Protein AF-A0AAX4PCF3-F1 (afdb_monomer_lite)

pLDDT: mean 78.24, std 16.58, range [29.69, 94.81]

Sequence (569 aa):
MEGGVQFSLASPGLGILASPEVISLRSSMNDKDIELLDLRRQLKKALKEVGTLKGEIERQDGEKADAKRRHGQSVLKLEKEILSKNEQIRSLGKDLRKSNEECSGHQNRVKEVSREKNQRIELLKEEFKVQLEAAKRHQREKEGVEERCLRLKRDLSLVRHEKKLAEDLSANEQERLRRRLKEVGEQLEQANKECARLRGKDAHKDGEVKRLRREVEEKDERIRELTKGLASGPRAQTEASVPSGLDPHSKLGFELYEREQRRKHDAMQQSLYRLQEKLDARVATSRKYKEAGRALQRKVAAMEAELRQRQEAADGLERRINALDGEVEVTCTRLGEAKAEAERARRELEAETAAREEASREASAAIAAANTFQAKVSELLAREGELESRAAETELSCRARLEEAAAMESKATALSRRLASADEHIEKMAGLLRERDLDAERGRSRFQEQQAMIERQEHELNGMRLQYEGQMKRMQQQRQELDRLKGSRPFGSRRPSLVSDHGMESEPARDTAHRHDDQVAFLRAELSRSMQREKSLILNIQDRDQKIESAERYLGNMESVVKKLSKYT

Radius of gyration: 112.86 Å; chains: 1; bounding box: 218×65×334 Å

Secondary structure (DSSP, 8-state):
--------PPP-----PPPGGGGTTTTSS-HHHHHHHHHHHHHHHHHHHHHHHHHHHHHHHHHHHHHHHHHHHHHHHHHHHHHHHHHHHHHHHHHHHHHHHHHHHHHHHHHHHHHHHHHHHHHHHHHHHHHHHHHHHHHHHHHHHHHHHHHHHHHHHHHHHHHHHHHHHHHHHHHHHHHHHHHHHHHHHHHHHHHHHHHHHHHHHHHHHHHHHHHHHHHHHHHHHS-S-------------------TT-HHHHHHHHHHHHHHHHHHHHHHHHHHHHHHHHHHHHHHHHHHHHHHHHHHHHHHHHHHHHHHHHHHHHHHHHHHHHHHHHHHHHHHHHHHHHHHHHHHHHHHHHHHHHHHHHHHHHHHHHHHHHHHHHHHHHHHHHHHHHHHHHHHHHHHHHHHHHHHHHHHHHHHHHHHHHHHHHHHHHHHHHHHHHHHHHHHHHHHHHHHHHHHHHHHHHHHHHHHHHHHHHHHHHHHHHHHHTT----------------------S-HHHHHHHHHHHHHHHHHHHHHHHHHHHHHHHHHHHHHHHHHHHHHHHHHHHHHHTT--

Organism: NCBI:txid1461544

Structure (mmCIF, N/CA/C/O backbone):
data_AF-A0AAX4PCF3-F1
#
_entry.id   AF-A0AAX4PCF3-F1
#
loop_
_atom_site.group_PDB
_atom_site.id
_atom_site.type_symbol
_atom_site.label_atom_id
_atom_site.label_alt_id
_atom_site.label_comp_id
_atom_site.label_asym_id
_atom_site.label_entity_id
_atom_site.label_seq_id
_atom_site.pdbx_PDB_ins_code
_atom_site.Cartn_x
_atom_site.Cartn_y
_atom_site.Cartn_z
_atom_site.occupancy
_atom_site.B_iso_or_equiv
_atom_site.auth_seq_id
_atom_site.auth_comp_id
_atom_site.auth_asym_id
_atom_site.auth_atom_id
_atom_site.pdbx_PDB_model_num
ATOM 1 N N . MET A 1 1 ? -56.846 -8.213 17.036 1.00 36.16 1 MET A N 1
ATOM 2 C CA . MET A 1 1 ? -58.187 -8.332 16.431 1.00 36.16 1 MET A CA 1
ATOM 3 C C . MET A 1 1 ? -58.973 -9.335 17.251 1.00 36.16 1 MET A C 1
ATOM 5 O O . MET A 1 1 ? -58.387 -10.351 17.590 1.00 36.16 1 MET A O 1
ATOM 9 N N . GLU A 1 2 ? -60.238 -9.007 17.525 1.00 39.69 2 GLU A N 1
ATOM 10 C CA . GLU A 1 2 ? -61.345 -9.900 17.930 1.00 39.69 2 GLU A CA 1
ATOM 11 C C . GLU A 1 2 ? -61.276 -10.673 19.267 1.00 39.69 2 GLU A C 1
ATOM 13 O O . GLU A 1 2 ? -60.239 -11.168 19.692 1.00 39.69 2 GLU A O 1
ATOM 18 N N . GLY A 1 3 ? -62.449 -10.777 19.914 1.00 34.59 3 GLY A N 1
ATOM 19 C CA . GLY A 1 3 ? -62.685 -11.469 21.190 1.00 34.59 3 GLY A CA 1
ATOM 20 C C . GLY A 1 3 ? -62.452 -10.588 22.432 1.00 34.59 3 GLY A C 1
ATOM 21 O O . GLY A 1 3 ? -61.317 -10.309 22.787 1.00 34.59 3 GLY A O 1
ATOM 22 N N . GLY A 1 4 ? -63.456 -10.122 23.179 1.00 33.44 4 GLY A N 1
ATOM 23 C CA . GLY A 1 4 ? -64.898 -10.382 23.098 1.00 33.44 4 GLY A CA 1
ATOM 24 C C . GLY A 1 4 ? -65.523 -10.353 24.496 1.00 33.44 4 GLY A C 1
ATOM 25 O O . GLY A 1 4 ? -65.861 -11.398 25.041 1.00 33.44 4 GLY A O 1
ATOM 26 N N . VAL A 1 5 ? -65.628 -9.169 25.109 1.00 41.22 5 VAL A N 1
ATOM 27 C CA . VAL A 1 5 ? -66.136 -9.018 26.484 1.00 41.22 5 VAL A CA 1
ATOM 28 C C . VAL A 1 5 ? -67.656 -9.213 26.517 1.00 41.22 5 VAL A C 1
ATOM 30 O O . VAL A 1 5 ? -68.399 -8.363 26.033 1.00 41.22 5 VAL A O 1
ATOM 33 N N . GLN A 1 6 ? -68.132 -10.299 27.133 1.00 36.34 6 GLN A N 1
ATOM 34 C CA . GLN A 1 6 ? -69.555 -10.500 27.433 1.00 36.34 6 GLN A CA 1
ATOM 35 C C . GLN A 1 6 ? -69.873 -10.115 28.885 1.00 36.34 6 GLN A C 1
ATOM 37 O O . GLN A 1 6 ? -69.847 -10.951 29.787 1.00 36.34 6 GLN A O 1
ATOM 42 N N . PHE A 1 7 ? -70.239 -8.850 29.106 1.00 33.94 7 PHE A N 1
ATOM 43 C CA . PHE A 1 7 ? -70.984 -8.464 30.307 1.00 33.94 7 PHE A CA 1
ATOM 44 C C . PHE A 1 7 ? -72.448 -8.890 30.150 1.00 33.94 7 PHE A C 1
ATOM 46 O O . PHE A 1 7 ? -73.163 -8.368 29.295 1.00 33.94 7 PHE A O 1
ATOM 53 N N . SER A 1 8 ? -72.913 -9.813 30.993 1.00 34.19 8 SER A N 1
ATOM 54 C CA . SER A 1 8 ? -74.349 -10.088 31.118 1.00 34.19 8 SER A CA 1
ATOM 55 C C . SER A 1 8 ? -75.001 -9.008 31.978 1.00 34.19 8 SER A C 1
ATOM 57 O O . SER A 1 8 ? -74.768 -8.941 33.184 1.00 34.19 8 SER A O 1
ATOM 59 N N . LEU A 1 9 ? -75.817 -8.160 31.349 1.00 34.84 9 LEU A N 1
ATOM 60 C CA . LEU A 1 9 ? -76.645 -7.165 32.030 1.00 34.84 9 LEU A CA 1
ATOM 61 C C . LEU A 1 9 ? -77.607 -7.842 33.015 1.00 34.84 9 LEU A C 1
ATOM 63 O O . LEU A 1 9 ? -78.439 -8.663 32.629 1.00 34.84 9 LEU A O 1
ATOM 67 N N . ALA A 1 10 ? -77.527 -7.453 34.287 1.00 36.50 10 ALA A N 1
ATOM 68 C CA . ALA A 1 10 ? -78.554 -7.777 35.265 1.00 36.50 10 ALA A CA 1
ATOM 69 C C . ALA A 1 10 ? -79.824 -6.964 34.969 1.00 36.50 10 ALA A C 1
ATOM 71 O O . ALA A 1 10 ? -79.759 -5.746 34.810 1.00 36.50 10 ALA A O 1
ATOM 72 N N . SER A 1 11 ? -80.980 -7.628 34.930 1.00 34.12 11 SER A N 1
ATOM 73 C CA . SER A 1 11 ? -82.285 -6.969 34.824 1.00 34.12 11 SER A CA 1
ATOM 74 C C . SER A 1 11 ? -82.826 -6.647 36.228 1.00 34.12 11 SER A C 1
ATOM 76 O O . SER A 1 11 ? -83.051 -7.578 37.009 1.00 34.12 11 SER A O 1
ATOM 78 N N . PRO A 1 12 ? -83.034 -5.368 36.597 1.00 46.47 12 PRO A N 1
ATOM 79 C CA . PRO A 1 12 ? -83.628 -4.996 37.875 1.00 46.47 12 PRO A CA 1
ATOM 80 C C . PRO A 1 12 ? -85.155 -4.940 37.732 1.00 46.47 12 PRO A C 1
ATOM 82 O O . PRO A 1 12 ? -85.724 -3.895 37.429 1.00 46.47 12 PRO A O 1
ATOM 85 N N . GLY A 1 13 ? -85.833 -6.072 37.930 1.00 44.22 13 GLY A N 1
ATOM 86 C CA . GLY A 1 13 ? -87.272 -6.138 37.672 1.00 44.22 13 GLY A CA 1
ATOM 87 C C . GLY A 1 13 ? -87.978 -7.360 38.241 1.00 44.22 13 GLY A C 1
ATOM 88 O O . GLY A 1 13 ? -88.422 -8.213 37.482 1.00 44.22 13 GLY A O 1
ATOM 89 N N . LEU A 1 14 ? -88.147 -7.419 39.565 1.00 39.62 14 LEU A N 1
ATOM 90 C CA . LEU A 1 14 ? -89.263 -8.161 40.158 1.00 39.62 14 LEU A CA 1
ATOM 91 C C . LEU A 1 14 ? -89.686 -7.523 41.489 1.00 39.62 14 LEU A C 1
ATOM 93 O O . LEU A 1 14 ? -89.153 -7.831 42.555 1.00 39.62 14 LEU A O 1
ATOM 97 N N . GLY A 1 15 ? -90.649 -6.604 41.416 1.00 46.38 15 GLY A N 1
ATOM 98 C CA . GLY A 1 15 ? -91.355 -6.132 42.601 1.00 46.38 15 GLY A CA 1
ATOM 99 C C . GLY A 1 15 ? -92.287 -7.229 43.104 1.00 46.38 15 GLY A C 1
ATOM 100 O O . GLY A 1 15 ? -93.200 -7.631 42.389 1.00 46.38 15 GLY A O 1
ATOM 101 N N . ILE A 1 16 ? -92.072 -7.701 44.331 1.00 39.69 16 ILE A N 1
ATOM 102 C CA . ILE A 1 16 ? -93.045 -8.534 45.040 1.00 39.69 16 ILE A CA 1
ATOM 103 C C . ILE A 1 16 ? -93.756 -7.623 46.035 1.00 39.69 16 ILE A C 1
ATOM 105 O O . ILE A 1 16 ? -93.183 -7.219 47.046 1.00 39.69 16 ILE A O 1
ATOM 109 N N . LEU A 1 17 ? -95.001 -7.276 45.708 1.00 40.62 17 LEU A N 1
ATOM 110 C CA . LEU A 1 17 ? -95.913 -6.595 46.619 1.00 40.62 17 LEU A CA 1
ATOM 111 C C . LEU A 1 17 ? -96.115 -7.479 47.855 1.00 40.62 17 LEU A C 1
ATOM 113 O O . LEU A 1 17 ? -96.473 -8.652 47.736 1.00 40.62 17 LEU A O 1
ATOM 117 N N . ALA A 1 18 ? -95.867 -6.926 49.041 1.00 40.31 18 ALA A N 1
ATOM 118 C CA . ALA A 1 18 ? -96.103 -7.639 50.287 1.00 40.31 18 ALA A CA 1
ATOM 119 C C . ALA A 1 18 ? -97.612 -7.856 50.488 1.00 40.31 18 ALA A C 1
ATOM 121 O O . ALA A 1 18 ? -98.382 -6.896 50.489 1.00 40.31 18 ALA A O 1
ATOM 122 N N . SER A 1 19 ? -98.028 -9.112 50.689 1.00 41.16 19 SER A N 1
ATOM 123 C CA . SER A 1 19 ? -99.381 -9.417 51.169 1.00 41.16 19 SER A CA 1
ATOM 124 C C . SER A 1 19 ? -99.575 -8.825 52.577 1.00 41.16 19 SER A C 1
ATOM 126 O O . SER A 1 19 ? -98.662 -8.963 53.403 1.00 41.16 19 SER A O 1
ATOM 128 N N . PRO A 1 20 ? -100.741 -8.224 52.897 1.00 48.97 20 PRO A N 1
ATOM 129 C CA . PRO A 1 20 ? -101.032 -7.690 54.233 1.00 48.97 20 PRO A CA 1
ATOM 130 C C . PRO A 1 20 ? -100.878 -8.715 55.370 1.00 48.97 20 PRO A C 1
ATOM 132 O O . PRO A 1 20 ? -100.598 -8.344 56.508 1.00 48.97 20 PRO A O 1
ATOM 135 N N . GLU A 1 21 ? -101.004 -10.009 55.069 1.00 42.41 21 GLU A N 1
ATOM 136 C CA . GLU A 1 21 ? -100.935 -11.095 56.056 1.00 42.41 21 GLU A CA 1
ATOM 137 C C . GLU A 1 21 ? -99.526 -11.294 56.647 1.00 42.41 21 GLU A C 1
ATOM 139 O O . GLU A 1 21 ? -99.392 -11.747 57.786 1.00 42.41 21 GLU A O 1
AT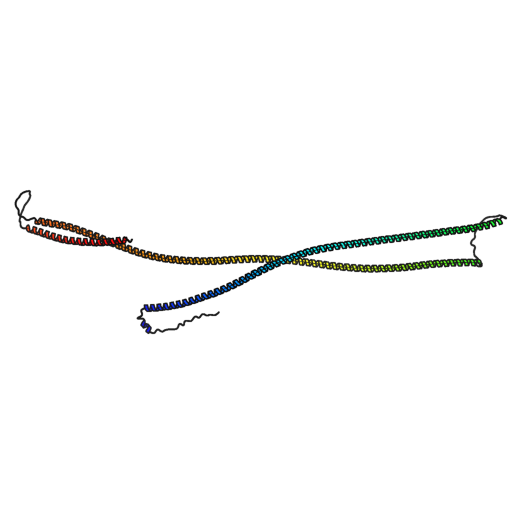OM 144 N N . VAL A 1 22 ? -98.468 -10.873 55.936 1.00 49.00 22 VAL A N 1
ATOM 145 C CA . VAL A 1 22 ? -97.063 -11.021 56.379 1.00 49.00 22 VAL A CA 1
ATOM 146 C C . VAL A 1 22 ? -96.720 -10.095 57.559 1.00 49.00 22 VAL A C 1
ATOM 148 O O . VAL A 1 22 ? -95.746 -10.331 58.273 1.00 49.00 22 VAL A O 1
ATOM 151 N N . ILE A 1 23 ? -97.536 -9.070 57.826 1.00 44.31 23 ILE A N 1
ATOM 152 C CA . ILE A 1 23 ? -97.354 -8.182 58.986 1.00 44.31 23 ILE A CA 1
ATOM 153 C C . ILE A 1 23 ? -97.811 -8.867 60.292 1.00 44.31 23 ILE A C 1
ATOM 155 O O . ILE A 1 23 ? -97.247 -8.589 61.350 1.00 44.31 23 ILE A O 1
ATOM 159 N N . SER A 1 24 ? -98.754 -9.819 60.237 1.00 43.34 24 SER A N 1
ATOM 160 C CA . SER A 1 24 ? -99.343 -10.444 61.440 1.00 43.34 24 SER A CA 1
ATOM 161 C C . SER A 1 24 ? -98.522 -11.583 62.069 1.00 43.34 24 SER A C 1
ATOM 163 O O . SER A 1 24 ? -98.854 -12.038 63.158 1.00 43.34 24 SER A O 1
ATOM 165 N N . LEU A 1 25 ? -97.418 -12.011 61.441 1.00 43.44 25 LEU A N 1
ATOM 166 C CA . LEU A 1 25 ? -96.500 -13.027 61.989 1.00 43.44 25 LEU A CA 1
ATOM 167 C C . LEU A 1 25 ? -95.236 -12.440 62.646 1.00 43.44 25 LEU A C 1
ATOM 169 O O . LEU A 1 25 ? -94.370 -13.185 63.100 1.00 43.44 25 LEU A O 1
ATOM 173 N N . ARG A 1 26 ? -95.127 -11.108 62.757 1.00 47.44 26 ARG A N 1
ATOM 174 C CA . ARG A 1 26 ? -94.024 -10.448 63.483 1.00 47.44 26 ARG A CA 1
ATOM 175 C C . ARG A 1 26 ? -94.185 -10.421 65.007 1.00 47.44 26 ARG A C 1
ATOM 177 O O . ARG A 1 26 ? -93.250 -10.027 65.687 1.00 47.44 26 ARG A O 1
ATOM 184 N N . SER A 1 27 ? -95.324 -10.846 65.555 1.00 44.59 27 SER A N 1
ATOM 185 C CA . SER A 1 27 ? -95.593 -10.807 67.002 1.00 44.59 27 SER A CA 1
ATOM 186 C C . SER A 1 27 ? -95.259 -12.099 67.763 1.00 44.59 27 SER A C 1
ATOM 188 O O . SER A 1 27 ? -95.609 -12.200 68.937 1.00 44.59 27 SER A O 1
ATOM 190 N N . SER A 1 28 ? -94.615 -13.098 67.139 1.00 48.97 28 SER A N 1
ATOM 191 C CA . SER A 1 28 ? -94.177 -14.317 67.851 1.00 48.97 28 SER A CA 1
ATOM 192 C C . SER A 1 28 ? -92.869 -14.961 67.360 1.00 48.97 28 SER A C 1
ATOM 194 O O . SER A 1 28 ? -92.598 -16.105 67.725 1.00 48.97 28 SER A O 1
ATOM 196 N N . MET A 1 29 ? -92.056 -14.275 66.548 1.00 50.31 29 MET A N 1
ATOM 197 C CA . MET A 1 29 ? -90.660 -14.680 66.318 1.00 50.31 29 MET A CA 1
ATOM 198 C C . MET A 1 29 ? -89.743 -13.832 67.194 1.00 50.31 29 MET A C 1
ATOM 200 O O . MET A 1 29 ? -89.944 -12.627 67.317 1.00 50.31 29 MET A O 1
ATOM 204 N N . ASN A 1 30 ? -88.759 -14.473 67.819 1.00 64.88 30 ASN A N 1
ATOM 205 C CA . ASN A 1 30 ? -87.794 -13.818 68.692 1.00 64.88 30 ASN A CA 1
ATOM 206 C C . ASN A 1 30 ? -86.821 -13.001 67.823 1.00 64.88 30 ASN A C 1
ATOM 208 O O . ASN A 1 30 ? -86.414 -13.489 66.768 1.00 64.88 30 ASN A O 1
ATOM 212 N N . ASP A 1 31 ? -86.391 -11.806 68.242 1.00 62.28 31 ASP A N 1
ATOM 213 C CA . ASP A 1 31 ? -85.498 -10.962 67.416 1.00 62.28 31 ASP A CA 1
ATOM 214 C C . ASP A 1 31 ? -84.197 -11.697 67.023 1.00 62.28 31 ASP A C 1
ATOM 216 O O . ASP A 1 31 ? -83.676 -11.541 65.918 1.00 62.28 31 ASP A O 1
ATOM 220 N N . LYS A 1 32 ? -83.743 -12.613 67.888 1.00 69.62 32 LYS A N 1
ATOM 221 C CA . LYS A 1 32 ? -82.602 -13.514 67.655 1.00 69.62 32 LYS A CA 1
ATOM 222 C C . LYS A 1 32 ? -82.781 -14.451 66.455 1.00 69.62 32 LYS A C 1
ATOM 224 O O . LYS A 1 32 ? -81.799 -14.797 65.801 1.00 69.62 32 LYS A O 1
ATOM 229 N N . ASP A 1 33 ? -84.010 -14.864 66.147 1.00 68.81 33 ASP A N 1
ATOM 230 C CA . ASP A 1 33 ? -84.302 -15.724 64.993 1.00 68.81 33 ASP A CA 1
ATOM 231 C C . ASP A 1 33 ? -84.209 -14.933 63.677 1.00 68.81 33 ASP A C 1
ATOM 233 O O . ASP A 1 33 ? -83.827 -15.482 62.638 1.00 68.81 33 ASP A O 1
ATOM 237 N N . ILE A 1 34 ? -84.499 -13.627 63.727 1.00 69.12 34 ILE A N 1
ATOM 238 C CA . ILE A 1 34 ? -84.334 -12.697 62.604 1.00 69.12 34 ILE A CA 1
ATOM 239 C C . ILE A 1 34 ? -82.841 -12.429 62.367 1.00 69.12 34 ILE A C 1
ATOM 241 O O . ILE A 1 34 ? -82.378 -12.567 61.232 1.00 69.12 34 ILE A O 1
ATOM 245 N N . GLU A 1 35 ? -82.063 -12.157 63.422 1.00 72.62 35 GLU A N 1
ATOM 246 C CA . GLU A 1 35 ? -80.598 -12.035 63.330 1.00 72.62 35 GLU A CA 1
ATOM 247 C C . GLU A 1 35 ? -79.947 -13.313 62.776 1.00 72.62 35 GLU A C 1
ATOM 249 O O . GLU A 1 35 ? -79.099 -13.241 61.886 1.00 72.62 35 GLU A O 1
ATOM 254 N N . LEU A 1 36 ? -80.375 -14.498 63.228 1.00 75.44 36 LEU A N 1
ATOM 255 C CA . LEU A 1 36 ? -79.889 -15.781 62.705 1.00 75.44 36 LEU A CA 1
ATOM 256 C C . LEU A 1 36 ? -80.225 -15.984 61.221 1.00 75.44 36 LEU A C 1
ATOM 258 O O . LEU A 1 36 ? -79.402 -16.525 60.474 1.00 75.44 36 LEU A O 1
ATOM 262 N N . LEU A 1 37 ? -81.405 -15.552 60.768 1.00 74.19 37 LEU A N 1
ATOM 263 C CA . LEU A 1 37 ? -81.781 -15.607 59.355 1.00 74.19 37 LEU A CA 1
ATOM 264 C C . LEU A 1 37 ? -80.933 -14.663 58.497 1.00 74.19 37 LEU A C 1
ATOM 266 O O . LEU A 1 37 ? -80.470 -15.088 57.433 1.00 74.19 37 LEU A O 1
ATOM 270 N N . ASP A 1 38 ? -80.671 -13.438 58.954 1.00 79.12 38 ASP A N 1
ATOM 271 C CA . ASP A 1 38 ? -79.836 -12.483 58.220 1.00 79.12 38 ASP A CA 1
ATOM 272 C C . ASP A 1 38 ? -78.349 -12.862 58.243 1.00 79.12 38 ASP A C 1
ATOM 274 O O . ASP A 1 38 ? -77.716 -12.839 57.186 1.00 79.12 38 ASP A O 1
ATOM 278 N N . LEU A 1 39 ? -77.805 -13.349 59.364 1.00 77.94 39 LEU A N 1
ATOM 279 C CA . LEU A 1 39 ? -76.458 -13.935 59.424 1.00 77.94 39 LEU A CA 1
ATOM 280 C C . LEU A 1 39 ? -76.320 -15.118 58.456 1.00 77.94 39 LEU A C 1
ATOM 282 O O . LEU A 1 39 ? -75.346 -15.208 57.706 1.00 77.94 39 LEU A O 1
ATOM 286 N N . ARG A 1 40 ? -77.326 -16.000 58.383 1.00 78.19 40 ARG A N 1
ATOM 287 C CA . ARG A 1 40 ? -77.352 -17.112 57.417 1.00 78.19 40 ARG A CA 1
ATOM 288 C C . ARG A 1 40 ? -77.440 -16.619 55.968 1.00 78.19 40 ARG A C 1
ATOM 290 O O . ARG A 1 40 ? -76.903 -17.271 55.069 1.00 78.19 40 ARG A O 1
ATOM 297 N N . ARG A 1 41 ? -78.079 -15.471 55.721 1.00 80.19 41 ARG A N 1
ATOM 298 C CA . ARG A 1 41 ? -78.164 -14.818 54.402 1.00 80.19 41 ARG A CA 1
ATOM 299 C C . ARG A 1 41 ? -76.836 -14.177 53.998 1.00 80.19 41 ARG A C 1
ATOM 301 O O . ARG A 1 41 ? -76.403 -14.370 52.862 1.00 80.19 41 ARG A O 1
ATOM 308 N N . GLN A 1 42 ? -76.173 -13.488 54.927 1.00 79.44 42 GLN A N 1
ATOM 309 C CA . GLN A 1 42 ? -74.840 -12.906 54.759 1.00 79.44 42 GLN A CA 1
ATOM 310 C C . GLN A 1 42 ? -73.793 -13.998 54.507 1.00 79.44 42 GLN A C 1
ATOM 312 O O . GLN A 1 42 ? -73.075 -13.927 53.512 1.00 79.44 42 GLN A O 1
ATOM 317 N N . LEU A 1 43 ? -73.795 -15.077 55.300 1.00 78.44 43 LEU A N 1
ATOM 318 C CA . LEU A 1 43 ? -72.931 -16.244 55.090 1.00 78.44 43 LEU A CA 1
ATOM 319 C C . LEU A 1 43 ? -73.136 -16.859 53.693 1.00 78.44 43 LEU A C 1
ATOM 321 O O . LEU A 1 43 ? -72.173 -17.191 53.007 1.00 78.44 43 LEU A O 1
ATOM 325 N N . LYS A 1 44 ? -74.388 -16.970 53.227 1.00 78.56 44 LYS A N 1
ATOM 326 C CA . LYS A 1 44 ? -74.711 -17.514 51.895 1.00 78.56 44 LYS A CA 1
ATOM 327 C C . LYS A 1 44 ? -74.318 -16.576 50.741 1.00 78.56 44 LYS A C 1
ATOM 329 O O . LYS A 1 44 ? -74.111 -17.063 49.629 1.00 78.56 44 LYS A O 1
ATOM 334 N N . LYS A 1 45 ? -74.200 -15.265 50.989 1.00 85.12 45 LYS A N 1
ATOM 335 C CA . LYS A 1 45 ? -73.586 -14.291 50.068 1.00 85.12 45 LYS A CA 1
ATOM 336 C C . LYS A 1 45 ? -72.067 -14.452 50.036 1.00 85.12 45 LYS A C 1
ATOM 338 O O . LYS A 1 45 ? -71.527 -14.747 48.975 1.00 85.12 45 LYS A O 1
ATOM 343 N N . ALA A 1 46 ? -71.416 -14.390 51.197 1.00 75.94 46 ALA A N 1
ATOM 344 C CA . ALA A 1 46 ? -69.967 -14.527 51.326 1.00 75.94 46 ALA A CA 1
ATOM 345 C C . ALA A 1 46 ? -69.454 -15.848 50.722 1.00 75.94 46 ALA A C 1
ATOM 347 O O . ALA A 1 46 ? -68.482 -15.853 49.977 1.00 75.94 46 ALA A O 1
ATOM 348 N N . LEU A 1 47 ? -70.151 -16.970 50.942 1.00 80.19 47 LEU A N 1
ATOM 349 C CA . LEU A 1 47 ? -69.802 -18.261 50.330 1.00 80.19 47 LEU A CA 1
ATOM 350 C C . LEU A 1 47 ? -69.943 -18.274 48.797 1.00 80.19 47 LEU A C 1
ATOM 352 O O . LEU A 1 47 ? -69.198 -18.991 48.130 1.00 80.19 47 LEU A O 1
ATOM 356 N N . LYS A 1 48 ? -70.862 -17.488 48.218 1.00 83.62 48 LYS A N 1
ATOM 357 C CA . LYS A 1 48 ? -70.940 -17.308 46.758 1.00 83.62 48 LYS A CA 1
ATOM 358 C C . LYS A 1 48 ? -69.796 -16.445 46.235 1.00 83.62 48 LYS A C 1
ATOM 360 O O . LYS A 1 48 ? -69.202 -16.814 45.231 1.00 83.62 48 LYS A O 1
ATOM 365 N N . GLU A 1 49 ? -69.483 -15.351 46.924 1.00 82.94 49 GLU A N 1
ATOM 366 C CA . GLU A 1 49 ? -68.398 -14.425 46.569 1.00 82.94 49 GLU A CA 1
ATOM 367 C C . GLU A 1 49 ? -67.022 -15.118 46.653 1.00 82.94 49 GLU A C 1
ATOM 369 O O . GLU A 1 49 ? -66.217 -15.018 45.728 1.00 82.94 49 GLU A O 1
ATOM 374 N N . VAL A 1 50 ? -66.792 -15.941 47.683 1.00 82.00 50 VAL A N 1
ATOM 375 C CA . VAL A 1 50 ? -65.623 -16.837 47.788 1.00 82.00 50 VAL A CA 1
ATOM 376 C C . VAL A 1 50 ? -65.608 -17.881 46.664 1.00 82.00 50 VAL A C 1
ATOM 378 O O . VAL A 1 50 ? -64.550 -18.167 46.107 1.00 82.00 50 VAL A O 1
ATOM 381 N N . GLY A 1 51 ? -66.768 -18.428 46.285 1.00 82.25 51 GLY A N 1
ATOM 382 C CA . GLY A 1 51 ? -66.889 -19.351 45.154 1.00 82.25 51 GLY A CA 1
ATOM 383 C C . GLY A 1 51 ? -66.505 -18.720 43.810 1.00 82.25 51 GLY A C 1
ATOM 384 O O . GLY A 1 51 ? -65.798 -19.350 43.024 1.00 82.25 51 GLY A O 1
ATOM 385 N N . THR A 1 52 ? -66.911 -17.471 43.558 1.00 82.62 52 THR A N 1
ATOM 386 C CA . THR A 1 52 ? -66.508 -16.722 42.355 1.00 82.62 52 THR A CA 1
ATOM 387 C C . THR A 1 52 ? -65.029 -16.351 42.378 1.00 82.62 52 THR A C 1
ATOM 389 O O . THR A 1 52 ? -64.344 -16.601 41.389 1.00 82.62 52 THR A O 1
ATOM 392 N N . LEU A 1 53 ? -64.504 -15.872 43.513 1.00 79.38 53 LEU A N 1
ATOM 393 C CA . LEU A 1 53 ? -63.080 -15.552 43.666 1.00 79.38 53 LEU A CA 1
ATOM 394 C C . LEU A 1 53 ? -62.190 -16.784 43.446 1.00 79.38 53 LEU A C 1
ATOM 396 O O . LEU A 1 53 ? -61.157 -16.683 42.790 1.00 79.38 53 LEU A O 1
ATOM 400 N N . LYS A 1 54 ? -62.605 -17.971 43.914 1.00 83.38 54 LYS A N 1
ATOM 401 C CA . LYS A 1 54 ? -61.884 -19.223 43.633 1.00 83.38 54 LYS A CA 1
ATOM 402 C C . LYS A 1 54 ? -61.819 -19.518 42.130 1.00 83.38 54 LYS A C 1
ATOM 404 O O . LYS A 1 54 ? -60.752 -19.861 41.632 1.00 83.38 54 LYS A O 1
ATOM 409 N N . GLY A 1 55 ? -62.928 -19.342 41.407 1.00 84.56 55 GLY A N 1
ATOM 410 C CA . GLY A 1 55 ? -62.974 -19.529 39.952 1.00 84.56 55 GLY A CA 1
ATOM 411 C C . GLY A 1 55 ? -62.153 -18.496 39.167 1.00 84.56 55 GLY A C 1
ATOM 412 O O . GLY A 1 55 ? -61.586 -18.823 38.124 1.00 84.56 55 GLY A O 1
ATOM 413 N N . GLU A 1 56 ? -62.046 -17.262 39.666 1.00 81.31 56 GLU A N 1
ATOM 414 C CA . GLU A 1 56 ? -61.176 -16.228 39.088 1.00 81.31 56 GLU A CA 1
ATOM 415 C C . GLU A 1 56 ? -59.690 -16.517 39.334 1.00 81.31 56 GLU A C 1
ATOM 417 O O . GLU A 1 56 ? -58.889 -16.376 38.411 1.00 81.31 56 GLU A O 1
ATOM 422 N N . ILE A 1 57 ? -59.322 -16.999 40.527 1.00 78.12 57 ILE A N 1
ATOM 423 C CA . ILE A 1 57 ? -57.952 -17.437 40.841 1.00 78.12 57 ILE A CA 1
ATOM 424 C C . ILE A 1 57 ? -57.557 -18.634 39.962 1.00 78.12 57 ILE A C 1
ATOM 426 O O . ILE A 1 57 ? -56.510 -18.594 39.319 1.00 78.12 57 ILE A O 1
ATOM 430 N N . GLU A 1 58 ? -58.415 -19.654 39.849 1.00 82.75 58 GLU A N 1
ATOM 431 C CA . GLU A 1 58 ? -58.177 -20.824 38.985 1.00 82.75 58 GLU A CA 1
ATOM 432 C C . GLU A 1 58 ? -58.005 -20.428 37.503 1.00 82.75 58 GLU A C 1
ATOM 434 O O . GLU A 1 58 ? -57.143 -20.980 36.813 1.00 82.75 58 GLU A O 1
ATOM 439 N N . ARG A 1 59 ? -58.751 -19.423 37.015 1.00 81.69 59 ARG A N 1
ATOM 440 C CA . ARG A 1 59 ? -58.543 -18.844 35.675 1.00 81.69 59 ARG A CA 1
ATOM 441 C C . ARG A 1 59 ? -57.213 -18.107 35.550 1.00 81.69 59 ARG A C 1
ATOM 443 O O . ARG A 1 59 ? -56.469 -18.389 34.614 1.00 81.69 59 ARG A O 1
ATOM 450 N N . GLN A 1 60 ? -56.893 -17.204 36.478 1.00 78.81 60 GLN A N 1
ATOM 451 C CA . GLN A 1 60 ? -55.639 -16.447 36.432 1.00 78.81 60 GLN A CA 1
ATOM 452 C C . GLN A 1 60 ? -54.409 -17.354 36.512 1.00 78.81 60 GLN A C 1
ATOM 454 O O . GLN A 1 60 ? -53.407 -17.088 35.852 1.00 78.81 60 GLN A O 1
ATOM 459 N N . ASP A 1 61 ? -54.457 -18.428 37.297 1.00 81.75 61 ASP A N 1
ATOM 460 C CA . ASP A 1 61 ? -53.342 -19.368 37.397 1.00 81.75 61 ASP A CA 1
ATOM 461 C C . ASP A 1 61 ? -53.218 -20.247 36.142 1.00 81.75 61 ASP A C 1
ATOM 463 O O . ASP A 1 61 ? -52.097 -20.517 35.698 1.00 81.75 61 ASP A O 1
ATOM 467 N N . GLY A 1 62 ? -54.337 -20.583 35.488 1.00 84.56 62 GLY A N 1
ATOM 468 C CA . GLY A 1 62 ? -54.345 -21.161 34.141 1.00 84.56 62 GLY A CA 1
ATOM 469 C C . GLY A 1 62 ? -53.706 -20.237 33.095 1.00 84.56 62 GLY A C 1
ATOM 470 O O . GLY A 1 62 ? -52.802 -20.654 32.370 1.00 84.56 62 GLY A O 1
ATOM 471 N N . GLU A 1 63 ? -54.100 -18.962 33.061 1.00 81.50 63 GLU A N 1
ATOM 472 C CA . GLU A 1 63 ? -53.542 -17.952 32.149 1.00 81.50 63 GLU A CA 1
ATOM 473 C C . GLU A 1 63 ? -52.043 -17.710 32.393 1.00 81.50 63 GLU A C 1
ATOM 475 O O . GLU A 1 63 ? -51.263 -17.654 31.439 1.00 81.50 63 GLU A O 1
ATOM 480 N N . LYS A 1 64 ? -51.598 -17.653 33.657 1.00 81.25 64 LYS A N 1
ATOM 481 C CA . LYS A 1 64 ? -50.169 -17.565 34.018 1.00 81.25 64 LYS A CA 1
ATOM 482 C C . LYS A 1 64 ? -49.387 -18.806 33.580 1.00 81.25 64 LYS A C 1
ATOM 484 O O . LYS A 1 64 ? -48.248 -18.671 33.125 1.00 81.25 64 LYS A O 1
ATOM 489 N N . ALA A 1 65 ? -49.954 -20.007 33.716 1.00 79.12 65 ALA A N 1
ATOM 490 C CA . ALA A 1 65 ? -49.309 -21.247 33.283 1.00 79.12 65 ALA A CA 1
ATOM 491 C C . ALA A 1 65 ? -49.143 -21.297 31.753 1.00 79.12 65 ALA A C 1
ATOM 493 O O . ALA A 1 65 ? -48.067 -21.644 31.254 1.00 79.12 65 ALA A O 1
ATOM 494 N N . ASP A 1 66 ? -50.167 -20.877 31.009 1.00 81.38 66 ASP A N 1
ATOM 495 C CA . ASP A 1 66 ? -50.129 -20.809 29.548 1.00 81.38 66 ASP A CA 1
ATOM 496 C C . ASP A 1 66 ? -49.197 -19.697 29.038 1.00 81.38 66 ASP A C 1
ATOM 498 O O . ASP A 1 66 ? -48.430 -19.917 28.096 1.00 81.38 66 ASP A O 1
ATOM 502 N N . ALA A 1 67 ? -49.166 -18.536 29.701 1.00 77.88 67 ALA A N 1
ATOM 503 C CA . ALA A 1 67 ? -48.201 -17.474 29.419 1.00 77.88 67 ALA A CA 1
ATOM 504 C C . ALA A 1 67 ? -46.754 -17.955 29.629 1.00 77.88 67 ALA A C 1
ATOM 506 O O . ALA A 1 67 ? -45.912 -17.770 28.747 1.00 77.88 67 ALA A O 1
ATOM 507 N N . LYS A 1 68 ?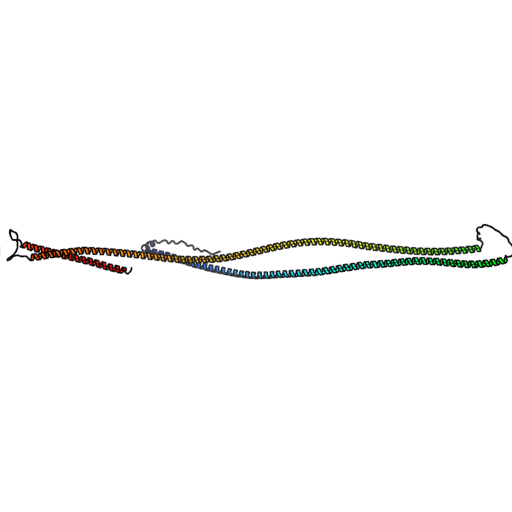 -46.470 -18.658 30.738 1.00 80.00 68 LYS A N 1
ATOM 508 C CA . LYS A 1 68 ? -45.158 -19.283 30.989 1.00 80.00 68 LYS A CA 1
ATOM 509 C C . LYS A 1 68 ? -44.792 -20.316 29.917 1.00 80.00 68 LYS A C 1
ATOM 511 O O . LYS A 1 68 ? -43.655 -20.310 29.448 1.00 80.00 68 LYS A O 1
ATOM 516 N N . ARG A 1 69 ? -45.736 -21.157 29.469 1.00 83.38 69 ARG A N 1
ATOM 517 C CA . ARG A 1 69 ? -45.508 -22.106 28.357 1.00 83.38 69 ARG A CA 1
ATOM 518 C C . ARG A 1 69 ? -45.171 -21.402 27.045 1.00 83.38 69 ARG A C 1
ATOM 520 O O . ARG A 1 69 ? -44.200 -21.783 26.394 1.00 83.38 69 ARG A O 1
ATOM 527 N N . ARG A 1 70 ? -45.941 -20.379 26.655 1.00 85.12 70 ARG A N 1
ATOM 528 C CA . ARG A 1 70 ? -45.695 -19.608 25.421 1.00 85.12 70 ARG A CA 1
ATOM 529 C C . ARG A 1 70 ? -44.352 -18.886 25.476 1.00 85.12 70 ARG A C 1
ATOM 531 O O . ARG A 1 70 ? -43.610 -18.920 24.497 1.00 85.12 70 ARG A O 1
ATOM 538 N N . HIS A 1 71 ? -44.009 -18.299 26.622 1.00 84.75 71 HIS A N 1
ATOM 539 C CA . HIS A 1 71 ? -42.721 -17.641 26.811 1.00 84.75 71 HIS A CA 1
ATOM 540 C C . HIS A 1 71 ? -41.561 -18.644 26.720 1.00 84.75 71 HIS A C 1
ATOM 542 O O . HIS A 1 71 ? -40.656 -18.431 25.920 1.00 84.75 71 HIS A O 1
ATOM 548 N N . GLY A 1 72 ? -41.642 -19.794 27.402 1.00 87.69 72 GLY A N 1
ATOM 549 C CA . GLY A 1 72 ? -40.641 -20.864 27.293 1.00 87.69 72 GLY A CA 1
ATOM 550 C C . GLY A 1 72 ? -40.469 -21.400 25.864 1.00 87.69 72 GLY A C 1
ATOM 551 O O . GLY A 1 72 ? -39.345 -21.589 25.407 1.00 87.69 72 GLY A O 1
ATOM 552 N N . GLN A 1 73 ? -41.558 -21.570 25.104 1.00 83.69 73 GLN A N 1
ATOM 553 C CA . GLN A 1 73 ? -41.475 -21.932 23.681 1.00 83.69 73 GLN A CA 1
ATOM 554 C C . GLN A 1 73 ? -40.849 -20.830 22.811 1.00 83.69 73 GLN A C 1
ATOM 556 O O . GLN A 1 73 ? -40.178 -21.144 21.828 1.00 83.69 73 GLN A O 1
ATOM 561 N N . SER A 1 74 ? -41.060 -19.554 23.143 1.00 87.06 74 SER A N 1
ATOM 562 C CA . SER A 1 74 ? -40.428 -18.426 22.448 1.00 87.06 74 SER A CA 1
ATOM 563 C C . SER A 1 74 ? -38.927 -18.355 22.737 1.00 87.06 74 SER A C 1
ATOM 565 O O . SER A 1 74 ? -38.142 -18.177 21.809 1.00 87.06 74 SER A O 1
ATOM 567 N N . VAL A 1 75 ? -38.525 -18.553 23.997 1.00 88.19 75 VAL A N 1
ATOM 568 C CA . VAL A 1 75 ? -37.116 -18.608 24.421 1.00 88.19 75 VAL A CA 1
ATOM 569 C C . VAL A 1 75 ? -36.396 -19.761 23.715 1.00 88.19 75 VAL A C 1
ATOM 571 O O . VAL A 1 75 ? -35.412 -19.520 23.027 1.00 88.19 75 VAL A O 1
ATOM 574 N N . LEU A 1 76 ? -36.958 -20.976 23.729 1.00 88.38 76 LEU A N 1
ATOM 575 C CA . LEU A 1 76 ? -36.392 -22.142 23.028 1.00 88.38 76 LEU A CA 1
ATOM 576 C C . LEU A 1 76 ? -36.261 -21.956 21.502 1.00 88.38 76 LEU A C 1
ATOM 578 O O . LEU A 1 76 ? -35.415 -22.592 20.870 1.00 88.38 76 LEU A O 1
ATOM 582 N N . LYS A 1 77 ? -37.103 -21.120 20.876 1.00 91.31 77 LYS A N 1
ATOM 583 C CA . LYS A 1 77 ? -36.956 -20.755 19.455 1.00 91.31 77 LYS A CA 1
ATOM 584 C C . LYS A 1 77 ? -35.795 -19.783 19.247 1.00 91.31 77 LYS A C 1
ATOM 586 O O . LYS A 1 77 ? -34.991 -20.011 18.346 1.00 91.31 77 LYS A O 1
ATOM 591 N N . LEU A 1 78 ? -35.687 -18.754 20.089 1.00 88.19 78 LEU A N 1
ATOM 592 C CA . LEU A 1 78 ? -34.591 -17.783 20.049 1.00 88.19 78 LEU A CA 1
ATOM 593 C C . LEU A 1 78 ? -33.237 -18.450 20.321 1.00 88.19 78 LEU A C 1
ATOM 595 O O . LEU A 1 78 ? -32.295 -18.221 19.572 1.00 88.19 78 LEU A O 1
ATOM 599 N N . GLU A 1 79 ? -33.146 -19.345 21.306 1.00 88.06 79 GLU A N 1
ATOM 600 C CA . GLU A 1 79 ? -31.933 -20.127 21.591 1.00 88.06 79 GLU A CA 1
ATOM 601 C C . GLU A 1 79 ? -31.482 -20.955 20.379 1.00 88.06 79 GLU A C 1
ATOM 603 O O . GLU A 1 79 ? -30.302 -20.952 20.029 1.00 88.06 79 GLU A O 1
ATOM 608 N N . LYS A 1 80 ? -32.416 -21.615 19.677 1.00 93.12 80 LYS A N 1
ATOM 609 C CA . LYS A 1 80 ? -32.106 -22.353 18.441 1.00 93.12 80 LYS A CA 1
ATOM 610 C C . LYS A 1 80 ? -31.638 -21.440 17.307 1.00 93.12 80 LYS A C 1
ATOM 612 O O . LYS A 1 80 ? -30.720 -21.814 16.579 1.00 93.12 80 LYS A O 1
ATOM 617 N N . GLU A 1 81 ? -32.229 -20.256 17.157 1.00 91.94 81 GLU A N 1
ATOM 618 C CA . GLU A 1 81 ? -31.788 -19.280 16.155 1.00 91.94 81 GLU A CA 1
ATOM 619 C C . GLU A 1 81 ? -30.392 -18.724 16.484 1.00 91.94 81 GLU A C 1
ATOM 621 O O . GLU A 1 81 ? -29.538 -18.652 15.600 1.00 91.94 81 GLU A O 1
ATOM 626 N N . ILE A 1 82 ? -30.123 -18.412 17.756 1.00 91.38 82 ILE A N 1
ATOM 627 C CA . ILE A 1 82 ? -28.810 -17.972 18.251 1.00 91.38 82 ILE A CA 1
ATOM 628 C C . ILE A 1 82 ? -27.755 -19.056 18.005 1.00 91.38 82 ILE A C 1
ATOM 630 O O . ILE A 1 82 ? -26.693 -18.757 17.460 1.00 91.38 82 ILE A O 1
ATOM 634 N N . LEU A 1 83 ? -28.044 -20.321 18.330 1.00 90.81 83 LEU A N 1
ATOM 635 C CA . LEU A 1 83 ? -27.143 -21.444 18.047 1.00 90.81 83 LEU A CA 1
ATOM 636 C C . LEU A 1 83 ? -26.854 -21.573 16.544 1.00 90.81 83 LEU A C 1
ATOM 638 O O . LEU A 1 83 ? -25.687 -21.667 16.160 1.00 90.81 83 LEU A O 1
ATOM 642 N N . SER A 1 84 ? -27.883 -21.484 15.695 1.00 91.94 84 SER A N 1
ATOM 643 C CA . SER A 1 84 ? -27.734 -21.531 14.234 1.00 91.94 84 SER A CA 1
ATOM 644 C C . SER A 1 84 ? -26.890 -20.372 13.690 1.00 91.94 84 SER A C 1
ATOM 646 O O . SER A 1 84 ? -26.026 -20.591 12.840 1.00 91.94 84 SER A O 1
ATOM 648 N N . LYS A 1 85 ? -27.092 -19.139 14.174 1.00 89.75 85 LYS A N 1
ATOM 649 C CA . LYS A 1 85 ? -26.283 -17.979 13.760 1.00 89.75 85 LYS A CA 1
ATOM 650 C C . LYS A 1 85 ? -24.850 -18.069 14.286 1.00 89.75 85 LYS A C 1
ATOM 652 O O . LYS A 1 85 ? -23.920 -17.757 13.551 1.00 89.75 85 LYS A O 1
ATOM 657 N N . ASN A 1 86 ? -24.641 -18.595 15.491 1.00 89.00 86 ASN A N 1
ATOM 658 C CA . ASN A 1 86 ? -23.305 -18.882 16.020 1.00 89.00 86 ASN A CA 1
ATOM 659 C C . ASN A 1 86 ? -22.583 -19.992 15.233 1.00 89.00 86 ASN A C 1
ATOM 661 O O . ASN A 1 86 ? -21.354 -19.993 15.165 1.00 89.00 86 ASN A O 1
ATOM 665 N N . GLU A 1 87 ? -23.312 -20.935 14.629 1.00 91.31 87 GLU A N 1
ATOM 666 C CA . GLU A 1 87 ? -22.767 -21.916 13.678 1.00 91.31 87 GLU A CA 1
ATOM 667 C C . GLU A 1 87 ? -22.308 -21.235 12.376 1.00 91.31 87 GLU A C 1
ATOM 669 O O . GLU A 1 87 ? -21.182 -21.458 11.933 1.00 91.31 87 GLU A O 1
ATOM 674 N N . GLN A 1 88 ? -23.132 -20.339 11.816 1.00 91.19 88 GLN A N 1
ATOM 675 C CA . GLN A 1 88 ? -22.807 -19.549 10.618 1.00 91.19 88 GLN A CA 1
ATOM 676 C C . GLN A 1 88 ? -21.621 -18.598 10.844 1.00 91.19 88 GLN A C 1
ATOM 678 O O . GLN A 1 88 ? -20.728 -18.508 10.006 1.00 91.19 88 GLN A O 1
ATOM 683 N N . ILE A 1 89 ? -21.546 -17.930 11.999 1.00 90.31 89 ILE A N 1
ATOM 684 C CA . ILE A 1 89 ? -20.387 -17.105 12.377 1.00 90.31 89 ILE A CA 1
ATOM 685 C C . ILE A 1 89 ? -19.125 -17.977 12.473 1.00 90.31 89 ILE A C 1
ATOM 687 O O . ILE A 1 89 ? -18.058 -17.579 12.002 1.00 90.31 89 ILE A O 1
ATOM 691 N N . ARG A 1 90 ? -19.232 -19.201 13.013 1.00 90.81 90 ARG A N 1
ATOM 692 C CA . ARG A 1 90 ? -18.113 -20.158 13.053 1.00 90.81 90 ARG A CA 1
ATOM 693 C C . ARG A 1 90 ? -17.703 -20.669 11.668 1.00 90.81 90 ARG A C 1
ATOM 695 O O . ARG A 1 90 ? -16.509 -20.911 11.490 1.00 90.81 90 ARG A O 1
ATOM 702 N N . SER A 1 91 ? -18.616 -20.828 10.704 1.00 91.69 91 SER A N 1
ATOM 703 C CA . SER A 1 91 ? -18.252 -21.197 9.324 1.00 91.69 91 SER A CA 1
ATOM 704 C C . SER A 1 91 ? -17.606 -20.026 8.584 1.00 91.69 91 SER A C 1
ATOM 706 O O . SER A 1 91 ? -16.477 -20.165 8.124 1.00 91.69 91 SER A O 1
ATOM 708 N N . LEU A 1 92 ? -18.222 -18.838 8.605 1.00 89.44 92 LEU A N 1
ATOM 709 C CA . LEU A 1 92 ? -17.659 -17.617 8.013 1.00 89.44 92 LEU A CA 1
ATOM 710 C C . LEU A 1 92 ? -16.277 -17.287 8.597 1.00 89.44 92 LEU A C 1
ATOM 712 O O . LEU A 1 92 ? -15.356 -16.928 7.869 1.00 89.44 92 LEU A O 1
ATOM 716 N N . GLY A 1 93 ? -16.083 -17.489 9.903 1.00 91.38 93 GLY A N 1
ATOM 717 C CA . GLY A 1 93 ? -14.784 -17.341 10.561 1.00 91.38 93 GLY A CA 1
ATOM 718 C C . GLY A 1 93 ? -13.746 -18.412 10.193 1.00 91.38 93 GLY A C 1
ATOM 719 O O . GLY A 1 93 ? -12.567 -18.232 10.499 1.00 91.38 93 GLY A O 1
ATOM 720 N N . LYS A 1 94 ? -14.126 -19.536 9.572 1.00 93.12 94 LYS A N 1
ATOM 721 C CA . LYS A 1 94 ? -13.188 -20.479 8.930 1.00 93.12 94 LYS A CA 1
ATOM 722 C C . LYS A 1 94 ? -12.897 -20.046 7.495 1.00 93.12 94 LYS A C 1
ATOM 724 O O . LYS A 1 94 ? -11.728 -19.984 7.123 1.00 93.12 94 LYS A O 1
ATOM 729 N N . ASP A 1 95 ? -13.929 -19.675 6.744 1.00 91.38 95 ASP A N 1
ATOM 730 C CA . ASP A 1 95 ? -13.814 -19.262 5.342 1.00 91.38 95 ASP A CA 1
ATOM 731 C C . ASP A 1 95 ? -12.959 -17.993 5.191 1.00 91.38 95 ASP A C 1
ATOM 733 O O . ASP A 1 95 ? -12.076 -17.944 4.339 1.00 91.38 95 ASP A O 1
ATOM 737 N N . LEU A 1 96 ? -13.120 -17.009 6.086 1.00 88.25 96 LEU A N 1
ATOM 738 C CA . LEU A 1 96 ? -12.275 -15.809 6.145 1.00 88.25 96 LEU A CA 1
ATOM 739 C C . LEU A 1 96 ? -10.809 -16.126 6.467 1.00 88.25 96 LEU A C 1
ATOM 741 O O . LEU A 1 96 ? -9.915 -15.524 5.875 1.00 88.25 96 LEU A O 1
ATOM 745 N N . ARG A 1 97 ? -10.536 -17.078 7.372 1.00 90.88 97 ARG A N 1
ATOM 746 C CA . ARG A 1 97 ? -9.157 -17.508 7.671 1.00 90.88 97 ARG A CA 1
ATOM 747 C C . ARG A 1 97 ? -8.520 -18.175 6.459 1.00 90.88 97 ARG A C 1
ATOM 749 O O . ARG A 1 97 ? -7.438 -17.764 6.055 1.00 90.88 97 ARG A O 1
ATOM 756 N N . LYS A 1 98 ? -9.237 -19.106 5.826 1.00 90.56 98 LYS A N 1
ATOM 757 C CA . LYS A 1 98 ? -8.791 -19.778 4.603 1.00 90.56 98 LYS A CA 1
ATOM 758 C C . LYS A 1 98 ? -8.554 -18.785 3.459 1.00 90.56 98 LYS A C 1
ATOM 760 O O . LYS A 1 98 ? -7.516 -18.837 2.813 1.00 90.56 98 LYS A O 1
ATOM 765 N N . SER A 1 99 ? -9.468 -17.838 3.249 1.00 87.94 99 SER A N 1
ATOM 766 C CA . SER A 1 99 ? -9.324 -16.786 2.235 1.00 87.94 99 SER A CA 1
ATOM 767 C C . SER A 1 99 ? -8.120 -15.875 2.512 1.00 87.94 99 SER A C 1
ATOM 769 O O . SER A 1 99 ? -7.398 -15.514 1.585 1.00 87.94 99 SER A O 1
ATOM 771 N N . ASN A 1 100 ? -7.840 -15.553 3.779 1.00 88.56 100 ASN A N 1
ATOM 772 C CA . ASN A 1 100 ? -6.663 -14.769 4.158 1.00 88.56 100 ASN A CA 1
ATOM 773 C C . ASN A 1 100 ? -5.347 -15.554 3.969 1.00 88.56 100 ASN A C 1
ATOM 775 O O . ASN A 1 100 ? -4.360 -14.996 3.493 1.00 88.56 100 ASN A O 1
ATOM 779 N N . GLU A 1 101 ? -5.334 -16.855 4.276 1.00 89.69 101 GLU A N 1
ATOM 780 C CA . GLU A 1 101 ? -4.211 -17.763 3.992 1.00 89.69 101 GLU A CA 1
ATOM 781 C C . GLU A 1 101 ? -3.953 -17.889 2.480 1.00 89.69 101 GLU A C 1
ATOM 783 O O . GLU A 1 101 ? -2.814 -17.748 2.031 1.00 89.69 101 GLU A O 1
ATOM 788 N N . GLU A 1 102 ? -5.006 -18.067 1.676 1.00 90.12 102 GLU A N 1
ATOM 789 C CA . GLU A 1 102 ? -4.938 -18.097 0.208 1.00 90.12 102 GLU A CA 1
ATOM 790 C C . GLU A 1 102 ? -4.445 -16.753 -0.366 1.00 90.12 102 GLU A C 1
ATOM 792 O O . GLU A 1 102 ? -3.584 -16.738 -1.250 1.00 90.12 102 GLU A O 1
ATOM 797 N N . CYS A 1 103 ? -4.911 -15.621 0.174 1.00 86.50 103 CYS A N 1
ATOM 798 C CA . CYS A 1 103 ? -4.481 -14.276 -0.222 1.00 86.50 103 CYS A CA 1
ATOM 799 C C . CYS A 1 103 ? -3.005 -14.014 0.136 1.00 86.50 103 CYS A C 1
ATOM 801 O O . CYS A 1 103 ? -2.235 -13.538 -0.701 1.00 86.50 103 CYS A O 1
ATOM 803 N N . SER A 1 104 ? -2.570 -14.403 1.339 1.00 87.88 104 SER A N 1
ATOM 804 C CA . SER A 1 104 ? -1.165 -14.346 1.767 1.00 87.88 104 SER A CA 1
ATOM 805 C C . SER A 1 104 ? -0.268 -15.222 0.881 1.00 87.88 104 SER A C 1
ATOM 807 O O . SER A 1 104 ? 0.770 -14.769 0.389 1.00 87.88 104 SER A O 1
ATOM 809 N N . GLY A 1 105 ? -0.709 -16.449 0.584 1.00 90.62 105 GLY A N 1
ATOM 810 C CA . GLY A 1 105 ? -0.037 -17.354 -0.347 1.00 90.62 105 GLY A CA 1
ATOM 811 C C . GLY A 1 105 ? 0.074 -16.773 -1.759 1.00 90.62 105 GLY A C 1
ATOM 812 O O . GLY A 1 105 ? 1.136 -16.855 -2.378 1.00 90.62 105 GLY A O 1
ATOM 813 N N . HIS A 1 106 ? -0.981 -16.122 -2.257 1.00 88.75 106 HIS A N 1
ATOM 814 C CA . HIS A 1 106 ? -0.955 -15.432 -3.546 1.00 88.75 106 HIS A CA 1
ATOM 815 C C . HIS A 1 106 ? 0.007 -14.234 -3.534 1.00 88.75 106 HIS A C 1
ATOM 817 O O . HIS A 1 106 ? 0.818 -14.096 -4.450 1.00 88.75 106 HIS A O 1
ATOM 823 N N . GLN A 1 107 ? 0.002 -13.418 -2.475 1.00 85.94 107 GLN A N 1
ATOM 824 C CA . GLN A 1 107 ? 0.923 -12.287 -2.327 1.00 85.94 107 GLN A CA 1
ATOM 825 C C . GLN A 1 107 ? 2.392 -12.742 -2.332 1.00 85.94 107 GLN A C 1
ATOM 827 O O . GLN A 1 107 ? 3.244 -12.074 -2.920 1.00 85.94 107 GLN A O 1
ATOM 832 N N . ASN A 1 108 ? 2.699 -13.883 -1.711 1.00 88.56 108 ASN A N 1
ATOM 833 C CA . ASN A 1 108 ? 4.047 -14.450 -1.713 1.00 88.56 108 ASN A CA 1
ATOM 834 C C . ASN A 1 108 ? 4.450 -14.966 -3.104 1.00 88.56 108 ASN A C 1
ATOM 836 O O . ASN A 1 108 ? 5.515 -14.583 -3.585 1.00 88.56 108 ASN A O 1
ATOM 840 N N . ARG A 1 109 ? 3.567 -15.684 -3.813 1.00 89.56 109 ARG A N 1
ATOM 841 C CA . ARG A 1 109 ? 3.805 -16.092 -5.214 1.00 89.56 109 ARG A CA 1
ATOM 842 C C . ARG A 1 109 ? 4.023 -14.898 -6.148 1.00 89.56 109 ARG A C 1
ATOM 844 O O . ARG A 1 109 ? 4.900 -14.939 -7.004 1.00 89.56 109 ARG A O 1
ATOM 851 N N . VAL A 1 110 ? 3.275 -13.805 -5.979 1.00 88.88 110 VAL A N 1
ATOM 852 C CA . VAL A 1 110 ? 3.470 -12.572 -6.767 1.00 88.88 110 VAL A CA 1
ATOM 853 C C . VAL A 1 110 ? 4.839 -11.937 -6.482 1.00 88.88 110 VAL A C 1
ATOM 855 O O . VAL A 1 110 ? 5.506 -11.482 -7.413 1.00 88.88 110 VAL A O 1
ATOM 858 N N . LYS A 1 111 ? 5.307 -11.947 -5.224 1.00 90.56 111 LYS A N 1
ATOM 859 C CA . LYS A 1 111 ? 6.665 -11.495 -4.863 1.00 90.56 111 LYS A CA 1
ATOM 860 C C . LYS A 1 111 ? 7.750 -12.395 -5.468 1.00 90.56 111 LYS A C 1
ATOM 862 O O . LYS A 1 111 ? 8.764 -11.873 -5.923 1.00 90.56 111 LYS A O 1
ATOM 867 N N . GLU A 1 112 ? 7.548 -13.711 -5.500 1.00 90.44 112 GLU A N 1
ATOM 868 C CA . GLU A 1 112 ? 8.462 -14.675 -6.133 1.00 90.44 112 GLU A CA 1
ATOM 869 C C . GLU A 1 112 ? 8.552 -14.451 -7.647 1.00 90.44 112 GLU A C 1
ATOM 871 O O . GLU A 1 112 ? 9.637 -14.169 -8.149 1.00 90.44 112 GLU A O 1
ATOM 876 N N . VAL A 1 113 ? 7.418 -14.410 -8.354 1.00 91.06 113 VAL A N 1
ATOM 877 C CA . VAL A 1 113 ? 7.365 -14.124 -9.802 1.00 91.06 113 VAL A CA 1
ATOM 878 C C . VAL A 1 113 ? 7.973 -12.754 -10.138 1.00 91.06 113 VAL A C 1
ATOM 880 O O . VAL A 1 113 ? 8.610 -12.592 -11.178 1.00 91.06 113 VAL A O 1
ATOM 883 N N . SER A 1 114 ? 7.814 -11.753 -9.266 1.00 88.62 114 SER A N 1
ATOM 884 C CA . SER A 1 114 ? 8.472 -10.447 -9.421 1.00 88.62 114 SER A CA 1
ATOM 885 C C . SER A 1 114 ? 10.000 -10.555 -9.296 1.00 88.62 114 SER A C 1
ATOM 887 O O . SER A 1 114 ? 10.729 -10.012 -10.129 1.00 88.62 114 SER A O 1
ATOM 889 N N . ARG A 1 115 ? 10.508 -11.319 -8.317 1.00 92.62 115 ARG A N 1
ATOM 890 C CA . ARG A 1 115 ? 11.949 -11.592 -8.160 1.00 92.62 115 ARG A CA 1
ATOM 891 C C . ARG A 1 115 ? 12.522 -12.342 -9.362 1.00 92.62 115 ARG A C 1
ATOM 893 O O . ARG A 1 115 ? 13.553 -11.918 -9.874 1.00 92.62 115 ARG A O 1
ATOM 900 N N . GLU A 1 116 ? 11.848 -13.383 -9.847 1.00 92.31 116 GLU A N 1
ATOM 901 C CA . GLU A 1 116 ? 12.259 -14.146 -11.036 1.00 92.31 116 GLU A CA 1
ATOM 902 C C . GLU A 1 116 ? 12.312 -13.266 -12.293 1.00 92.31 116 GLU A C 1
ATOM 904 O O . GLU A 1 116 ? 13.298 -13.285 -13.031 1.00 92.31 116 GLU A O 1
ATOM 909 N N . LYS A 1 117 ? 11.285 -12.434 -12.521 1.00 91.25 117 LYS A N 1
ATOM 910 C CA . LYS A 1 117 ? 11.267 -11.484 -13.645 1.00 91.25 117 LYS A CA 1
ATOM 911 C C . LYS A 1 117 ? 12.402 -10.468 -13.550 1.00 91.25 117 LYS A C 1
ATOM 913 O O . LYS A 1 117 ? 13.063 -10.221 -14.555 1.00 91.25 117 LYS A O 1
ATOM 918 N N . ASN A 1 118 ? 12.671 -9.927 -12.363 1.00 89.62 118 ASN A N 1
ATOM 919 C CA . ASN A 1 118 ? 13.773 -8.987 -12.157 1.00 89.62 118 ASN A CA 1
ATOM 920 C C . ASN A 1 118 ? 15.141 -9.657 -12.367 1.00 89.62 118 ASN A C 1
ATOM 922 O O . ASN A 1 118 ? 15.990 -9.093 -13.052 1.00 89.62 118 ASN A O 1
ATOM 926 N N . GLN A 1 119 ? 15.335 -10.889 -11.885 1.00 91.75 119 GLN A N 1
ATOM 927 C CA . GLN A 1 119 ? 16.536 -11.681 -12.178 1.00 91.75 119 GLN A CA 1
ATOM 928 C C . GLN A 1 119 ? 16.698 -11.933 -13.684 1.00 91.75 119 GLN A C 1
ATOM 930 O O . GLN A 1 119 ? 17.795 -11.767 -14.216 1.00 91.75 119 GLN A O 1
ATOM 935 N N . ARG A 1 120 ? 15.616 -12.263 -14.406 1.00 92.12 120 ARG A N 1
ATOM 936 C CA . ARG A 1 120 ? 15.677 -12.433 -15.866 1.00 92.12 120 ARG A CA 1
ATOM 937 C C . ARG A 1 120 ? 15.981 -11.122 -16.594 1.00 92.12 120 ARG A C 1
ATOM 939 O O . ARG A 1 120 ? 16.696 -11.161 -17.589 1.00 92.12 120 ARG A O 1
ATOM 946 N N . ILE A 1 121 ? 15.490 -9.981 -16.104 1.00 90.81 121 ILE A N 1
ATOM 947 C CA . ILE A 1 121 ? 15.826 -8.651 -16.637 1.00 90.81 121 ILE A CA 1
ATOM 948 C C . ILE A 1 121 ? 17.318 -8.345 -16.454 1.00 90.81 121 ILE A C 1
ATOM 950 O O . ILE A 1 121 ? 17.937 -7.870 -17.403 1.00 90.81 121 ILE A O 1
ATOM 954 N N . GLU A 1 122 ? 17.917 -8.638 -15.295 1.00 91.69 122 GLU A N 1
ATOM 955 C CA . GLU A 1 122 ? 19.365 -8.448 -15.103 1.00 91.69 122 GLU A CA 1
ATOM 956 C C . GLU A 1 122 ? 20.193 -9.364 -16.014 1.00 91.69 122 GLU A C 1
ATOM 958 O O . GLU A 1 122 ? 21.079 -8.875 -16.711 1.00 91.69 122 GLU A O 1
ATOM 963 N N . LEU A 1 123 ? 19.841 -10.651 -16.129 1.00 92.38 123 LEU A N 1
ATOM 964 C CA . LEU A 1 123 ? 20.493 -11.560 -17.084 1.00 92.38 123 LEU A CA 1
ATOM 965 C C . LEU A 1 123 ? 20.386 -11.047 -18.530 1.00 92.38 123 LEU A C 1
ATOM 967 O O . LEU A 1 123 ? 21.371 -11.052 -19.261 1.00 92.38 123 LEU A O 1
ATOM 971 N N . LEU A 1 124 ? 19.218 -10.538 -18.938 1.00 90.19 124 LEU A N 1
ATOM 972 C CA . LEU A 1 124 ? 19.038 -9.936 -20.263 1.00 90.19 124 LEU A CA 1
ATOM 973 C C . LEU A 1 124 ? 19.879 -8.662 -20.447 1.00 90.19 124 LEU A C 1
ATOM 975 O O . LEU A 1 124 ? 20.409 -8.451 -21.535 1.00 90.19 124 LEU A O 1
ATOM 979 N N . LYS A 1 125 ? 20.050 -7.822 -19.417 1.00 92.38 125 LYS A N 1
ATOM 980 C CA . LYS A 1 125 ? 20.954 -6.656 -19.477 1.00 92.38 125 LYS A CA 1
ATOM 981 C C . LYS A 1 125 ? 22.411 -7.083 -19.658 1.00 92.38 125 LYS A C 1
ATOM 983 O O . LYS A 1 125 ? 23.127 -6.446 -20.431 1.00 92.38 125 LYS A O 1
ATOM 988 N N . GLU A 1 126 ? 22.850 -8.144 -18.983 1.00 92.44 126 GLU A N 1
ATOM 989 C CA . GLU A 1 126 ? 24.194 -8.705 -19.157 1.00 92.44 126 GLU A CA 1
ATOM 990 C C . GLU A 1 126 ? 24.379 -9.312 -20.557 1.00 92.44 126 GLU A C 1
ATOM 992 O O . GLU A 1 126 ? 25.348 -8.971 -21.240 1.00 92.44 126 GLU A O 1
ATOM 997 N N . GLU A 1 127 ? 23.416 -10.108 -21.039 1.00 91.06 127 GLU A N 1
ATOM 998 C CA . GLU A 1 127 ? 23.376 -10.632 -22.415 1.00 91.06 127 GLU A CA 1
ATOM 999 C C . GLU A 1 127 ? 23.474 -9.487 -23.448 1.00 91.06 127 GLU A C 1
ATOM 1001 O O . GLU A 1 127 ? 24.336 -9.517 -24.333 1.00 91.06 127 GLU A O 1
ATOM 1006 N N . PHE A 1 128 ? 22.665 -8.429 -23.304 1.00 92.94 128 PHE A N 1
ATOM 1007 C CA . PHE A 1 128 ? 22.710 -7.245 -24.173 1.00 92.94 128 PHE A CA 1
ATOM 1008 C C . PHE A 1 128 ? 24.040 -6.490 -24.086 1.00 92.94 128 PHE A C 1
ATOM 1010 O O . PHE A 1 128 ? 24.539 -6.018 -25.110 1.00 92.94 128 PHE A O 1
ATOM 1017 N N . LYS A 1 129 ? 24.647 -6.376 -22.899 1.00 94.00 129 LYS A N 1
ATOM 1018 C CA . LYS A 1 129 ? 25.958 -5.734 -22.731 1.00 94.00 129 LYS A CA 1
ATOM 1019 C C . LYS A 1 129 ? 27.049 -6.503 -23.478 1.00 94.00 129 LYS A C 1
ATOM 1021 O O . LYS A 1 129 ? 27.833 -5.886 -24.198 1.00 94.00 129 LYS A O 1
ATOM 1026 N N . VAL A 1 130 ? 27.064 -7.834 -23.372 1.00 92.56 130 VAL A N 1
ATOM 1027 C CA . VAL A 1 130 ? 28.006 -8.696 -24.106 1.00 92.56 130 VAL A CA 1
ATOM 1028 C C . VAL A 1 130 ? 27.801 -8.569 -25.619 1.00 92.56 130 VAL A C 1
ATOM 1030 O O . VAL A 1 130 ? 28.776 -8.403 -26.354 1.00 92.56 130 VAL A O 1
ATOM 1033 N N . GLN A 1 131 ? 26.551 -8.561 -26.097 1.00 87.06 131 GLN A N 1
ATOM 1034 C CA . GLN A 1 131 ? 26.241 -8.342 -27.517 1.00 87.06 131 GLN A CA 1
ATOM 1035 C C . GLN A 1 131 ? 26.691 -6.955 -28.008 1.00 87.06 131 GLN A C 1
ATOM 1037 O O . GLN A 1 131 ? 27.287 -6.847 -29.080 1.00 87.06 131 GLN A O 1
ATOM 1042 N N . LEU A 1 132 ? 26.476 -5.899 -27.216 1.00 90.62 132 LEU A N 1
ATOM 1043 C CA . LEU A 1 132 ? 26.918 -4.537 -27.528 1.00 90.62 132 LEU A CA 1
ATOM 1044 C C . LEU A 1 132 ? 28.452 -4.437 -27.593 1.00 90.62 132 LEU A C 1
ATOM 1046 O O . LEU A 1 132 ? 28.996 -3.770 -28.473 1.00 90.62 132 LEU A O 1
ATOM 1050 N N . GLU A 1 133 ? 29.166 -5.096 -26.678 1.00 92.19 133 GLU A N 1
ATOM 1051 C CA . GLU A 1 133 ? 30.629 -5.159 -26.702 1.00 92.19 133 GLU A CA 1
ATOM 1052 C C . GLU A 1 133 ? 31.151 -5.948 -27.911 1.00 92.19 133 GLU A C 1
ATOM 1054 O O . GLU A 1 133 ? 32.095 -5.495 -28.562 1.00 92.19 133 GLU A O 1
ATOM 1059 N N . ALA A 1 134 ? 30.521 -7.072 -28.266 1.00 89.56 134 ALA A N 1
ATOM 1060 C CA . ALA A 1 134 ? 30.855 -7.838 -29.467 1.00 89.56 134 ALA A CA 1
ATOM 1061 C C . ALA A 1 134 ? 30.621 -7.020 -30.751 1.00 89.56 134 ALA A C 1
ATOM 1063 O O . ALA A 1 134 ? 31.506 -6.948 -31.605 1.00 89.56 134 ALA A O 1
ATOM 1064 N N . ALA A 1 135 ? 29.485 -6.322 -30.853 1.00 86.56 135 ALA A N 1
ATOM 1065 C CA . ALA A 1 135 ? 29.182 -5.426 -31.968 1.00 86.56 135 ALA A CA 1
ATOM 1066 C C . ALA A 1 135 ? 30.210 -4.285 -32.085 1.00 86.56 135 ALA A C 1
ATOM 1068 O O . ALA A 1 135 ? 30.712 -4.022 -33.177 1.00 86.56 135 ALA A O 1
ATOM 1069 N N . LYS A 1 136 ? 30.602 -3.664 -30.962 1.00 91.50 136 LYS A N 1
ATOM 1070 C CA . LYS A 1 136 ? 31.650 -2.626 -30.922 1.00 91.50 136 LYS A CA 1
ATOM 1071 C C . LYS A 1 136 ? 33.033 -3.152 -31.322 1.00 91.50 136 LYS A C 1
ATOM 1073 O O . LYS A 1 136 ? 33.781 -2.426 -31.972 1.00 91.50 136 LYS A O 1
ATOM 1078 N N . ARG A 1 137 ? 33.394 -4.390 -30.957 1.00 88.06 137 ARG A N 1
ATOM 1079 C CA . ARG A 1 137 ? 34.648 -5.028 -31.412 1.00 88.06 137 ARG A CA 1
ATOM 1080 C C . ARG A 1 137 ? 34.625 -5.250 -32.924 1.00 88.06 137 ARG A C 1
ATOM 1082 O O . ARG A 1 137 ? 35.528 -4.785 -33.608 1.00 88.06 137 ARG A O 1
ATOM 1089 N N . HIS A 1 138 ? 33.554 -5.844 -33.443 1.00 88.31 138 HIS A N 1
ATOM 1090 C CA . HIS A 1 138 ? 33.377 -6.085 -34.876 1.00 88.31 138 HIS A CA 1
ATOM 1091 C C . HIS A 1 138 ? 33.325 -4.784 -35.704 1.00 88.31 138 HIS A C 1
ATOM 1093 O O . HIS A 1 138 ? 33.856 -4.737 -36.812 1.00 88.31 138 HIS A O 1
ATOM 1099 N N . GLN A 1 139 ? 32.754 -3.700 -35.165 1.00 86.81 139 GLN A N 1
ATOM 1100 C CA . GLN A 1 139 ? 32.816 -2.376 -35.793 1.00 86.81 139 GLN A CA 1
ATOM 1101 C C . GLN A 1 139 ? 34.265 -1.868 -35.898 1.00 86.81 139 GLN A C 1
ATOM 1103 O O . GLN A 1 139 ? 34.701 -1.518 -36.991 1.00 86.81 139 GLN A O 1
ATOM 1108 N N . ARG A 1 140 ? 35.038 -1.905 -34.804 1.00 88.56 140 ARG A N 1
ATOM 1109 C CA . ARG A 1 140 ? 36.462 -1.509 -34.808 1.00 88.56 140 ARG A CA 1
ATOM 1110 C C . ARG A 1 140 ? 37.311 -2.375 -35.741 1.00 88.56 140 ARG A C 1
ATOM 1112 O O . ARG A 1 140 ? 38.248 -1.886 -36.365 1.00 88.56 140 ARG A O 1
ATOM 1119 N N . GLU A 1 141 ? 36.993 -3.663 -35.853 1.00 86.19 141 GLU A N 1
ATOM 1120 C CA . GLU A 1 141 ? 37.640 -4.566 -36.808 1.00 86.19 141 GLU A CA 1
ATOM 1121 C C . GLU A 1 141 ? 37.328 -4.180 -38.258 1.00 86.19 141 GLU A C 1
ATOM 1123 O O . GLU A 1 141 ? 38.247 -4.163 -39.077 1.00 86.19 141 GLU A O 1
ATOM 1128 N N . LYS A 1 142 ? 36.078 -3.807 -38.572 1.00 89.56 142 LYS A N 1
ATOM 1129 C CA . LYS A 1 142 ? 35.700 -3.274 -39.891 1.00 89.56 142 LYS A CA 1
ATOM 1130 C C . LYS A 1 142 ? 36.421 -1.970 -40.207 1.00 89.56 142 LYS A C 1
ATOM 1132 O O . LYS A 1 142 ? 37.076 -1.902 -41.241 1.00 89.56 142 LYS A O 1
ATOM 1137 N N . GLU A 1 143 ? 36.393 -0.998 -39.298 1.00 85.12 143 GLU A N 1
ATOM 1138 C CA . GLU A 1 143 ? 37.128 0.271 -39.419 1.00 85.12 143 GLU A CA 1
ATOM 1139 C C . GLU A 1 143 ? 38.630 0.008 -39.671 1.00 85.12 143 GLU A C 1
ATOM 1141 O O . GLU A 1 143 ? 39.218 0.538 -40.614 1.00 85.12 143 GLU A O 1
ATOM 1146 N N . GLY A 1 144 ? 39.240 -0.926 -38.930 1.00 85.81 144 GLY A N 1
ATOM 1147 C CA . GLY A 1 144 ? 40.630 -1.348 -39.131 1.00 85.81 144 GLY A CA 1
ATOM 1148 C C . GLY A 1 144 ? 40.900 -2.147 -40.420 1.00 85.81 144 GLY A C 1
ATOM 1149 O O . GLY A 1 144 ? 42.034 -2.178 -40.906 1.00 85.81 144 GLY A O 1
ATOM 1150 N N . VAL A 1 145 ? 39.907 -2.825 -41.003 1.00 86.19 145 VAL A N 1
ATOM 1151 C CA . VAL A 1 145 ? 40.002 -3.459 -42.335 1.00 86.19 145 VAL A CA 1
ATOM 1152 C C . VAL A 1 145 ? 39.870 -2.410 -43.439 1.00 86.19 145 VAL A C 1
ATOM 1154 O O . VAL A 1 145 ? 40.648 -2.439 -44.394 1.00 86.19 145 VAL A O 1
ATOM 1157 N N . GLU A 1 146 ? 38.952 -1.457 -43.298 1.00 85.19 146 GLU A N 1
ATOM 1158 C CA . GLU A 1 146 ? 38.752 -0.351 -44.235 1.00 85.19 146 GLU A CA 1
ATOM 1159 C C . GLU A 1 146 ? 39.975 0.569 -44.278 1.00 85.19 146 GLU A C 1
ATOM 1161 O O . GLU A 1 146 ? 40.477 0.854 -45.365 1.00 85.19 146 GLU A O 1
ATOM 1166 N N . GLU A 1 147 ? 40.555 0.920 -43.127 1.00 86.00 147 GLU A N 1
ATOM 1167 C CA . GLU A 1 147 ? 41.836 1.628 -43.061 1.00 86.00 147 GLU A CA 1
ATOM 1168 C C . GLU A 1 147 ? 42.958 0.875 -43.785 1.00 86.00 147 GLU A C 1
ATOM 1170 O O . GLU A 1 147 ? 43.688 1.472 -44.579 1.00 86.00 147 GLU A O 1
ATOM 1175 N N . ARG A 1 148 ? 43.103 -0.438 -43.553 1.00 82.19 148 ARG A N 1
ATOM 1176 C CA . ARG A 1 148 ? 44.108 -1.261 -44.252 1.00 82.19 148 ARG A CA 1
ATOM 1177 C C . ARG A 1 148 ? 43.852 -1.304 -45.759 1.00 82.19 148 ARG A C 1
ATOM 1179 O O . ARG A 1 148 ? 44.801 -1.207 -46.532 1.00 82.19 148 ARG A O 1
ATOM 1186 N N . CYS A 1 149 ? 42.593 -1.378 -46.189 1.00 86.94 149 CYS A N 1
ATOM 1187 C CA . CYS A 1 149 ? 42.217 -1.321 -47.601 1.00 86.94 149 CYS A CA 1
ATOM 1188 C C . CYS A 1 149 ? 42.536 0.049 -48.226 1.00 86.94 149 CYS A C 1
ATOM 1190 O O . CYS A 1 149 ? 43.053 0.111 -49.340 1.00 86.94 149 CYS A O 1
ATOM 1192 N N . LEU A 1 150 ? 42.281 1.152 -47.514 1.00 85.81 150 LEU A N 1
ATOM 1193 C CA . LEU A 1 150 ? 42.610 2.508 -47.960 1.00 85.81 150 LEU A CA 1
ATOM 1194 C C . LEU A 1 150 ? 44.124 2.739 -48.038 1.00 85.81 150 LEU A C 1
ATOM 1196 O O . LEU A 1 150 ? 44.581 3.342 -49.008 1.00 85.81 150 LEU A O 1
ATOM 1200 N N . ARG A 1 151 ? 44.904 2.225 -47.076 1.00 89.88 151 ARG A N 1
ATOM 1201 C CA . ARG A 1 151 ? 46.377 2.225 -47.132 1.00 89.88 151 ARG A CA 1
ATOM 1202 C C . ARG A 1 151 ? 46.866 1.444 -48.356 1.00 89.88 151 ARG A C 1
ATOM 1204 O O . ARG A 1 151 ? 47.467 2.048 -49.234 1.00 89.88 151 ARG A O 1
ATOM 1211 N N . LEU A 1 152 ? 46.446 0.187 -48.526 1.00 89.88 152 LEU A N 1
ATOM 1212 C CA . LEU A 1 152 ? 46.798 -0.627 -49.700 1.00 89.88 152 LEU A CA 1
ATOM 1213 C C . LEU A 1 152 ? 46.388 0.012 -51.039 1.00 89.88 152 LEU A C 1
ATOM 1215 O O . LEU A 1 152 ? 47.118 -0.108 -52.019 1.00 89.88 152 LEU A O 1
ATOM 1219 N N . LYS A 1 153 ? 45.247 0.714 -51.109 1.00 89.44 153 LYS A N 1
ATOM 1220 C CA . LYS A 1 153 ? 44.842 1.481 -52.303 1.00 89.44 153 LYS A CA 1
ATOM 1221 C C . LYS A 1 153 ? 45.781 2.660 -52.581 1.00 89.44 153 LYS A C 1
ATOM 1223 O O . LYS A 1 153 ? 46.096 2.897 -53.746 1.00 89.44 153 LYS A O 1
ATOM 1228 N N . ARG A 1 154 ? 46.232 3.382 -51.547 1.00 89.44 154 ARG A N 1
ATOM 1229 C CA . ARG A 1 154 ? 47.238 4.454 -51.673 1.00 89.44 154 ARG A CA 1
ATOM 1230 C C . ARG A 1 154 ? 48.581 3.879 -52.119 1.00 89.44 154 ARG A C 1
ATOM 1232 O O . ARG A 1 154 ? 49.125 4.366 -53.103 1.00 89.44 154 ARG A O 1
ATOM 1239 N N . ASP A 1 155 ? 49.041 2.801 -51.493 1.00 89.62 155 ASP A N 1
ATOM 1240 C CA . ASP A 1 155 ? 50.314 2.142 -51.807 1.00 89.62 155 ASP A CA 1
ATOM 1241 C C . ASP A 1 155 ? 50.318 1.592 -53.246 1.00 89.62 155 ASP A C 1
ATOM 1243 O O . ASP A 1 155 ? 51.239 1.855 -54.015 1.00 89.62 155 ASP A O 1
ATOM 1247 N N . LEU A 1 156 ? 49.237 0.929 -53.677 1.00 89.25 156 LEU A N 1
ATOM 1248 C CA . LEU A 1 156 ? 49.051 0.504 -55.073 1.00 89.25 156 LEU A CA 1
ATOM 1249 C C . LEU A 1 156 ? 49.010 1.682 -56.053 1.00 89.25 156 LEU A C 1
ATOM 1251 O O . LEU A 1 156 ? 49.450 1.539 -57.195 1.00 89.25 156 LEU A O 1
ATOM 1255 N N . SER A 1 157 ? 48.471 2.832 -55.643 1.00 88.38 157 SER A N 1
ATOM 1256 C CA . SER A 1 157 ? 48.492 4.048 -56.457 1.00 88.38 157 SER A CA 1
ATOM 1257 C C . 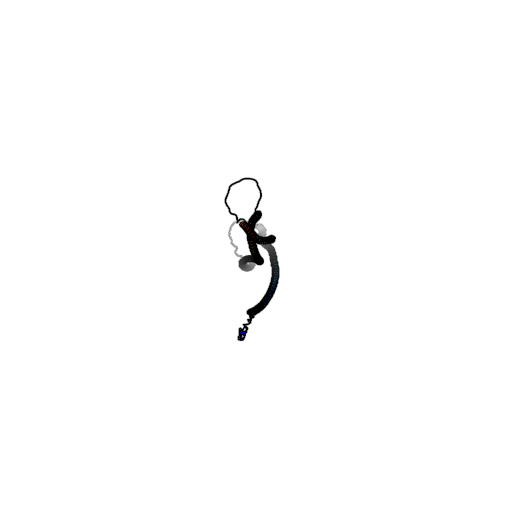SER A 1 157 ? 49.916 4.588 -56.588 1.00 88.38 157 SER A C 1
ATOM 1259 O O . SER A 1 157 ? 50.345 4.872 -57.704 1.00 88.38 157 SER A O 1
ATOM 1261 N N . LEU A 1 158 ? 50.671 4.663 -55.486 1.00 89.94 158 LEU A N 1
ATOM 1262 C CA . LEU A 1 158 ? 52.077 5.074 -55.478 1.00 89.94 158 LEU A CA 1
ATOM 1263 C C . LEU A 1 158 ? 52.923 4.160 -56.371 1.00 89.94 158 LEU A C 1
ATOM 1265 O O . LEU A 1 158 ? 53.528 4.654 -57.314 1.00 89.94 158 LEU A O 1
ATOM 1269 N N . VAL A 1 159 ? 52.845 2.837 -56.199 1.00 90.06 159 VAL A N 1
ATOM 1270 C CA . VAL A 1 159 ? 53.568 1.859 -57.038 1.00 90.06 159 VAL A CA 1
ATOM 1271 C C . VAL A 1 159 ? 53.198 1.986 -58.524 1.00 90.06 159 VAL A C 1
ATOM 1273 O O . VAL A 1 159 ? 54.058 1.860 -59.395 1.00 90.06 159 VAL A O 1
ATOM 1276 N N . ARG A 1 160 ? 51.931 2.274 -58.859 1.00 89.69 160 ARG A N 1
ATOM 1277 C CA . ARG A 1 160 ? 51.519 2.546 -60.252 1.00 89.69 160 ARG A CA 1
ATOM 1278 C C . ARG A 1 160 ? 52.108 3.851 -60.788 1.00 89.69 160 ARG A C 1
ATOM 1280 O O . ARG A 1 160 ? 52.510 3.886 -61.949 1.00 89.69 160 ARG A O 1
ATOM 1287 N N . HIS A 1 161 ? 52.166 4.901 -59.971 1.00 85.88 161 HIS A N 1
ATOM 1288 C CA . HIS A 1 161 ? 52.794 6.171 -60.337 1.00 85.88 161 HIS A CA 1
ATOM 1289 C C . HIS A 1 161 ? 54.314 6.038 -60.489 1.00 85.88 161 HIS A C 1
ATOM 1291 O O . HIS A 1 161 ? 54.851 6.536 -61.472 1.00 85.88 161 HIS A O 1
ATOM 1297 N N . GLU A 1 162 ? 54.994 5.321 -59.595 1.00 86.31 162 GLU A N 1
ATOM 1298 C CA . GLU A 1 162 ? 56.428 5.015 -59.673 1.00 86.31 162 GLU A CA 1
ATOM 1299 C C . GLU A 1 162 ? 56.760 4.170 -60.906 1.00 86.31 162 GLU A C 1
ATOM 1301 O O . GLU A 1 162 ? 57.684 4.500 -61.647 1.00 86.31 162 GLU A O 1
ATOM 1306 N N . LYS A 1 163 ? 55.962 3.131 -61.196 1.00 90.31 163 LYS A N 1
ATOM 1307 C CA . LYS A 1 163 ? 56.108 2.338 -62.425 1.00 90.31 163 LYS A CA 1
ATOM 1308 C C . LYS A 1 163 ? 55.936 3.204 -63.670 1.00 90.31 163 LYS A C 1
ATOM 1310 O O . LYS A 1 163 ? 56.743 3.099 -64.588 1.00 90.31 163 LYS A O 1
ATOM 1315 N N . LYS A 1 164 ? 54.927 4.081 -63.691 1.00 90.25 164 LYS A N 1
ATOM 1316 C CA . LYS A 1 164 ? 54.721 5.014 -64.803 1.00 90.25 164 LYS A CA 1
ATOM 1317 C C . LYS A 1 164 ? 55.881 6.008 -64.931 1.00 90.25 164 LYS A C 1
ATOM 1319 O O . LYS A 1 164 ? 56.345 6.232 -66.038 1.00 90.25 164 LYS A O 1
ATOM 1324 N N . LEU A 1 165 ? 56.393 6.549 -63.825 1.00 87.88 165 LEU A N 1
ATOM 1325 C CA . LEU A 1 165 ? 57.583 7.406 -63.813 1.00 87.88 165 LEU A CA 1
ATOM 1326 C C . LEU A 1 165 ? 58.807 6.676 -64.384 1.00 87.88 165 LEU A C 1
ATOM 1328 O O . LEU A 1 165 ? 59.534 7.256 -65.183 1.00 87.88 165 LEU A O 1
ATOM 1332 N N . ALA A 1 166 ? 59.013 5.403 -64.038 1.00 87.19 166 ALA A N 1
ATOM 1333 C CA . ALA A 1 166 ? 60.084 4.584 -64.604 1.00 87.19 166 ALA A CA 1
ATOM 1334 C C . ALA A 1 166 ? 59.886 4.300 -66.108 1.00 87.19 166 ALA A C 1
ATOM 1336 O O . ALA A 1 166 ? 60.848 4.359 -66.875 1.00 87.19 166 ALA A O 1
ATOM 1337 N N . GLU A 1 167 ? 58.652 4.038 -66.550 1.00 87.56 167 GLU A N 1
ATOM 1338 C CA . GLU A 1 167 ? 58.301 3.871 -67.968 1.00 87.56 167 GLU A CA 1
ATOM 1339 C C . GLU A 1 167 ? 58.509 5.175 -68.765 1.00 87.56 167 GLU A C 1
ATOM 1341 O O . GLU A 1 167 ? 59.144 5.146 -69.820 1.00 87.56 167 GLU A O 1
ATOM 1346 N N . ASP A 1 168 ? 58.065 6.321 -68.237 1.00 88.06 168 ASP A N 1
ATOM 1347 C CA . ASP A 1 168 ? 58.226 7.652 -68.839 1.00 88.06 168 ASP A CA 1
ATOM 1348 C C . ASP A 1 168 ? 59.715 8.070 -68.894 1.00 88.06 168 ASP A C 1
ATOM 1350 O O . ASP A 1 168 ? 60.182 8.588 -69.913 1.00 88.06 168 ASP A O 1
ATOM 1354 N N . LEU A 1 169 ? 60.501 7.790 -67.842 1.00 85.75 169 LEU A N 1
ATOM 1355 C CA . LEU A 1 169 ? 61.958 8.000 -67.827 1.00 85.75 169 LEU A CA 1
ATOM 1356 C C . LEU A 1 169 ? 62.673 7.104 -68.848 1.00 85.75 169 LEU A C 1
ATOM 1358 O O . LEU A 1 169 ? 63.520 7.595 -69.595 1.00 85.75 169 LEU A O 1
ATOM 1362 N N . SER A 1 170 ? 62.306 5.821 -68.932 1.00 87.25 170 SER A N 1
ATOM 1363 C CA . SER A 1 170 ? 62.873 4.889 -69.915 1.00 87.25 170 SER A CA 1
ATOM 1364 C C . SER A 1 170 ? 62.535 5.303 -71.349 1.00 87.25 170 SER A C 1
ATOM 1366 O O . SER A 1 170 ? 63.404 5.274 -72.220 1.00 87.25 170 SER A O 1
ATOM 1368 N N . ALA A 1 171 ? 61.305 5.758 -71.606 1.00 86.06 171 ALA A N 1
ATOM 1369 C CA . ALA A 1 171 ? 60.900 6.276 -72.910 1.00 86.06 171 ALA A CA 1
ATOM 1370 C C . ALA A 1 171 ? 61.696 7.534 -73.301 1.00 86.06 171 ALA A C 1
ATOM 1372 O O . ALA A 1 171 ? 62.170 7.633 -74.434 1.00 86.06 171 ALA A O 1
ATOM 1373 N N . ASN A 1 172 ? 61.904 8.460 -72.360 1.00 88.50 172 ASN A N 1
ATOM 1374 C CA . ASN A 1 172 ? 62.700 9.671 -72.568 1.00 88.50 172 ASN A CA 1
ATOM 1375 C C . ASN A 1 172 ? 64.187 9.343 -72.818 1.00 88.50 172 ASN A C 1
ATOM 1377 O O . ASN A 1 172 ? 64.808 9.900 -73.725 1.00 88.50 172 ASN A O 1
ATOM 1381 N N . GLU A 1 173 ? 64.759 8.377 -72.093 1.00 84.88 173 GLU A N 1
ATOM 1382 C CA . GLU A 1 173 ? 66.124 7.903 -72.344 1.00 84.88 173 GLU A CA 1
ATOM 1383 C C . GLU A 1 173 ? 66.253 7.193 -73.701 1.00 84.88 173 GLU A C 1
ATOM 1385 O O . GLU A 1 173 ? 67.181 7.487 -74.456 1.00 84.88 173 GLU A O 1
ATOM 1390 N N . GLN A 1 174 ? 65.294 6.344 -74.082 1.00 85.62 174 GLN A N 1
ATOM 1391 C CA . GLN A 1 174 ? 65.246 5.752 -75.423 1.00 85.62 174 GLN A CA 1
ATOM 1392 C C . GLN A 1 174 ? 65.120 6.816 -76.521 1.00 85.62 174 GLN A C 1
ATOM 1394 O O . GLN A 1 174 ? 65.749 6.686 -77.573 1.00 85.62 174 GLN A O 1
ATOM 1399 N N . GLU A 1 175 ? 64.343 7.880 -76.308 1.00 84.75 175 GLU A N 1
ATOM 1400 C CA . GLU A 1 175 ? 64.238 8.973 -77.275 1.00 84.75 175 GLU A CA 1
ATOM 1401 C C . GLU A 1 175 ? 65.542 9.779 -77.363 1.00 84.75 175 GLU A C 1
ATOM 1403 O O . GLU A 1 175 ? 66.022 10.052 -78.466 1.00 84.75 175 GLU A O 1
ATOM 1408 N N . ARG A 1 176 ? 66.182 10.078 -76.226 1.00 91.25 176 ARG A N 1
ATOM 1409 C CA . ARG A 1 176 ? 67.514 10.700 -76.164 1.00 91.25 176 ARG A CA 1
ATOM 1410 C C . ARG A 1 176 ? 68.562 9.859 -76.897 1.00 91.25 176 ARG A C 1
ATOM 1412 O O . ARG A 1 176 ? 69.338 10.405 -77.681 1.00 91.25 176 ARG A O 1
ATOM 1419 N N . LEU A 1 177 ? 68.561 8.540 -76.695 1.00 85.38 177 LEU A N 1
ATOM 1420 C CA . LEU A 1 177 ? 69.441 7.601 -77.395 1.00 85.38 177 LEU A CA 1
ATOM 1421 C C . LEU A 1 177 ? 69.142 7.551 -78.898 1.00 85.38 177 LEU A C 1
ATOM 1423 O O . LEU A 1 177 ? 70.079 7.564 -79.690 1.00 85.38 177 LEU A O 1
ATOM 1427 N N . ARG A 1 178 ? 67.870 7.573 -79.320 1.00 87.19 178 ARG A N 1
ATOM 1428 C CA . ARG A 1 178 ? 67.488 7.653 -80.745 1.00 87.19 178 ARG A CA 1
ATOM 1429 C C . ARG A 1 178 ? 67.946 8.952 -81.404 1.00 87.19 178 ARG A C 1
ATOM 1431 O O . ARG A 1 178 ? 68.463 8.897 -82.517 1.00 87.19 178 ARG A O 1
ATOM 1438 N N . ARG A 1 179 ? 67.789 10.102 -80.737 1.00 86.94 179 ARG A N 1
ATOM 1439 C CA . ARG A 1 179 ? 68.291 11.400 -81.230 1.00 86.94 179 ARG A CA 1
ATOM 1440 C C . ARG A 1 179 ? 69.812 11.355 -81.392 1.00 86.94 179 ARG A C 1
ATOM 1442 O O . ARG A 1 179 ? 70.304 11.615 -82.483 1.00 86.94 179 ARG A O 1
ATOM 1449 N N . ARG A 1 180 ? 70.532 10.870 -80.375 1.00 87.00 180 ARG A N 1
ATOM 1450 C CA . ARG A 1 180 ? 71.997 10.727 -80.409 1.00 87.00 180 ARG A CA 1
ATOM 1451 C C . ARG A 1 180 ? 72.488 9.726 -81.462 1.00 87.00 180 ARG A C 1
ATOM 1453 O O . ARG A 1 180 ? 73.482 9.986 -82.126 1.00 87.00 180 ARG A O 1
ATOM 1460 N N . LEU A 1 181 ? 71.792 8.604 -81.665 1.00 85.94 181 LEU A N 1
ATOM 1461 C CA . LEU A 1 181 ? 72.087 7.652 -82.746 1.00 85.94 181 LEU A CA 1
ATOM 1462 C C . LEU A 1 181 ? 71.845 8.260 -84.131 1.00 85.94 181 LEU A C 1
ATOM 1464 O O . LEU A 1 181 ? 72.605 7.981 -85.053 1.00 85.94 181 LEU A O 1
ATOM 1468 N N . LYS A 1 182 ? 70.818 9.104 -84.280 1.00 87.81 182 LYS A N 1
ATOM 1469 C CA . LYS A 1 182 ? 70.554 9.838 -85.522 1.00 87.81 182 LYS A CA 1
ATOM 1470 C C . LYS A 1 182 ? 71.632 10.891 -85.788 1.00 87.81 182 LYS A C 1
ATOM 1472 O O . LYS A 1 182 ? 72.138 10.937 -86.899 1.00 87.81 182 LYS A O 1
ATOM 1477 N N . GLU A 1 183 ? 72.041 11.652 -84.775 1.00 86.50 183 GLU A N 1
ATOM 1478 C CA . GLU A 1 183 ? 73.160 12.606 -84.851 1.00 86.50 183 GLU A CA 1
ATOM 1479 C C . GLU A 1 183 ? 74.480 11.908 -85.224 1.00 86.50 183 GLU A C 1
ATOM 1481 O O . GLU A 1 183 ? 75.164 12.340 -86.148 1.00 86.50 183 GLU A O 1
ATOM 1486 N N . VAL A 1 184 ? 74.816 10.787 -84.573 1.00 87.88 184 VAL A N 1
ATOM 1487 C CA . VAL A 1 184 ? 76.006 9.975 -84.901 1.00 87.88 184 VAL A CA 1
ATOM 1488 C C . VAL A 1 184 ? 75.898 9.354 -86.299 1.00 87.88 184 VAL A C 1
ATOM 1490 O O . VAL A 1 184 ? 76.892 9.286 -87.017 1.00 87.88 184 VAL A O 1
ATOM 1493 N N . GLY A 1 185 ? 74.702 8.935 -86.721 1.00 87.31 185 GLY A N 1
ATOM 1494 C CA . GLY A 1 185 ? 74.444 8.448 -88.077 1.00 87.31 185 GLY 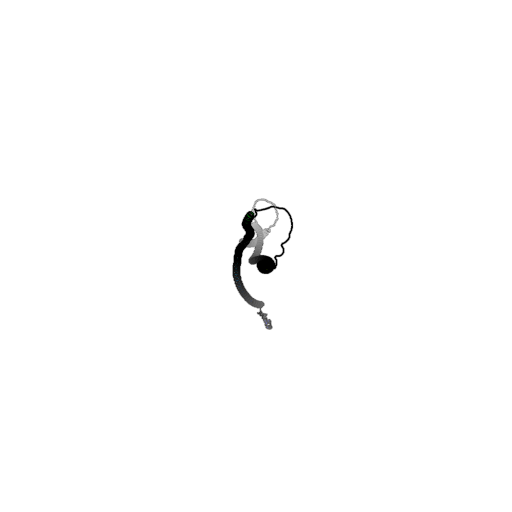A CA 1
ATOM 1495 C C . GLY A 1 185 ? 74.629 9.534 -89.140 1.00 87.31 185 GLY A C 1
ATOM 1496 O O . GLY A 1 185 ? 75.278 9.289 -90.152 1.00 87.31 185 GLY A O 1
ATOM 1497 N N . GLU A 1 186 ? 74.134 10.746 -88.890 1.00 87.50 186 GLU A N 1
ATOM 1498 C CA . GLU A 1 186 ? 74.316 11.919 -89.755 1.00 87.50 186 GLU A CA 1
ATOM 1499 C C . GLU A 1 186 ? 75.792 12.353 -89.815 1.00 87.50 186 GLU A C 1
ATOM 1501 O O . GLU A 1 186 ? 76.296 12.646 -90.900 1.00 87.50 186 GLU A O 1
ATOM 1506 N N . GLN A 1 187 ? 76.516 12.300 -88.690 1.00 83.19 187 GLN A N 1
ATOM 1507 C CA . GLN A 1 187 ? 77.969 12.511 -88.634 1.00 83.19 187 GLN A CA 1
ATOM 1508 C C . GLN A 1 187 ? 78.738 11.440 -89.422 1.00 83.19 187 GLN A C 1
ATOM 1510 O O . GLN A 1 187 ? 79.634 11.780 -90.191 1.00 83.19 187 GLN A O 1
ATOM 1515 N N . LEU A 1 188 ? 78.375 10.158 -89.296 1.00 85.00 188 LEU A N 1
ATOM 1516 C CA . LEU A 1 188 ? 78.960 9.068 -90.087 1.00 85.00 188 LEU A CA 1
ATOM 1517 C C . LEU A 1 188 ? 78.639 9.201 -91.579 1.00 85.00 188 LEU A C 1
ATOM 1519 O O . LEU A 1 188 ? 79.483 8.890 -92.416 1.00 85.00 188 LEU A O 1
ATOM 1523 N N . GLU A 1 189 ? 77.447 9.674 -91.945 1.00 84.69 189 GLU A N 1
ATOM 1524 C CA . GLU A 1 189 ? 77.085 9.919 -93.341 1.00 84.69 189 GLU A CA 1
ATOM 1525 C C . GLU A 1 189 ? 77.842 11.129 -93.915 1.00 84.69 189 GLU A C 1
ATOM 1527 O O . GLU A 1 189 ? 78.291 11.082 -95.061 1.00 84.69 189 GLU A O 1
ATOM 1532 N N . GLN A 1 190 ? 78.047 12.192 -93.127 1.00 84.38 190 GLN A N 1
ATOM 1533 C CA . GLN A 1 190 ? 78.914 13.318 -93.491 1.00 84.38 190 GLN A CA 1
ATOM 1534 C C . GLN A 1 190 ? 80.374 12.880 -93.643 1.00 84.38 190 GLN A C 1
ATOM 1536 O O . GLN A 1 190 ? 80.965 13.143 -94.689 1.00 84.38 190 GLN A O 1
ATOM 1541 N N . ALA A 1 191 ? 80.924 12.141 -92.676 1.00 81.12 191 ALA A N 1
ATOM 1542 C CA . ALA A 1 191 ? 82.277 11.596 -92.742 1.00 81.12 191 ALA A CA 1
ATOM 1543 C C . ALA A 1 191 ? 82.453 10.650 -93.942 1.00 81.12 191 ALA A C 1
ATOM 1545 O O . ALA A 1 191 ? 83.443 10.745 -94.658 1.00 81.12 191 ALA A O 1
ATOM 1546 N N . ASN A 1 192 ? 81.467 9.800 -94.251 1.00 81.56 192 ASN A N 1
ATOM 1547 C CA . ASN A 1 192 ? 81.499 8.953 -95.447 1.00 81.56 192 ASN A CA 1
ATOM 1548 C C . ASN A 1 192 ? 81.405 9.760 -96.751 1.00 81.56 192 ASN A C 1
ATOM 1550 O O . ASN A 1 192 ? 82.113 9.442 -97.707 1.00 81.56 192 ASN A O 1
ATOM 1554 N N . LYS A 1 193 ? 80.586 10.819 -96.809 1.00 84.56 193 LYS A N 1
ATOM 1555 C CA . LYS A 1 193 ? 80.549 11.750 -97.954 1.00 84.56 193 LYS A CA 1
ATOM 1556 C C . LYS A 1 193 ? 81.879 12.480 -98.120 1.00 84.56 193 LYS A C 1
ATOM 1558 O O . LYS A 1 193 ? 82.320 12.678 -99.249 1.00 84.56 193 LYS A O 1
ATOM 1563 N N . GLU A 1 194 ? 82.541 12.840 -97.026 1.00 80.75 194 GLU A N 1
ATOM 1564 C CA . GLU A 1 194 ? 83.858 13.470 -97.038 1.00 80.75 194 GLU A CA 1
ATOM 1565 C C . GLU A 1 194 ? 84.958 12.486 -97.460 1.00 80.75 194 GLU A C 1
ATOM 1567 O O . GLU A 1 194 ? 85.705 12.785 -98.389 1.00 80.75 194 GLU A O 1
ATOM 1572 N N . CYS A 1 195 ? 84.987 11.264 -96.921 1.00 78.56 195 CYS A N 1
ATOM 1573 C CA . CYS A 1 195 ? 85.866 10.186 -97.382 1.00 78.56 195 CYS A CA 1
ATOM 1574 C C . CYS A 1 195 ? 85.645 9.839 -98.864 1.00 78.56 195 CYS A C 1
ATOM 1576 O O . CYS A 1 195 ? 86.614 9.644 -99.597 1.00 78.56 195 CYS A O 1
ATOM 1578 N N . ALA A 1 196 ? 84.398 9.796 -99.342 1.00 76.50 196 ALA A N 1
ATOM 1579 C CA . ALA A 1 196 ? 84.088 9.587 -100.757 1.00 76.50 196 ALA A CA 1
ATOM 1580 C C . ALA A 1 196 ? 84.540 10.776 -101.624 1.00 76.50 196 ALA A C 1
ATOM 1582 O O . ALA A 1 196 ? 85.079 10.575 -102.711 1.00 76.50 196 ALA A O 1
ATOM 1583 N N . ARG A 1 197 ? 84.394 12.013 -101.132 1.00 75.69 197 ARG A N 1
ATOM 1584 C CA . ARG A 1 197 ? 84.897 13.231 -101.787 1.00 75.69 197 ARG A CA 1
ATOM 1585 C C . ARG A 1 197 ? 86.426 13.273 -101.830 1.00 75.69 197 ARG A C 1
ATOM 1587 O O . ARG A 1 197 ? 86.975 13.762 -102.813 1.00 75.69 197 ARG A O 1
ATOM 1594 N N . LEU A 1 198 ? 87.107 12.758 -100.807 1.00 72.62 198 LEU A N 1
ATOM 1595 C CA . LEU A 1 198 ? 88.563 12.610 -100.778 1.00 72.62 198 LEU A CA 1
ATOM 1596 C C . LEU A 1 198 ? 89.020 11.532 -101.771 1.00 72.62 198 LEU A C 1
ATOM 1598 O O . LEU A 1 198 ? 89.781 11.862 -102.673 1.00 72.62 198 LEU A O 1
ATOM 1602 N N . ARG A 1 199 ? 88.434 10.323 -101.755 1.00 70.25 199 ARG A N 1
ATOM 1603 C CA . ARG A 1 199 ? 88.704 9.293 -102.785 1.00 70.25 199 ARG A CA 1
ATOM 1604 C C . ARG A 1 199 ? 88.428 9.789 -104.210 1.00 70.25 199 ARG A C 1
ATOM 1606 O O . ARG A 1 199 ? 89.181 9.475 -105.124 1.00 70.25 199 ARG A O 1
ATOM 1613 N N . GLY A 1 200 ? 87.372 10.581 -104.408 1.00 64.38 200 GLY A N 1
ATOM 1614 C CA . GLY A 1 200 ? 87.060 11.207 -105.697 1.00 64.38 200 GLY A CA 1
ATOM 1615 C C . GLY A 1 200 ? 88.094 12.253 -106.132 1.00 64.38 200 GLY A C 1
ATOM 1616 O O . GLY A 1 200 ? 88.404 12.346 -107.317 1.00 64.38 200 GLY A O 1
ATOM 1617 N N . LYS A 1 201 ? 88.675 13.004 -105.186 1.00 62.53 201 LYS A N 1
ATOM 1618 C CA . LYS A 1 201 ? 89.809 13.908 -105.446 1.00 62.53 201 LYS A CA 1
ATOM 1619 C C . LYS A 1 201 ? 91.097 13.141 -105.746 1.00 62.53 201 LYS A C 1
ATOM 1621 O O . LYS A 1 201 ? 91.833 13.561 -106.632 1.00 62.53 201 LYS A O 1
ATOM 1626 N N . ASP A 1 202 ? 91.353 12.030 -105.066 1.00 59.62 202 ASP A N 1
ATOM 1627 C CA . ASP A 1 202 ? 92.541 11.207 -105.315 1.00 59.62 202 ASP A CA 1
ATOM 1628 C C . ASP A 1 202 ? 92.456 10.520 -106.687 1.00 59.62 202 ASP A C 1
ATOM 1630 O O . ASP A 1 202 ? 93.414 10.565 -107.454 1.00 59.62 202 ASP A O 1
ATOM 1634 N N . ALA A 1 203 ? 91.277 10.019 -107.075 1.00 61.12 203 ALA A N 1
ATOM 1635 C CA . ALA A 1 203 ? 91.023 9.523 -108.430 1.00 61.12 203 ALA A CA 1
ATOM 1636 C C . ALA A 1 203 ? 91.160 10.617 -109.513 1.00 61.12 203 ALA A C 1
ATOM 1638 O O . ALA A 1 203 ? 91.637 10.333 -110.613 1.00 61.12 203 ALA A O 1
ATOM 1639 N N . HIS A 1 204 ? 90.785 11.869 -109.215 1.00 59.38 204 HIS A N 1
ATOM 1640 C CA . HIS A 1 204 ? 90.993 13.001 -110.128 1.00 59.38 204 HIS A CA 1
ATOM 1641 C C . HIS A 1 204 ? 92.481 13.331 -110.293 1.00 59.38 204 HIS A C 1
ATOM 1643 O O . HIS A 1 204 ? 92.950 13.475 -111.420 1.00 59.38 204 HIS A O 1
ATOM 1649 N N . LYS A 1 205 ? 93.239 13.370 -109.189 1.00 65.56 205 LYS A N 1
ATOM 1650 C CA . LYS A 1 205 ? 94.693 13.587 -109.209 1.00 65.56 205 LYS A CA 1
ATOM 1651 C C . LYS A 1 205 ? 95.429 12.484 -109.961 1.00 65.56 205 LYS A C 1
ATOM 1653 O O . LYS A 1 205 ? 96.334 12.784 -110.728 1.00 65.56 205 LYS A O 1
ATOM 1658 N N . ASP A 1 206 ? 95.025 11.227 -109.803 1.00 64.00 206 ASP A N 1
ATOM 1659 C CA . ASP A 1 206 ? 95.633 10.105 -110.526 1.00 64.00 206 ASP A CA 1
ATOM 1660 C C . ASP A 1 206 ? 95.319 10.158 -112.041 1.00 64.00 206 ASP A C 1
ATOM 1662 O O . ASP A 1 206 ? 96.144 9.786 -112.880 1.00 64.00 206 ASP A O 1
ATOM 1666 N N . GLY A 1 207 ? 94.153 10.707 -112.410 1.00 69.62 207 GLY A N 1
ATOM 1667 C CA . GLY A 1 207 ? 93.797 11.052 -113.791 1.00 69.62 207 GLY A CA 1
ATOM 1668 C C . GLY A 1 207 ? 94.587 12.241 -114.355 1.00 69.62 207 GLY A C 1
ATOM 1669 O O . GLY A 1 207 ? 95.039 12.184 -115.500 1.00 69.62 207 GLY A O 1
ATOM 1670 N N . GLU A 1 208 ? 94.810 13.290 -113.560 1.00 62.66 208 GLU A N 1
ATOM 1671 C CA . GLU A 1 208 ? 95.665 14.431 -113.917 1.00 62.66 208 GLU A CA 1
ATOM 1672 C C . GLU A 1 208 ? 97.128 14.019 -114.070 1.00 62.66 208 GLU A C 1
ATOM 1674 O O . GLU A 1 208 ? 97.739 14.371 -115.070 1.00 62.66 208 GLU A O 1
ATOM 1679 N N . VAL A 1 209 ? 97.679 13.195 -113.174 1.00 67.19 209 VAL A N 1
ATOM 1680 C CA . VAL A 1 209 ? 99.048 12.662 -113.300 1.00 67.19 209 VAL A CA 1
ATOM 1681 C C . VAL A 1 209 ? 99.202 11.826 -114.576 1.00 67.19 209 VAL A C 1
ATOM 1683 O O . VAL A 1 209 ? 100.223 11.930 -115.254 1.00 67.19 209 VAL A O 1
ATOM 1686 N N . LYS A 1 210 ? 98.186 11.042 -114.965 1.00 70.19 210 LYS A N 1
ATOM 1687 C CA . LYS A 1 210 ? 98.193 10.282 -116.231 1.00 70.19 210 LYS A CA 1
ATOM 1688 C C . LYS A 1 210 ? 98.037 11.165 -117.477 1.00 70.19 210 LYS A C 1
ATOM 1690 O O . LYS A 1 210 ? 98.573 10.802 -118.520 1.00 70.19 210 LYS A O 1
ATOM 1695 N N . ARG A 1 211 ? 97.356 12.317 -117.392 1.00 72.38 211 ARG A N 1
ATOM 1696 C CA . ARG A 1 211 ? 97.344 13.328 -118.470 1.00 72.38 211 ARG A CA 1
ATOM 1697 C C . ARG A 1 211 ? 98.666 14.082 -118.560 1.00 72.38 211 ARG A C 1
ATOM 1699 O O . ARG A 1 211 ? 99.224 14.162 -119.643 1.00 72.38 211 ARG A O 1
ATOM 1706 N N . LEU A 1 212 ? 99.188 14.561 -117.434 1.00 71.19 212 LEU A N 1
ATOM 1707 C CA . LEU A 1 212 ? 100.438 15.317 -117.364 1.00 71.19 212 LEU A CA 1
ATOM 1708 C C . LEU A 1 212 ? 101.640 14.486 -117.823 1.00 71.19 212 LEU A C 1
ATOM 1710 O O . LEU A 1 212 ? 102.509 15.027 -118.490 1.00 71.19 212 LEU A O 1
ATOM 1714 N N . ARG A 1 213 ? 101.676 13.171 -117.550 1.00 74.88 213 ARG A N 1
ATOM 1715 C CA . ARG A 1 213 ? 102.709 12.285 -118.121 1.00 74.88 213 ARG A CA 1
ATOM 1716 C C . ARG A 1 213 ? 102.650 12.229 -119.651 1.00 74.88 213 ARG A C 1
ATOM 1718 O O . ARG A 1 213 ? 103.689 12.382 -120.274 1.00 74.88 213 ARG A O 1
ATOM 1725 N N . ARG A 1 214 ? 101.455 12.128 -120.244 1.00 74.75 214 ARG A N 1
ATOM 1726 C CA . ARG A 1 214 ? 101.282 12.164 -121.709 1.00 74.75 214 ARG A CA 1
ATOM 1727 C C . ARG A 1 214 ? 101.600 13.535 -122.305 1.00 74.75 214 ARG A C 1
ATOM 1729 O O . ARG A 1 214 ? 102.245 13.605 -123.336 1.00 74.75 214 ARG A O 1
ATOM 1736 N N . GLU A 1 215 ? 101.214 14.625 -121.641 1.00 74.31 215 GLU A N 1
ATOM 1737 C CA . GLU A 1 215 ? 101.598 15.980 -122.064 1.00 74.31 215 GLU A CA 1
ATOM 1738 C C . GLU A 1 215 ? 103.105 16.243 -121.948 1.00 74.31 215 GLU A C 1
ATOM 1740 O O . GLU A 1 215 ? 103.615 17.086 -122.680 1.00 74.31 215 GLU A O 1
ATOM 1745 N N . VAL A 1 216 ? 103.812 15.581 -121.026 1.00 77.00 216 VAL A N 1
ATOM 1746 C CA . VAL A 1 216 ? 105.280 15.637 -120.940 1.00 77.00 216 VAL A CA 1
ATOM 1747 C C . VAL A 1 216 ? 105.904 14.792 -122.050 1.00 77.00 216 VAL A C 1
ATOM 1749 O O . VAL A 1 216 ? 106.751 15.310 -122.763 1.00 77.00 216 VAL A O 1
ATOM 1752 N N . GLU A 1 217 ? 105.426 13.567 -122.283 1.00 72.88 217 GLU A N 1
ATOM 1753 C CA . GLU A 1 217 ? 105.868 12.710 -123.397 1.00 72.88 217 GLU A CA 1
ATOM 1754 C C . GLU A 1 217 ? 105.685 13.416 -124.765 1.00 72.88 217 GLU A C 1
ATOM 1756 O O . GLU A 1 217 ? 106.643 13.535 -125.529 1.00 72.88 217 GLU A O 1
ATOM 1761 N N . GLU A 1 218 ? 104.515 14.014 -125.029 1.00 72.31 218 GLU A N 1
ATOM 1762 C CA . GLU A 1 218 ? 104.233 14.796 -126.250 1.00 72.31 218 GLU A CA 1
ATOM 1763 C C . GLU A 1 218 ? 105.055 16.101 -126.359 1.00 72.31 218 GLU A C 1
ATOM 1765 O O . GLU A 1 218 ? 105.300 16.598 -127.465 1.00 72.31 218 GLU A O 1
ATOM 1770 N N . LYS A 1 219 ? 105.478 16.699 -125.234 1.00 74.12 219 LYS A N 1
ATOM 1771 C CA . LYS A 1 219 ? 106.331 17.904 -125.233 1.00 74.12 219 LYS A CA 1
ATOM 1772 C C . LYS A 1 219 ? 107.810 17.556 -125.390 1.00 74.12 219 LYS A C 1
ATOM 1774 O O . LYS A 1 219 ? 108.501 18.281 -126.100 1.00 74.12 219 LYS A O 1
ATOM 1779 N N . ASP A 1 220 ? 108.277 16.445 -124.831 1.00 67.81 220 ASP A N 1
ATOM 1780 C CA . ASP A 1 220 ? 109.656 15.970 -124.981 1.00 67.81 220 ASP A CA 1
ATOM 1781 C C . ASP A 1 220 ? 109.937 15.459 -126.408 1.00 67.81 220 ASP A C 1
ATOM 1783 O O . ASP A 1 220 ? 111.034 15.679 -126.934 1.00 67.81 220 ASP A O 1
ATOM 1787 N N . GLU A 1 221 ? 108.945 14.879 -127.098 1.00 69.38 221 GLU A N 1
ATOM 1788 C CA . GLU A 1 221 ? 109.042 14.608 -128.544 1.00 69.38 221 GLU A CA 1
ATOM 1789 C C . GLU A 1 221 ? 109.116 15.905 -129.368 1.00 69.38 221 GLU A C 1
ATOM 1791 O O . GLU A 1 221 ? 110.024 16.057 -130.189 1.00 69.38 221 GLU A O 1
ATOM 1796 N N . ARG A 1 222 ? 108.268 16.906 -129.085 1.00 65.25 222 ARG A N 1
ATOM 1797 C CA . ARG A 1 222 ? 108.339 18.221 -129.760 1.00 65.25 222 ARG A CA 1
ATOM 1798 C C . ARG A 1 222 ? 109.643 18.981 -129.494 1.00 65.25 222 ARG A C 1
ATOM 1800 O O . ARG A 1 222 ? 110.121 19.696 -130.373 1.00 65.25 222 ARG A O 1
ATOM 1807 N N . ILE A 1 223 ? 110.245 18.831 -128.313 1.00 62.88 223 ILE A N 1
ATOM 1808 C CA . ILE A 1 223 ? 111.532 19.460 -127.970 1.00 62.88 223 ILE A CA 1
ATOM 1809 C C . ILE A 1 223 ? 112.696 18.812 -128.744 1.00 62.88 223 ILE A C 1
ATOM 1811 O O . ILE A 1 223 ? 113.629 19.517 -129.142 1.00 62.88 223 ILE A O 1
ATOM 1815 N N . ARG A 1 224 ? 112.630 17.506 -129.052 1.00 58.38 224 ARG A N 1
ATOM 1816 C CA . ARG A 1 224 ? 113.610 16.854 -129.944 1.00 58.38 224 ARG A CA 1
ATOM 1817 C C . ARG A 1 224 ? 113.546 17.366 -131.383 1.00 58.38 224 ARG A C 1
ATOM 1819 O O . ARG A 1 224 ? 114.597 17.503 -132.004 1.00 58.38 224 ARG A O 1
ATOM 1826 N N . GLU A 1 225 ? 112.363 17.684 -131.903 1.00 58.84 225 GLU A N 1
ATOM 1827 C CA . GLU A 1 225 ? 112.212 18.172 -133.284 1.00 58.84 225 GLU A CA 1
ATOM 1828 C C . GLU A 1 225 ? 112.530 19.669 -133.448 1.00 58.84 225 GLU A C 1
ATOM 1830 O O . GLU A 1 225 ? 113.040 20.080 -134.490 1.00 58.84 225 GLU A O 1
ATOM 1835 N N . LEU A 1 226 ? 112.302 20.491 -132.417 1.00 52.09 226 LEU A N 1
ATOM 1836 C CA . LEU A 1 226 ? 112.466 21.951 -132.492 1.00 52.09 226 LEU A CA 1
ATOM 1837 C C . LEU A 1 226 ? 113.864 22.473 -132.109 1.00 52.09 226 LEU A C 1
ATOM 1839 O O . LEU A 1 226 ? 114.094 23.683 -132.108 1.00 52.09 226 LEU A O 1
ATOM 1843 N N . THR A 1 227 ? 114.847 21.597 -131.875 1.00 47.91 227 THR A N 1
ATOM 1844 C CA . THR A 1 227 ? 116.247 22.003 -131.617 1.00 47.91 227 THR A CA 1
ATOM 1845 C C . THR A 1 227 ? 117.024 22.279 -132.924 1.00 47.91 227 THR A C 1
ATOM 1847 O O . THR A 1 227 ? 118.133 21.791 -133.141 1.00 47.91 227 THR A O 1
ATOM 1850 N N . LYS A 1 228 ? 116.441 23.096 -133.818 1.00 47.81 228 LYS A N 1
ATOM 1851 C CA . LYS A 1 228 ? 117.099 23.706 -134.993 1.00 47.81 228 LYS A CA 1
ATOM 1852 C C . LYS A 1 228 ? 116.557 25.119 -135.282 1.00 47.81 228 LYS A C 1
ATOM 1854 O O . LYS A 1 228 ? 115.744 25.306 -136.178 1.00 47.81 228 LYS A O 1
ATOM 1859 N N . GLY A 1 229 ? 117.121 26.118 -134.597 1.00 40.44 229 GLY A N 1
ATOM 1860 C CA . GLY A 1 229 ? 117.237 27.486 -135.128 1.00 40.44 229 GLY A CA 1
ATOM 1861 C C . GLY A 1 229 ? 116.355 28.584 -134.511 1.00 40.44 229 GLY A C 1
ATOM 1862 O O . GLY A 1 229 ? 115.177 28.670 -134.814 1.00 40.44 229 GLY A O 1
ATOM 1863 N N . LEU A 1 230 ? 117.029 29.497 -133.793 1.00 38.41 230 LEU A N 1
ATOM 1864 C CA . LEU A 1 230 ? 116.753 30.944 -133.636 1.00 38.41 230 LEU A CA 1
ATOM 1865 C C . LEU A 1 230 ? 115.399 31.356 -132.994 1.00 38.41 230 LEU A C 1
ATOM 1867 O O . LEU A 1 230 ? 114.336 31.147 -133.553 1.00 38.41 230 LEU A O 1
ATOM 1871 N N . ALA A 1 231 ? 115.338 31.903 -131.773 1.00 34.94 231 ALA A N 1
ATOM 1872 C CA . ALA A 1 231 ? 115.932 33.145 -131.232 1.00 34.94 231 ALA A CA 1
ATOM 1873 C C . ALA A 1 231 ? 115.170 34.451 -131.572 1.00 34.94 231 ALA A C 1
ATOM 1875 O O . ALA A 1 231 ? 115.464 35.106 -132.567 1.00 34.94 231 ALA A O 1
ATOM 1876 N N . SER A 1 232 ? 114.252 34.871 -130.687 1.00 36.34 232 SER A N 1
ATOM 1877 C CA . SER A 1 232 ? 114.014 36.269 -130.237 1.00 36.34 232 SER A CA 1
ATOM 1878 C C . SER A 1 232 ? 112.780 36.357 -129.309 1.00 36.34 232 SER A C 1
ATOM 1880 O O . SER A 1 232 ? 111.843 35.578 -129.444 1.00 36.34 232 SER A O 1
ATOM 1882 N N . GLY A 1 233 ? 112.790 37.280 -128.336 1.00 35.88 233 GLY A N 1
ATOM 1883 C CA . GLY A 1 233 ? 111.593 37.735 -127.587 1.00 35.88 233 GLY A CA 1
ATOM 1884 C C . GLY A 1 233 ? 111.269 39.201 -127.942 1.00 35.88 233 GLY A C 1
ATOM 1885 O O . GLY A 1 233 ? 111.784 39.646 -128.968 1.00 35.88 233 GLY A O 1
ATOM 1886 N N . PRO A 1 234 ? 110.555 40.008 -127.114 1.00 46.09 234 PRO A N 1
ATOM 1887 C CA . PRO A 1 234 ? 109.916 39.732 -125.811 1.00 46.09 234 PRO A CA 1
ATOM 1888 C C . PRO A 1 234 ? 108.448 40.276 -125.674 1.00 46.09 234 PRO A C 1
ATOM 1890 O O . PRO A 1 234 ? 107.859 40.712 -126.650 1.00 46.09 234 PRO A O 1
ATOM 1893 N N . ARG A 1 235 ? 107.884 40.229 -124.441 1.00 37.44 235 ARG A N 1
ATOM 1894 C CA . ARG A 1 235 ? 106.804 41.055 -123.786 1.00 37.44 235 ARG A CA 1
ATOM 1895 C C . ARG A 1 235 ? 106.028 42.117 -124.625 1.00 37.44 235 ARG A C 1
ATOM 1897 O O . ARG A 1 235 ? 106.660 42.862 -125.355 1.00 37.44 235 ARG A O 1
ATOM 1904 N N . ALA A 1 236 ? 104.724 42.403 -124.435 1.00 35.38 236 ALA A N 1
ATOM 1905 C CA . ALA A 1 236 ? 103.767 42.219 -123.311 1.00 35.38 236 ALA A CA 1
ATOM 1906 C C . ALA A 1 236 ? 102.279 42.375 -123.771 1.00 35.38 236 ALA A C 1
ATOM 1908 O O . ALA A 1 236 ? 102.097 42.735 -124.921 1.00 35.38 236 ALA A O 1
ATOM 1909 N N . GLN A 1 237 ? 101.295 42.156 -122.858 1.00 35.00 237 GLN A N 1
ATOM 1910 C CA . GLN A 1 237 ? 99.911 42.739 -122.720 1.00 35.00 237 GLN A CA 1
ATOM 1911 C C . GLN A 1 237 ? 99.053 43.009 -124.006 1.00 35.00 237 GLN A C 1
ATOM 1913 O O . GLN A 1 237 ? 99.563 43.491 -125.000 1.00 35.00 237 GLN A O 1
ATOM 1918 N N . THR A 1 238 ? 97.728 42.793 -124.108 1.00 33.03 238 THR A N 1
ATOM 1919 C CA . THR A 1 238 ? 96.600 42.755 -123.143 1.00 33.03 238 THR A CA 1
ATOM 1920 C C . THR A 1 238 ? 95.335 42.149 -123.819 1.00 33.03 238 THR A C 1
ATOM 1922 O O . THR A 1 238 ? 95.304 42.028 -125.037 1.00 33.03 238 THR A O 1
ATOM 1925 N N . GLU A 1 239 ? 94.261 41.917 -123.043 1.00 32.12 239 GLU A N 1
ATOM 1926 C CA . GLU A 1 239 ? 92.833 41.914 -123.476 1.00 32.12 239 GLU A CA 1
ATOM 1927 C C . GLU A 1 239 ? 92.246 40.781 -124.367 1.00 32.12 239 GLU A C 1
ATOM 1929 O O . GLU A 1 239 ? 92.946 39.936 -124.910 1.00 32.12 239 GLU A O 1
ATOM 1934 N N . ALA A 1 240 ? 90.901 40.815 -124.465 1.00 29.69 240 ALA A N 1
ATOM 1935 C CA . ALA A 1 240 ? 89.909 39.902 -125.070 1.00 29.69 240 ALA A CA 1
ATOM 1936 C C . ALA A 1 240 ? 89.374 38.788 -124.133 1.00 29.69 240 ALA A C 1
ATOM 1938 O O . ALA A 1 240 ? 90.103 37.894 -123.722 1.00 29.69 240 ALA A O 1
ATOM 1939 N N . SER A 1 241 ? 88.125 38.806 -123.646 1.00 30.67 241 SER A N 1
ATOM 1940 C CA . SER A 1 241 ? 86.813 39.017 -124.303 1.00 30.67 241 SER A CA 1
ATOM 1941 C C . SER A 1 241 ? 86.393 37.859 -125.217 1.00 30.67 241 SER A C 1
ATOM 1943 O O . SER A 1 241 ? 86.749 37.822 -126.384 1.00 30.67 241 SER A O 1
ATOM 1945 N N . VAL A 1 242 ? 85.595 36.950 -124.638 1.00 47.34 242 VAL A N 1
ATOM 1946 C CA . VAL A 1 242 ? 84.556 36.086 -125.246 1.00 47.34 242 VAL A CA 1
ATOM 1947 C C . VAL A 1 242 ? 84.786 35.571 -126.684 1.00 47.34 242 VAL A C 1
ATOM 1949 O O . VAL A 1 242 ? 84.556 36.309 -127.641 1.00 47.34 242 VAL A O 1
ATOM 1952 N N . PRO A 1 243 ? 85.012 34.254 -126.873 1.00 43.00 243 PRO A N 1
ATOM 1953 C CA . PRO A 1 243 ? 84.679 33.577 -128.121 1.00 43.00 243 PRO A CA 1
ATOM 1954 C C . PRO A 1 243 ? 83.156 33.445 -128.233 1.00 43.00 243 PRO A C 1
ATOM 1956 O O . PRO A 1 243 ? 82.501 32.702 -127.498 1.00 43.00 243 PRO A O 1
ATOM 1959 N N . SER A 1 244 ? 82.605 34.224 -129.148 1.00 36.00 244 SER A N 1
ATOM 1960 C CA . SER A 1 244 ? 81.228 34.175 -129.615 1.00 36.00 244 SER A CA 1
ATOM 1961 C C . SER A 1 244 ? 80.877 32.843 -130.292 1.00 36.00 244 SER A C 1
ATOM 1963 O O . SER A 1 244 ? 81.734 32.146 -130.821 1.00 36.00 244 SER A O 1
ATOM 1965 N N . GLY A 1 245 ? 79.574 32.545 -130.318 1.00 40.44 245 GLY A N 1
ATOM 1966 C CA . GLY A 1 245 ? 78.909 31.839 -131.418 1.00 40.44 245 GLY A CA 1
ATOM 1967 C C . GLY A 1 245 ? 79.534 30.533 -131.915 1.00 40.44 245 GLY A C 1
ATOM 1968 O O . GLY A 1 245 ? 80.230 30.520 -132.926 1.00 40.44 245 GLY A O 1
ATOM 1969 N N . LEU A 1 246 ? 79.121 29.409 -131.320 1.00 48.47 246 LEU A N 1
ATOM 1970 C CA . LEU A 1 246 ? 79.009 28.174 -132.099 1.00 48.47 246 LEU A CA 1
ATOM 1971 C C . LEU A 1 246 ? 77.993 28.416 -133.224 1.00 48.47 246 LEU A C 1
ATOM 1973 O O . LEU A 1 246 ? 76.812 28.635 -132.957 1.00 48.47 246 LEU A O 1
ATOM 1977 N N . ASP A 1 247 ? 78.481 28.408 -134.461 1.00 45.22 247 ASP A N 1
ATOM 1978 C CA . ASP A 1 247 ? 77.696 28.646 -135.671 1.00 45.22 247 ASP A CA 1
ATOM 1979 C C . ASP A 1 247 ? 76.527 27.637 -135.790 1.00 45.22 247 ASP A C 1
ATOM 1981 O O . ASP A 1 247 ? 76.776 26.424 -135.860 1.00 45.22 247 ASP A O 1
ATOM 1985 N N . PRO A 1 248 ? 75.256 28.098 -135.835 1.00 51.47 248 PRO A N 1
ATOM 1986 C CA . PRO A 1 248 ? 74.084 27.233 -135.966 1.00 51.47 248 PRO A CA 1
ATOM 1987 C C . PRO A 1 248 ? 73.971 26.518 -137.327 1.00 51.47 248 PRO A C 1
ATOM 1989 O O . PRO A 1 248 ? 72.993 25.809 -137.553 1.00 51.47 248 PRO A O 1
ATOM 1992 N N . HIS A 1 249 ? 74.948 26.634 -138.230 1.00 47.75 249 HIS A N 1
ATOM 1993 C CA . HIS A 1 249 ? 74.990 25.841 -139.465 1.00 47.75 249 HIS A CA 1
ATOM 1994 C C . HIS A 1 249 ? 76.087 24.760 -139.507 1.00 47.75 249 HIS A C 1
ATOM 1996 O O . HIS A 1 249 ? 76.203 24.025 -140.491 1.00 47.75 249 HIS A O 1
ATOM 2002 N N . SER A 1 250 ? 76.803 24.538 -138.399 1.00 60.88 250 SER A N 1
ATOM 2003 C CA . SER A 1 250 ? 77.643 23.348 -138.209 1.00 60.88 250 SER A CA 1
ATOM 2004 C C . SER A 1 250 ? 76.823 22.144 -137.722 1.00 60.88 250 SER A C 1
ATOM 2006 O O . SER A 1 250 ? 76.276 22.169 -136.618 1.00 60.88 250 SER A O 1
ATOM 2008 N N . LYS A 1 251 ? 76.807 21.037 -138.490 1.00 67.31 251 LYS A N 1
ATOM 2009 C CA . LYS A 1 251 ? 76.162 19.765 -138.078 1.00 67.31 251 LYS A CA 1
ATOM 2010 C C . LYS A 1 251 ? 76.625 19.295 -136.693 1.00 67.31 251 LYS A C 1
ATOM 2012 O O . LYS A 1 251 ? 75.810 18.863 -135.885 1.00 67.31 251 LYS A O 1
ATOM 2017 N N . LEU A 1 252 ? 77.921 19.432 -136.400 1.00 70.69 252 LEU A N 1
ATOM 2018 C CA . LEU A 1 252 ? 78.500 19.032 -135.115 1.00 70.69 252 LEU A CA 1
ATOM 2019 C C . LEU A 1 252 ? 78.059 19.960 -133.968 1.00 70.69 252 LEU A C 1
ATOM 2021 O O . LEU A 1 252 ? 77.829 19.490 -132.856 1.00 70.69 252 LEU A O 1
ATOM 2025 N N . GLY A 1 253 ? 77.897 21.260 -134.240 1.00 70.81 253 GLY A N 1
ATOM 2026 C CA . GLY A 1 253 ? 77.359 22.225 -133.276 1.00 70.81 253 GLY A CA 1
ATOM 2027 C C . GLY A 1 253 ? 75.908 21.915 -132.904 1.00 70.81 253 GLY A C 1
ATOM 2028 O O . GLY A 1 253 ? 75.573 21.872 -131.721 1.00 70.81 253 GLY A O 1
ATOM 2029 N N . PHE A 1 254 ? 75.075 21.604 -133.903 1.00 73.00 254 PHE A N 1
ATOM 2030 C CA . PHE A 1 254 ? 73.684 21.191 -133.695 1.00 73.00 254 PHE A CA 1
ATOM 2031 C C . PHE A 1 254 ? 73.569 19.870 -132.919 1.00 73.00 254 PHE A C 1
ATOM 2033 O O . PHE A 1 254 ? 72.807 19.796 -131.957 1.00 73.00 254 PHE A O 1
ATOM 2040 N N . GLU A 1 255 ? 74.364 18.847 -133.254 1.00 77.75 255 GLU A N 1
ATOM 2041 C CA . GLU A 1 255 ? 74.361 17.570 -132.520 1.00 77.75 255 GLU A CA 1
ATOM 2042 C C . GLU A 1 255 ? 74.802 17.712 -131.055 1.00 77.75 255 GLU A C 1
ATOM 2044 O O . GLU A 1 255 ? 74.243 17.056 -130.171 1.00 77.75 255 GLU A O 1
ATOM 2049 N N . LEU A 1 256 ? 75.799 18.557 -130.772 1.00 78.88 256 LEU A N 1
ATOM 2050 C CA . LEU A 1 256 ? 76.241 18.820 -129.401 1.00 78.88 256 LEU A CA 1
ATOM 2051 C C . LEU A 1 256 ? 75.188 19.612 -128.616 1.00 78.88 256 LEU A C 1
ATOM 2053 O O . LEU A 1 256 ? 74.873 19.228 -127.488 1.00 78.88 256 LEU A O 1
ATOM 2057 N N . TYR A 1 257 ? 74.588 20.638 -129.228 1.00 81.25 257 TYR A N 1
ATOM 2058 C CA . TYR A 1 257 ? 73.490 21.401 -128.635 1.00 81.25 257 TYR A CA 1
ATOM 2059 C C . TYR A 1 257 ? 72.274 20.512 -128.338 1.00 81.25 257 TYR A C 1
ATOM 2061 O O . TYR A 1 257 ? 71.758 20.538 -127.222 1.00 81.25 257 TYR A O 1
ATOM 2069 N N . GLU A 1 258 ? 71.853 19.655 -129.274 1.00 80.88 258 GLU A N 1
ATOM 2070 C CA . GLU A 1 258 ? 70.764 18.701 -129.044 1.00 80.88 258 GLU A CA 1
ATOM 2071 C C . GLU A 1 258 ? 71.080 17.710 -127.920 1.00 80.88 258 GLU A C 1
ATOM 2073 O O . GLU A 1 258 ? 70.227 17.455 -127.070 1.00 80.88 258 GLU A O 1
ATOM 2078 N N . ARG A 1 259 ? 72.297 17.150 -127.870 1.00 82.44 259 ARG A N 1
ATOM 2079 C CA . ARG A 1 259 ? 72.697 16.239 -126.782 1.00 82.44 259 ARG A CA 1
ATOM 2080 C C . ARG A 1 259 ? 72.718 16.946 -125.430 1.00 82.44 259 ARG A C 1
ATOM 2082 O O . ARG A 1 259 ? 72.341 16.339 -124.426 1.00 82.44 259 ARG A O 1
ATOM 2089 N N . GLU A 1 260 ? 73.136 18.207 -125.382 1.00 84.19 260 GLU A N 1
ATOM 2090 C CA . GLU A 1 260 ? 73.120 18.997 -124.153 1.00 84.19 260 GLU A CA 1
ATOM 2091 C C . GLU A 1 260 ? 71.690 19.364 -123.729 1.00 84.19 260 GLU A C 1
ATOM 2093 O O . GLU A 1 260 ? 71.358 19.232 -122.551 1.00 84.19 260 GLU A O 1
ATOM 2098 N N . GLN A 1 261 ? 70.817 19.732 -124.673 1.00 84.56 261 GLN A N 1
ATOM 2099 C CA . GLN A 1 261 ? 69.404 19.998 -124.401 1.00 84.56 261 GLN A CA 1
ATOM 2100 C C . GLN A 1 261 ? 68.656 18.746 -123.938 1.00 84.56 261 GLN A C 1
ATOM 2102 O O . GLN A 1 261 ? 67.931 18.815 -122.950 1.00 84.56 261 GLN A O 1
ATOM 2107 N N . ARG A 1 262 ? 68.887 17.580 -124.559 1.00 84.88 262 ARG A N 1
ATOM 2108 C CA . ARG A 1 262 ? 68.323 16.299 -124.094 1.00 84.88 262 ARG A CA 1
ATOM 2109 C C . ARG A 1 262 ? 68.806 15.962 -122.679 1.00 84.88 262 ARG A C 1
ATOM 2111 O O . ARG A 1 262 ? 67.988 15.680 -121.816 1.00 84.88 262 ARG A O 1
ATOM 2118 N N . ARG A 1 263 ? 70.102 16.123 -122.373 1.00 86.81 263 ARG A N 1
ATOM 2119 C CA . ARG A 1 263 ? 70.624 15.945 -120.998 1.00 86.81 263 ARG A CA 1
ATOM 2120 C C . ARG A 1 263 ? 70.012 16.920 -119.987 1.00 86.81 263 ARG A C 1
ATOM 2122 O O . ARG A 1 263 ? 69.726 16.517 -118.862 1.00 86.81 263 ARG A O 1
ATOM 2129 N N . LYS A 1 264 ? 69.817 18.189 -120.363 1.00 87.31 264 LYS A N 1
ATOM 2130 C CA . LYS A 1 264 ? 69.145 19.200 -119.527 1.00 87.31 264 LYS A CA 1
ATOM 2131 C C . LYS A 1 264 ? 67.676 18.843 -119.300 1.00 87.31 264 LYS A C 1
ATOM 2133 O O . LYS A 1 264 ? 67.214 18.931 -118.166 1.00 87.31 264 LYS A O 1
ATOM 2138 N N . HIS A 1 265 ? 66.979 18.389 -120.340 1.00 87.62 265 HIS A N 1
ATOM 2139 C CA . HIS A 1 265 ? 65.609 17.892 -120.269 1.00 87.62 265 HIS A CA 1
ATOM 2140 C C . HIS A 1 265 ? 65.501 16.678 -119.337 1.00 87.62 265 HIS A C 1
ATOM 2142 O O . HIS A 1 265 ? 64.734 16.722 -118.382 1.00 87.62 265 HIS A O 1
ATOM 2148 N N . ASP A 1 266 ? 66.327 15.646 -119.523 1.00 89.50 266 ASP A N 1
ATOM 2149 C CA . ASP A 1 266 ? 66.314 14.432 -118.696 1.00 89.50 266 ASP A CA 1
ATOM 2150 C C . ASP A 1 266 ? 66.636 14.740 -117.224 1.00 89.50 266 ASP A C 1
ATOM 2152 O O . ASP A 1 266 ? 65.974 14.236 -116.315 1.00 89.50 266 ASP A O 1
ATOM 2156 N N . ALA A 1 267 ? 67.611 15.618 -116.964 1.00 87.62 267 ALA A N 1
ATOM 2157 C CA . ALA A 1 267 ? 67.935 16.074 -115.612 1.00 87.62 267 ALA A CA 1
ATOM 2158 C C . ALA A 1 267 ? 66.785 16.880 -114.978 1.00 87.62 267 ALA A C 1
ATOM 2160 O O . ALA A 1 267 ? 66.500 16.724 -113.787 1.00 87.62 267 ALA A O 1
ATOM 2161 N N . MET A 1 268 ? 66.096 17.714 -115.763 1.00 89.06 268 MET A N 1
ATOM 2162 C CA . MET A 1 268 ? 64.917 18.459 -115.322 1.00 89.06 268 MET A CA 1
ATOM 2163 C C . MET A 1 268 ? 63.739 17.519 -115.045 1.00 89.06 268 MET A C 1
ATOM 2165 O O . MET A 1 268 ? 63.099 17.650 -114.006 1.00 89.06 268 MET A O 1
ATOM 2169 N N . GLN A 1 269 ? 63.506 16.522 -115.897 1.00 91.06 269 GLN A N 1
ATOM 2170 C CA . GLN A 1 269 ? 62.451 15.526 -115.736 1.00 91.06 269 GLN A CA 1
ATOM 2171 C C . GLN A 1 269 ? 62.704 14.636 -114.506 1.00 91.06 269 GLN A C 1
ATOM 2173 O O . GLN A 1 269 ? 61.801 14.435 -113.698 1.00 91.06 269 GLN A O 1
ATOM 2178 N N . GLN A 1 270 ? 63.947 14.195 -114.271 1.00 89.88 270 GLN A N 1
ATOM 2179 C CA . GLN A 1 270 ? 64.336 13.514 -113.027 1.00 89.88 270 GLN A CA 1
ATOM 2180 C C . GLN A 1 270 ? 64.182 14.410 -111.787 1.00 89.88 270 GLN A C 1
ATOM 2182 O O . GLN A 1 270 ? 63.785 13.931 -110.724 1.00 89.88 270 GLN A O 1
ATOM 2187 N N . SER A 1 271 ? 64.482 15.708 -111.899 1.00 90.25 271 SER A N 1
ATOM 2188 C CA . SER A 1 271 ? 64.261 16.675 -110.816 1.00 90.25 271 SER A CA 1
ATOM 2189 C C . SER A 1 271 ? 62.769 16.840 -110.509 1.00 90.25 271 SER A C 1
ATOM 2191 O O . SER A 1 271 ? 62.376 16.783 -109.344 1.00 90.25 271 SER A O 1
ATOM 2193 N N . LEU A 1 272 ? 61.929 16.949 -111.543 1.00 90.94 272 LEU A N 1
ATOM 2194 C CA . LEU A 1 272 ? 60.473 17.008 -111.425 1.00 90.94 272 LEU A CA 1
ATOM 2195 C C . LEU A 1 272 ? 59.908 15.736 -110.785 1.00 90.94 272 LEU A C 1
ATOM 2197 O O . LEU A 1 272 ? 59.147 15.859 -109.832 1.00 90.94 272 LEU A O 1
ATOM 2201 N N . TYR A 1 273 ? 60.337 14.535 -111.194 1.00 93.25 273 TYR A N 1
ATOM 2202 C CA . TYR A 1 273 ? 59.925 13.291 -110.528 1.00 93.25 273 TYR A CA 1
ATOM 2203 C C . TYR A 1 273 ? 60.334 13.259 -109.046 1.00 93.25 273 TYR A C 1
ATOM 2205 O O . TYR A 1 273 ? 59.504 12.967 -108.191 1.00 93.25 273 TYR A O 1
ATOM 2213 N N . ARG A 1 274 ? 61.563 13.661 -108.695 1.00 92.19 274 ARG A N 1
ATOM 2214 C CA . ARG A 1 274 ? 61.998 13.745 -107.284 1.00 92.19 274 ARG A CA 1
ATOM 2215 C C . ARG A 1 274 ? 61.240 14.803 -106.475 1.00 92.19 274 ARG A C 1
ATOM 2217 O O . ARG A 1 274 ? 61.129 14.681 -105.255 1.00 92.19 274 ARG A O 1
ATOM 2224 N N . LEU A 1 275 ? 60.766 15.874 -107.113 1.00 90.19 275 LEU A N 1
ATOM 2225 C CA . LEU A 1 275 ? 59.915 16.885 -106.479 1.00 90.19 275 LEU A CA 1
ATOM 2226 C C . LEU A 1 275 ? 58.475 16.379 -106.318 1.00 90.19 275 LEU A C 1
ATOM 2228 O O . LEU A 1 275 ? 57.894 16.597 -105.256 1.00 90.19 275 LEU A O 1
ATOM 2232 N N . GLN A 1 276 ? 57.952 15.648 -107.305 1.00 92.12 276 GLN A N 1
ATOM 2233 C CA . GLN A 1 276 ? 56.667 14.947 -107.264 1.00 92.12 276 GLN A CA 1
ATOM 2234 C C . GLN A 1 276 ? 56.641 13.937 -106.104 1.00 92.12 276 GLN A C 1
ATOM 2236 O O . GLN A 1 276 ? 55.805 14.058 -105.217 1.00 92.12 276 GLN A O 1
ATOM 2241 N N . GLU A 1 277 ? 57.630 13.041 -106.013 1.00 92.50 277 GLU A N 1
ATOM 2242 C CA . GLU A 1 277 ? 57.776 12.074 -104.911 1.00 92.50 277 GLU A CA 1
ATOM 2243 C C . GLU A 1 277 ? 57.822 12.756 -103.532 1.00 92.50 277 GLU A C 1
ATOM 2245 O O . GLU A 1 277 ? 57.179 12.311 -102.578 1.00 92.50 277 GLU A O 1
ATOM 2250 N N . LYS A 1 278 ? 58.556 13.872 -103.408 1.00 93.31 278 LYS A N 1
ATOM 2251 C CA . LYS A 1 278 ? 58.615 14.663 -102.166 1.00 93.31 278 LYS A CA 1
ATOM 2252 C C . LYS A 1 278 ? 57.287 15.345 -101.840 1.00 93.31 278 LYS A C 1
ATOM 2254 O O . LYS A 1 278 ? 56.957 15.475 -100.658 1.00 93.31 278 LYS A O 1
ATOM 2259 N N . LEU A 1 279 ? 56.546 15.802 -102.849 1.00 91.38 279 LEU A N 1
ATOM 2260 C CA . LEU A 1 279 ? 55.220 16.386 -102.681 1.00 91.38 279 LEU A CA 1
ATOM 2261 C C . LEU A 1 279 ? 54.223 15.314 -102.234 1.00 91.38 279 LEU A C 1
ATOM 2263 O O . LEU A 1 279 ? 53.562 15.506 -101.217 1.00 91.38 279 LEU A O 1
ATOM 2267 N N . ASP A 1 280 ? 54.188 14.165 -102.904 1.00 92.69 280 ASP A N 1
ATOM 2268 C CA . ASP A 1 280 ? 53.311 13.041 -102.571 1.00 92.69 280 ASP A CA 1
ATOM 2269 C C . ASP A 1 280 ? 53.612 12.486 -101.171 1.00 92.69 280 ASP A C 1
ATOM 2271 O O . ASP A 1 280 ? 52.692 12.266 -100.380 1.00 92.69 280 ASP A O 1
ATOM 2275 N N . ALA A 1 281 ? 54.890 12.385 -100.785 1.00 91.88 281 ALA A N 1
ATOM 2276 C CA . ALA A 1 281 ? 55.286 12.043 -99.419 1.00 91.88 281 ALA A CA 1
ATOM 2277 C C . ALA A 1 281 ? 54.783 13.069 -98.381 1.00 91.88 281 ALA A C 1
ATOM 2279 O O . ALA A 1 281 ? 54.299 12.682 -97.314 1.00 91.88 281 ALA A O 1
ATOM 2280 N N . ARG A 1 282 ? 54.841 14.377 -98.684 1.00 92.06 282 ARG A N 1
ATOM 2281 C CA . ARG A 1 282 ? 54.292 15.444 -97.819 1.00 92.06 282 ARG A CA 1
ATOM 2282 C C . ARG A 1 282 ? 52.762 15.448 -97.774 1.00 92.06 282 ARG A C 1
ATOM 2284 O O . ARG A 1 282 ? 52.184 15.718 -96.722 1.00 92.06 282 ARG A O 1
ATOM 2291 N N . VAL A 1 283 ? 52.087 15.118 -98.873 1.00 91.75 283 VAL A N 1
ATOM 2292 C CA . VAL A 1 283 ? 50.626 14.960 -98.914 1.00 91.75 283 VAL A CA 1
ATOM 2293 C C . VAL A 1 283 ? 50.207 13.735 -98.097 1.00 91.75 283 VAL A C 1
ATOM 2295 O O . VAL A 1 283 ? 49.265 13.825 -97.308 1.00 91.75 283 VAL A O 1
ATOM 2298 N N . ALA A 1 284 ? 50.933 12.620 -98.202 1.00 90.44 284 ALA A N 1
ATOM 2299 C CA . ALA A 1 284 ? 50.688 11.412 -97.420 1.00 90.44 284 ALA A CA 1
ATOM 2300 C C . ALA A 1 284 ? 50.896 11.636 -95.911 1.00 90.44 284 ALA A C 1
ATOM 2302 O O . ALA A 1 284 ? 50.053 11.215 -95.115 1.00 90.44 284 ALA A O 1
ATOM 2303 N N . THR A 1 285 ? 51.956 12.339 -95.490 1.00 90.50 285 THR A N 1
ATOM 2304 C CA . THR A 1 285 ? 52.125 12.703 -94.071 1.00 90.50 285 THR A CA 1
ATOM 2305 C C . THR A 1 285 ? 51.059 13.696 -93.611 1.00 90.50 285 THR A C 1
ATOM 2307 O O . THR A 1 285 ? 50.488 13.502 -92.541 1.00 90.50 285 THR A O 1
ATOM 2310 N N . SER A 1 286 ? 50.694 14.695 -94.424 1.00 89.25 286 SER A N 1
ATOM 2311 C CA . SER A 1 286 ? 49.597 15.626 -94.112 1.00 89.25 286 SER A CA 1
ATOM 2312 C C . SER A 1 286 ? 48.252 14.911 -93.915 1.00 89.25 286 SER A C 1
ATOM 2314 O O . SER A 1 286 ? 47.530 15.219 -92.965 1.00 89.25 286 SER A O 1
ATOM 2316 N N . ARG A 1 287 ? 47.927 13.911 -94.751 1.00 92.56 287 ARG A N 1
ATOM 2317 C CA . ARG A 1 287 ? 46.736 13.056 -94.576 1.00 92.56 287 ARG A CA 1
ATOM 2318 C C . ARG A 1 287 ? 46.790 12.293 -93.248 1.00 92.56 287 ARG A C 1
ATOM 2320 O O . ARG A 1 287 ? 45.859 12.425 -92.458 1.00 92.56 287 ARG A O 1
ATOM 2327 N N . LYS A 1 288 ? 47.912 11.627 -92.940 1.00 92.75 288 LYS A N 1
ATOM 2328 C CA . LYS A 1 288 ? 48.118 10.924 -91.657 1.00 92.75 288 LYS A CA 1
ATOM 2329 C C . LYS A 1 288 ? 47.976 11.849 -90.440 1.00 92.75 288 LYS A C 1
ATOM 2331 O O . LYS A 1 288 ? 47.329 11.473 -89.467 1.00 92.75 288 LYS A O 1
ATOM 2336 N N . TYR A 1 289 ? 48.507 13.074 -90.489 1.00 92.88 289 TYR A N 1
ATOM 2337 C CA . TYR A 1 289 ? 48.329 14.051 -89.406 1.00 92.88 289 TYR A CA 1
ATOM 2338 C C . TYR A 1 289 ? 46.876 14.532 -89.270 1.00 92.88 289 TYR A C 1
ATOM 2340 O O . TYR A 1 289 ? 46.392 14.677 -88.150 1.00 92.88 289 TYR A O 1
ATOM 2348 N N . LYS A 1 290 ? 46.143 14.725 -90.376 1.00 92.12 290 LYS A N 1
ATOM 2349 C CA . LYS A 1 290 ? 44.704 15.051 -90.336 1.00 92.12 290 LYS A CA 1
ATOM 2350 C C . LYS A 1 290 ? 43.868 13.899 -89.768 1.00 92.12 290 LYS A C 1
ATOM 2352 O O . LYS A 1 290 ? 42.937 14.143 -89.003 1.00 92.12 290 LYS A O 1
ATOM 2357 N N . GLU A 1 291 ? 44.204 12.655 -90.095 1.00 92.50 291 GLU A N 1
ATOM 2358 C CA . GLU A 1 291 ? 43.573 11.456 -89.529 1.00 92.50 291 GLU A CA 1
ATOM 2359 C C . GLU A 1 291 ? 43.865 11.313 -88.030 1.00 92.50 291 GLU A C 1
ATOM 2361 O O . GLU A 1 291 ? 42.934 11.114 -87.248 1.00 92.50 291 GLU A O 1
ATOM 2366 N N . ALA A 1 292 ? 45.119 11.513 -87.610 1.00 89.38 292 ALA A N 1
ATOM 2367 C CA . ALA A 1 292 ? 45.509 11.544 -86.201 1.00 89.38 292 ALA A CA 1
ATOM 2368 C C . ALA A 1 292 ? 44.796 12.671 -85.430 1.00 89.38 292 ALA A C 1
ATOM 2370 O O . ALA A 1 292 ? 44.283 12.432 -84.339 1.00 89.38 292 ALA A O 1
ATOM 2371 N N . GLY A 1 293 ? 44.669 13.865 -86.020 1.00 92.00 293 GLY A N 1
ATOM 2372 C CA . GLY A 1 293 ? 43.896 14.976 -85.457 1.00 92.00 293 GLY A CA 1
ATOM 2373 C C . GLY A 1 293 ? 42.414 14.631 -85.272 1.00 92.00 293 GLY A C 1
ATOM 2374 O O . GLY A 1 293 ? 41.870 14.824 -84.189 1.00 92.00 293 GLY A O 1
ATOM 2375 N N . ARG A 1 294 ? 41.774 14.019 -86.279 1.00 92.81 294 ARG A N 1
ATOM 2376 C CA . ARG A 1 294 ? 40.385 13.517 -86.185 1.00 92.81 294 ARG A CA 1
ATOM 2377 C C . ARG A 1 294 ? 40.220 12.368 -85.184 1.00 92.81 294 ARG A C 1
ATOM 2379 O O . ARG A 1 294 ? 39.130 12.169 -84.649 1.00 92.81 294 ARG A O 1
ATOM 2386 N N . ALA A 1 295 ? 41.257 11.564 -84.957 1.00 91.31 295 ALA A N 1
ATOM 2387 C CA . ALA A 1 295 ? 41.256 10.528 -83.926 1.00 91.31 295 ALA A CA 1
ATOM 2388 C C . ALA A 1 295 ? 41.391 11.142 -82.522 1.00 91.31 295 ALA A C 1
ATOM 2390 O O . ALA A 1 295 ? 40.675 10.731 -81.611 1.00 91.31 295 ALA A O 1
ATOM 2391 N N . LEU A 1 296 ? 42.238 12.164 -82.361 1.00 91.44 296 LEU A N 1
ATOM 2392 C CA . LEU A 1 296 ? 42.376 12.917 -81.115 1.00 91.44 296 LEU A CA 1
ATOM 2393 C C . LEU A 1 296 ? 41.078 13.659 -80.766 1.00 91.44 296 LEU A C 1
ATOM 2395 O O . LEU A 1 296 ? 40.593 13.511 -79.653 1.00 91.44 296 LEU A O 1
ATOM 2399 N N . GLN A 1 297 ? 40.461 14.357 -81.726 1.00 92.94 297 GLN A N 1
ATOM 2400 C CA . GLN A 1 297 ? 39.162 15.023 -81.547 1.00 92.94 297 GLN A CA 1
ATOM 2401 C C . GLN A 1 297 ? 38.071 14.052 -81.072 1.00 92.94 297 GLN A C 1
ATOM 2403 O O . GLN A 1 297 ? 37.333 14.367 -80.145 1.00 92.94 297 GLN A O 1
ATOM 2408 N N . ARG A 1 298 ? 38.007 12.840 -81.645 1.00 93.62 298 ARG A N 1
ATOM 2409 C CA . ARG A 1 298 ? 37.069 11.798 -81.192 1.00 93.62 298 ARG A CA 1
ATOM 2410 C C . ARG A 1 298 ? 37.369 11.297 -79.776 1.00 93.62 298 ARG A C 1
ATOM 2412 O O . ARG A 1 298 ? 36.431 11.053 -79.028 1.00 93.62 298 ARG A O 1
ATOM 2419 N N . LYS A 1 299 ? 38.644 11.179 -79.386 1.00 93.94 299 LYS A N 1
ATOM 2420 C CA . LYS A 1 299 ? 39.028 10.842 -78.002 1.00 93.94 299 LYS A CA 1
ATOM 2421 C C . LYS A 1 299 ? 38.675 11.954 -77.012 1.00 93.94 299 LYS A C 1
ATOM 2423 O O . LYS A 1 299 ? 38.173 11.647 -75.940 1.00 93.94 299 LYS A O 1
ATOM 2428 N N . VAL A 1 300 ? 38.897 13.219 -77.373 1.00 93.50 300 VAL A N 1
ATOM 2429 C CA . VAL A 1 300 ? 38.523 14.378 -76.545 1.00 93.50 300 VAL A CA 1
ATOM 2430 C C . VAL A 1 300 ? 37.008 14.415 -76.344 1.00 93.50 300 VAL A C 1
ATOM 2432 O O . VAL A 1 300 ? 36.566 14.396 -75.204 1.00 93.50 300 VAL A O 1
ATOM 2435 N N . ALA A 1 301 ? 36.217 14.323 -77.418 1.00 91.38 301 ALA A N 1
ATOM 2436 C CA . ALA A 1 301 ? 34.755 14.280 -77.327 1.00 91.38 301 ALA A CA 1
ATOM 2437 C C . ALA A 1 301 ? 34.237 13.095 -76.482 1.00 91.38 301 ALA A C 1
ATOM 2439 O O . ALA A 1 301 ? 33.265 13.242 -75.744 1.00 91.38 301 ALA A O 1
ATOM 2440 N N . ALA A 1 302 ? 34.896 11.931 -76.546 1.00 92.56 302 ALA A N 1
ATOM 2441 C CA . ALA A 1 302 ? 34.565 10.789 -75.694 1.00 92.56 302 ALA A CA 1
ATOM 2442 C C . ALA A 1 302 ? 34.870 11.055 -74.207 1.00 92.56 302 ALA A C 1
ATOM 2444 O O . ALA A 1 302 ? 34.036 10.744 -73.360 1.00 92.56 302 ALA A O 1
ATOM 2445 N N . MET A 1 303 ? 36.014 11.670 -73.878 1.00 91.25 303 MET A N 1
ATOM 2446 C CA . MET A 1 303 ? 36.331 12.034 -72.489 1.00 91.25 303 MET A CA 1
ATOM 2447 C C . MET A 1 303 ? 35.454 13.178 -71.961 1.00 91.25 303 MET A C 1
ATOM 2449 O O . MET A 1 303 ? 35.106 13.172 -70.787 1.00 91.25 303 MET A O 1
ATOM 2453 N N . GLU A 1 304 ? 35.046 14.131 -72.804 1.00 93.94 304 GLU A N 1
ATOM 2454 C CA . GLU A 1 304 ? 34.069 15.167 -72.438 1.00 93.94 304 GLU A CA 1
ATOM 2455 C C . GLU A 1 304 ? 32.686 14.568 -72.140 1.00 93.94 304 GLU A C 1
ATOM 2457 O O . GLU A 1 304 ? 32.025 14.987 -71.190 1.00 93.94 304 GLU A O 1
ATOM 2462 N N . ALA A 1 305 ? 32.255 13.565 -72.913 1.00 93.31 305 ALA A N 1
ATOM 2463 C CA . ALA A 1 305 ? 31.020 12.832 -72.645 1.00 93.31 305 ALA A CA 1
ATOM 2464 C C . ALA A 1 305 ? 31.107 12.022 -71.338 1.00 93.31 305 ALA A C 1
ATOM 2466 O O . ALA A 1 305 ? 30.184 12.079 -70.528 1.00 93.31 305 ALA A O 1
ATOM 2467 N N . GLU A 1 306 ? 32.224 11.330 -71.091 1.00 91.88 306 GLU A N 1
ATOM 2468 C CA . GLU A 1 306 ? 32.451 10.604 -69.835 1.00 91.88 306 GLU A CA 1
ATOM 2469 C C . GLU A 1 306 ? 32.508 11.554 -68.625 1.00 91.88 306 GLU A C 1
ATOM 2471 O O . GLU A 1 306 ? 31.946 11.254 -67.572 1.00 91.88 306 GLU A O 1
ATOM 2476 N N . LEU A 1 307 ? 33.132 12.729 -68.772 1.00 92.69 307 LEU A N 1
ATOM 2477 C CA . LEU A 1 307 ? 33.174 13.756 -67.730 1.00 92.69 307 LEU A CA 1
ATOM 2478 C C . LEU A 1 307 ? 31.765 14.259 -67.383 1.00 92.69 307 LEU A C 1
ATOM 2480 O O . LEU A 1 307 ? 31.443 14.358 -66.202 1.00 92.69 307 LEU A O 1
ATOM 2484 N N . ARG A 1 308 ? 30.910 14.513 -68.386 1.00 92.25 308 ARG A N 1
ATOM 2485 C CA . ARG A 1 308 ? 29.504 14.899 -68.162 1.00 92.25 308 ARG A CA 1
ATOM 2486 C C . ARG A 1 308 ? 28.715 13.800 -67.456 1.00 92.25 308 ARG A C 1
ATOM 2488 O O . ARG A 1 308 ? 28.081 14.090 -66.453 1.00 92.25 308 ARG A O 1
ATOM 2495 N N . GLN A 1 309 ? 28.833 12.544 -67.891 1.00 92.38 309 GLN A N 1
ATOM 2496 C CA . GLN A 1 309 ? 28.175 11.410 -67.223 1.00 92.38 309 GLN A CA 1
ATOM 2497 C C . GLN A 1 309 ? 28.621 11.249 -65.760 1.00 92.38 309 GLN A C 1
ATOM 2499 O O . GLN A 1 309 ? 27.805 10.969 -64.883 1.00 92.38 309 GLN A O 1
ATOM 2504 N N . ARG A 1 310 ? 29.915 11.448 -65.473 1.00 92.81 310 ARG A N 1
ATOM 2505 C CA . ARG A 1 310 ? 30.441 11.426 -64.099 1.00 92.81 310 ARG A CA 1
ATOM 2506 C C . ARG A 1 310 ? 29.943 12.610 -63.268 1.00 92.81 310 ARG A C 1
ATOM 2508 O O . ARG A 1 310 ? 29.676 12.416 -62.087 1.00 92.81 310 ARG A O 1
ATOM 2515 N N . GLN A 1 311 ? 29.791 13.793 -63.866 1.00 93.50 311 GLN A N 1
ATOM 2516 C CA . GLN A 1 311 ? 29.219 14.960 -63.193 1.00 93.50 311 GLN A CA 1
ATOM 2517 C C . GLN A 1 311 ? 27.730 14.749 -62.885 1.00 93.50 311 GLN A C 1
ATOM 2519 O O . GLN A 1 311 ? 27.328 14.901 -61.742 1.00 93.50 311 GLN A O 1
ATOM 2524 N N . GLU A 1 312 ? 26.933 14.284 -63.850 1.00 93.94 312 GLU A N 1
ATOM 2525 C CA . GLU A 1 312 ? 25.516 13.939 -63.647 1.00 93.94 312 GLU A CA 1
ATOM 2526 C C . GLU A 1 312 ? 25.330 12.890 -62.534 1.00 93.94 312 GLU A C 1
ATOM 2528 O O . GLU A 1 312 ? 24.411 12.991 -61.719 1.00 93.94 312 GLU A O 1
ATOM 2533 N N . ALA A 1 313 ? 26.232 11.904 -62.453 1.00 92.06 313 ALA A N 1
ATOM 2534 C CA . ALA A 1 313 ? 26.250 10.930 -61.364 1.00 92.06 313 ALA A CA 1
ATOM 2535 C C . ALA A 1 313 ? 26.640 11.551 -60.007 1.00 92.06 313 ALA A C 1
ATOM 2537 O O . ALA A 1 313 ? 26.075 11.162 -58.985 1.00 92.06 313 ALA A O 1
ATOM 2538 N N . ALA A 1 314 ? 27.571 12.510 -59.980 1.00 92.31 314 ALA A N 1
ATOM 2539 C CA . ALA A 1 314 ? 27.953 13.237 -58.769 1.00 92.31 314 ALA A CA 1
ATOM 2540 C C . ALA A 1 314 ? 26.805 14.125 -58.259 1.00 92.31 314 ALA A C 1
ATOM 2542 O O . ALA A 1 314 ? 26.411 13.986 -57.104 1.00 92.31 314 ALA A O 1
ATOM 2543 N N . ASP A 1 315 ? 26.195 14.930 -59.133 1.00 93.88 315 ASP A N 1
ATOM 2544 C CA . ASP A 1 315 ? 25.021 15.758 -58.830 1.00 93.88 315 ASP A CA 1
ATOM 2545 C C . ASP A 1 315 ? 23.842 14.894 -58.330 1.00 93.88 315 ASP A C 1
ATOM 2547 O O . ASP A 1 315 ? 23.092 15.276 -57.429 1.00 93.88 315 ASP A O 1
ATOM 2551 N N . GLY A 1 316 ? 23.667 13.696 -58.904 1.00 94.81 316 GLY A N 1
ATOM 2552 C CA . GLY A 1 316 ? 22.666 12.720 -58.468 1.00 94.81 316 GLY A CA 1
ATOM 2553 C C . GLY A 1 316 ? 22.936 12.146 -57.072 1.00 94.81 316 GLY A C 1
ATOM 2554 O O . GLY A 1 316 ? 21.995 11.941 -56.301 1.00 94.81 316 GLY A O 1
ATOM 2555 N N . LEU A 1 317 ? 24.205 11.915 -56.721 1.00 92.00 317 LEU A N 1
ATOM 2556 C CA . LEU A 1 317 ? 24.610 11.505 -55.374 1.00 92.00 317 LEU A CA 1
ATOM 2557 C C . LEU A 1 317 ? 24.460 12.647 -54.362 1.00 92.00 317 LEU A C 1
ATOM 2559 O O . LEU A 1 317 ? 23.956 12.403 -53.271 1.00 92.00 317 LEU A O 1
ATOM 2563 N N . GLU A 1 318 ? 24.812 13.881 -54.725 1.00 94.06 318 GLU A N 1
ATOM 2564 C CA . GLU A 1 318 ? 24.662 15.066 -53.870 1.00 94.06 318 GLU A CA 1
ATOM 2565 C C . GLU A 1 318 ? 23.192 15.318 -53.505 1.00 94.06 318 GLU A C 1
ATOM 2567 O O . GLU A 1 318 ? 22.853 15.438 -52.328 1.00 94.06 318 GLU A O 1
ATOM 2572 N N . ARG A 1 319 ? 22.276 15.270 -54.485 1.00 94.75 319 ARG A N 1
ATOM 2573 C CA . ARG A 1 319 ? 20.825 15.352 -54.219 1.00 94.75 319 ARG A CA 1
ATOM 2574 C C . ARG A 1 319 ? 20.338 14.252 -53.277 1.00 94.75 319 ARG A C 1
ATOM 2576 O O . ARG A 1 319 ? 19.439 14.494 -52.476 1.00 94.75 319 ARG A O 1
ATOM 2583 N N . ARG A 1 320 ? 20.912 13.047 -53.371 1.00 94.62 320 ARG A N 1
ATOM 2584 C CA . ARG A 1 320 ? 20.562 11.921 -52.497 1.00 94.62 320 ARG A CA 1
ATOM 2585 C C . ARG A 1 320 ? 21.117 12.088 -51.082 1.00 94.62 320 ARG A C 1
ATOM 2587 O O . ARG A 1 320 ? 20.425 11.708 -50.146 1.00 94.62 320 ARG A O 1
ATOM 2594 N N . ILE A 1 321 ? 22.314 12.652 -50.926 1.00 92.81 321 ILE A N 1
ATOM 2595 C CA . ILE A 1 321 ? 22.879 13.014 -49.617 1.00 92.81 321 ILE A CA 1
ATOM 2596 C C . ILE A 1 321 ? 21.972 14.052 -48.951 1.00 92.81 321 ILE A C 1
ATOM 2598 O O . ILE A 1 321 ? 21.438 13.774 -47.886 1.00 92.81 321 ILE A O 1
ATOM 2602 N N . ASN A 1 322 ? 21.653 15.149 -49.643 1.00 93.25 322 ASN A N 1
ATOM 2603 C CA . ASN A 1 322 ? 20.778 16.202 -49.114 1.00 93.25 322 ASN A CA 1
ATOM 2604 C C . ASN A 1 322 ? 19.372 15.686 -48.734 1.00 93.25 322 ASN A C 1
ATOM 2606 O O . ASN A 1 322 ? 18.777 16.153 -47.765 1.00 93.25 322 ASN A O 1
ATOM 2610 N N . ALA A 1 323 ? 18.831 14.710 -49.475 1.00 93.12 323 ALA A N 1
ATOM 2611 C CA . ALA A 1 323 ? 17.569 14.056 -49.122 1.00 93.12 323 ALA A CA 1
ATOM 2612 C C . ALA A 1 323 ? 17.686 13.195 -47.849 1.00 93.12 323 ALA A C 1
ATOM 2614 O O . ALA A 1 323 ? 16.813 13.263 -46.986 1.00 93.12 323 ALA A O 1
ATOM 2615 N N . LEU A 1 324 ? 18.770 12.422 -47.713 1.00 91.31 324 LEU A N 1
ATOM 2616 C CA . LEU A 1 324 ? 19.042 11.614 -46.520 1.00 91.31 324 LEU A CA 1
ATOM 2617 C C . LEU A 1 324 ? 19.306 12.485 -45.284 1.00 91.31 324 LEU A C 1
ATOM 2619 O O . LEU A 1 324 ? 18.810 12.157 -44.211 1.00 91.31 324 LEU A O 1
ATOM 2623 N N . ASP A 1 325 ? 20.015 13.604 -45.428 1.00 93.56 325 ASP A N 1
ATOM 2624 C CA . ASP A 1 325 ? 20.238 14.556 -44.335 1.00 93.56 325 ASP A CA 1
ATOM 2625 C C . ASP A 1 325 ? 18.903 15.149 -43.848 1.00 93.56 325 ASP A C 1
ATOM 2627 O O . ASP A 1 325 ? 18.640 15.172 -42.646 1.00 93.56 325 ASP A O 1
ATOM 2631 N N . GLY A 1 326 ? 17.991 15.501 -44.764 1.00 93.38 326 GLY A N 1
ATOM 2632 C CA . GLY A 1 326 ? 16.627 15.916 -44.411 1.00 93.38 326 GLY A CA 1
ATOM 2633 C C . GLY A 1 326 ? 15.809 14.825 -43.698 1.00 93.38 326 GLY A C 1
ATOM 2634 O O . GLY A 1 326 ? 15.089 15.111 -42.739 1.00 93.38 326 GLY A O 1
ATOM 2635 N N . GLU A 1 327 ? 15.936 13.556 -44.103 1.00 92.25 327 GLU A N 1
ATOM 2636 C CA . GLU A 1 327 ? 15.327 12.421 -43.386 1.00 92.25 327 GLU A CA 1
ATOM 2637 C C . GLU A 1 327 ? 15.930 12.232 -41.977 1.00 92.25 327 GLU A C 1
ATOM 2639 O O . GLU A 1 327 ? 15.204 11.918 -41.024 1.00 92.25 327 GLU A O 1
ATOM 2644 N N . VAL A 1 328 ? 17.236 12.467 -41.812 1.00 92.75 328 VAL A N 1
ATOM 2645 C CA . VAL A 1 328 ? 17.934 12.434 -40.515 1.00 92.75 328 VAL A CA 1
ATOM 2646 C C . VAL A 1 328 ? 17.478 13.580 -39.608 1.00 92.75 328 VAL A C 1
ATOM 2648 O O . VAL A 1 328 ? 17.211 13.343 -38.430 1.00 92.75 328 VAL A O 1
ATOM 2651 N N . GLU A 1 329 ? 17.296 14.795 -40.125 1.00 93.81 329 GLU A N 1
ATOM 2652 C CA . GLU A 1 329 ? 16.753 15.919 -39.349 1.00 93.81 329 GLU A CA 1
ATOM 2653 C C . GLU A 1 329 ? 15.311 15.648 -38.882 1.00 93.81 329 GLU A C 1
ATOM 2655 O O . GLU A 1 329 ? 14.991 15.823 -37.702 1.00 93.81 329 GLU A O 1
ATOM 2660 N N . VAL A 1 330 ? 14.445 15.139 -39.768 1.00 94.00 330 VAL A N 1
ATOM 2661 C CA . VAL A 1 330 ? 13.049 14.784 -39.436 1.00 94.00 330 VAL A CA 1
ATOM 2662 C C . VAL A 1 330 ? 12.964 13.620 -38.442 1.00 94.00 330 VAL A C 1
ATOM 2664 O O . VAL A 1 330 ? 12.068 13.585 -37.596 1.00 94.00 330 VAL A O 1
ATOM 2667 N N . THR A 1 331 ? 13.881 12.653 -38.498 1.00 90.19 331 THR A N 1
ATOM 2668 C CA . THR A 1 331 ? 13.918 11.564 -37.507 1.00 90.19 331 THR A CA 1
ATOM 2669 C C . THR A 1 331 ? 14.506 12.019 -36.170 1.00 90.19 331 THR A C 1
ATOM 2671 O O . THR A 1 331 ? 13.991 11.615 -35.126 1.00 90.19 331 THR A O 1
ATOM 2674 N N . CYS A 1 332 ? 15.492 12.922 -36.167 1.00 90.81 332 CYS A N 1
ATOM 2675 C CA . CYS A 1 332 ? 16.014 13.549 -34.950 1.00 90.81 332 CYS A CA 1
ATOM 2676 C C . CYS A 1 332 ? 14.961 14.400 -34.222 1.00 90.81 332 CYS A C 1
ATOM 2678 O O . CYS A 1 332 ? 14.846 14.297 -32.999 1.00 90.81 332 CYS A O 1
ATOM 2680 N N . THR A 1 333 ? 14.165 15.205 -34.938 1.00 91.50 333 THR A N 1
ATOM 2681 C CA . THR A 1 333 ? 13.096 16.013 -34.318 1.00 91.50 333 THR A CA 1
ATOM 2682 C C . THR A 1 333 ? 12.011 15.131 -33.704 1.00 91.50 333 THR A C 1
ATOM 2684 O O . THR A 1 333 ? 11.722 15.279 -32.517 1.00 91.50 333 THR A O 1
ATOM 2687 N N . ARG A 1 334 ? 11.514 14.127 -34.441 1.00 92.44 334 ARG A N 1
ATOM 2688 C CA . ARG A 1 334 ? 10.557 13.128 -33.923 1.00 92.44 334 ARG A CA 1
ATOM 2689 C C . ARG A 1 334 ? 11.080 12.372 -32.700 1.00 92.44 334 ARG A C 1
ATOM 2691 O O . ARG A 1 334 ? 10.324 12.116 -31.766 1.00 92.44 334 ARG A O 1
ATOM 2698 N N . LEU A 1 335 ? 12.369 12.021 -32.674 1.00 91.12 335 LEU A N 1
ATOM 2699 C CA . LEU A 1 335 ? 12.994 11.387 -31.508 1.00 91.12 335 LEU A CA 1
ATOM 2700 C C . LEU A 1 335 ? 13.038 12.338 -30.300 1.00 91.12 335 LEU A C 1
ATOM 2702 O O . LEU A 1 335 ? 12.813 11.905 -29.169 1.00 91.12 335 LEU A O 1
ATOM 2706 N N . GLY A 1 336 ? 13.296 13.629 -30.529 1.00 93.19 336 GLY A N 1
ATOM 2707 C CA . GLY A 1 336 ? 13.235 14.670 -29.502 1.00 93.19 336 GLY A CA 1
ATOM 2708 C C . GLY A 1 336 ? 11.828 14.857 -28.926 1.00 93.19 336 GLY A C 1
ATOM 2709 O O . GLY A 1 336 ? 11.670 14.905 -27.706 1.00 93.19 336 GLY A O 1
ATOM 2710 N N . GLU A 1 337 ? 10.808 14.890 -29.786 1.00 92.06 337 GLU A N 1
ATOM 2711 C CA . GLU A 1 337 ? 9.393 14.962 -29.399 1.00 92.06 337 GLU A CA 1
ATOM 2712 C C . GLU A 1 337 ? 8.971 13.737 -28.577 1.00 92.06 337 GLU A C 1
ATOM 2714 O O . GLU A 1 337 ? 8.482 13.895 -27.458 1.00 92.06 337 GLU A O 1
ATOM 2719 N N . ALA A 1 338 ? 9.256 12.527 -29.069 1.00 89.38 338 ALA A N 1
ATOM 2720 C CA . ALA A 1 338 ? 8.955 11.276 -28.373 1.00 89.38 338 ALA A CA 1
ATOM 2721 C C . ALA A 1 338 ? 9.680 11.169 -27.019 1.00 89.38 338 ALA A C 1
ATOM 2723 O O . ALA A 1 338 ? 9.112 10.681 -26.041 1.00 89.38 338 ALA A O 1
ATOM 2724 N N . LYS A 1 339 ? 10.921 11.669 -26.919 1.00 91.69 339 LYS A N 1
ATOM 2725 C CA . LYS A 1 339 ? 11.637 11.753 -25.638 1.00 91.69 339 LYS A CA 1
ATOM 2726 C C . LYS A 1 339 ? 10.951 12.729 -24.676 1.00 91.69 339 LYS A C 1
ATOM 2728 O O . LYS A 1 339 ? 10.792 12.404 -23.501 1.00 91.69 339 LYS A O 1
ATOM 2733 N N . ALA A 1 340 ? 10.546 13.907 -25.150 1.00 92.69 340 ALA A N 1
ATOM 2734 C CA . ALA A 1 340 ? 9.851 14.892 -24.325 1.00 92.69 340 ALA A CA 1
ATOM 2735 C C . ALA A 1 340 ? 8.486 14.373 -23.841 1.00 92.69 340 ALA A C 1
ATOM 2737 O O . ALA A 1 340 ? 8.114 14.603 -22.692 1.00 92.69 340 ALA A O 1
ATOM 2738 N N . GLU A 1 341 ? 7.759 13.638 -24.684 1.00 92.75 341 GLU A N 1
ATOM 2739 C CA . GLU A 1 341 ? 6.512 12.961 -24.321 1.00 92.75 341 GLU A CA 1
ATOM 2740 C C . GLU A 1 341 ? 6.740 11.854 -23.281 1.00 92.75 341 GLU A C 1
ATOM 2742 O O . GLU A 1 341 ? 6.069 11.843 -22.249 1.00 92.75 341 GLU A O 1
ATOM 2747 N N . ALA A 1 342 ? 7.753 11.002 -23.469 1.00 89.56 342 ALA A N 1
ATOM 2748 C CA . ALA A 1 342 ? 8.132 9.983 -22.489 1.00 89.56 342 ALA A CA 1
ATOM 2749 C C . ALA A 1 342 ? 8.555 10.586 -21.133 1.00 89.56 342 ALA A C 1
ATOM 2751 O O . ALA A 1 342 ? 8.233 10.029 -20.083 1.00 89.56 342 ALA A O 1
ATOM 2752 N N . GLU A 1 343 ? 9.236 11.739 -21.123 1.00 92.00 343 GLU A N 1
ATOM 2753 C CA . GLU A 1 343 ? 9.551 12.461 -19.884 1.00 92.00 343 GLU A CA 1
ATOM 2754 C C . GLU A 1 343 ? 8.305 13.050 -19.198 1.00 92.00 343 GLU A C 1
ATOM 2756 O O . GLU A 1 343 ? 8.261 13.057 -17.966 1.00 92.00 343 GLU A O 1
ATOM 2761 N N . ARG A 1 344 ? 7.283 13.506 -19.943 1.00 92.75 344 ARG A N 1
ATOM 2762 C CA . ARG A 1 344 ? 5.994 13.932 -19.357 1.00 92.75 344 ARG A CA 1
ATOM 2763 C C . ARG A 1 344 ? 5.250 12.747 -18.749 1.00 92.75 344 ARG A C 1
ATOM 2765 O O . ARG A 1 344 ? 4.967 12.779 -17.555 1.00 92.75 344 ARG A O 1
ATOM 2772 N N . ALA A 1 345 ? 5.051 11.678 -19.521 1.00 90.56 345 ALA A N 1
ATOM 2773 C CA . ALA A 1 345 ? 4.373 10.463 -19.066 1.00 90.56 345 ALA A CA 1
ATOM 2774 C C . ALA A 1 345 ? 5.056 9.845 -17.832 1.00 90.56 345 ALA A C 1
ATOM 2776 O O . ALA A 1 345 ? 4.391 9.370 -16.914 1.00 90.56 345 ALA A O 1
ATOM 2777 N N . ARG A 1 346 ? 6.394 9.907 -17.758 1.00 89.94 346 ARG A N 1
ATOM 2778 C CA . ARG A 1 346 ? 7.142 9.498 -16.563 1.00 89.94 346 ARG A CA 1
ATOM 2779 C C . ARG A 1 346 ? 6.818 10.36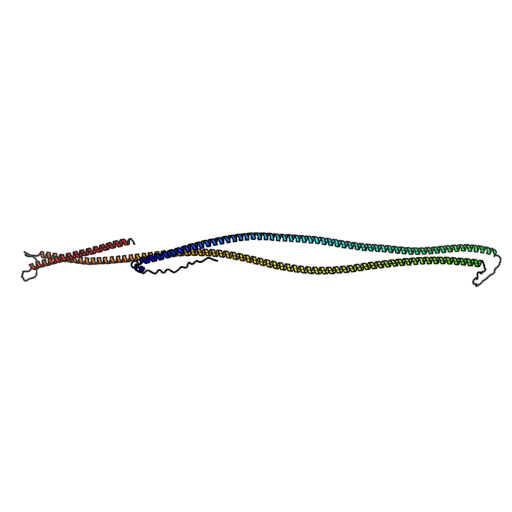7 -15.342 1.00 89.94 346 ARG A C 1
ATOM 2781 O O . ARG A 1 346 ? 6.613 9.811 -14.269 1.00 89.94 346 ARG A O 1
ATOM 2788 N N . ARG A 1 347 ? 6.778 11.698 -15.479 1.00 92.19 347 ARG A N 1
ATOM 2789 C CA . ARG A 1 347 ? 6.448 12.614 -14.365 1.00 92.19 347 ARG A CA 1
ATOM 2790 C C . ARG A 1 347 ? 4.999 12.456 -13.907 1.00 92.19 347 ARG A C 1
ATOM 2792 O O . ARG A 1 347 ? 4.738 12.510 -12.711 1.00 92.19 347 ARG A O 1
ATOM 2799 N N . GLU A 1 348 ? 4.078 12.230 -14.840 1.00 92.88 348 GLU A N 1
ATOM 2800 C CA . GLU A 1 348 ? 2.671 11.930 -14.552 1.00 92.88 348 GLU A CA 1
ATOM 2801 C C . GLU A 1 348 ? 2.533 10.614 -13.774 1.00 92.88 348 GLU A C 1
ATOM 2803 O O . GLU A 1 348 ? 1.856 10.583 -12.749 1.00 92.88 348 GLU A O 1
ATOM 2808 N N . LEU A 1 349 ? 3.248 9.559 -14.183 1.00 90.88 349 LEU A N 1
ATOM 2809 C CA . LEU A 1 349 ? 3.286 8.287 -13.458 1.00 90.88 349 LEU A CA 1
ATOM 2810 C C . LEU A 1 349 ? 3.925 8.429 -12.066 1.00 90.88 349 LEU A C 1
ATOM 2812 O O . LEU A 1 349 ? 3.394 7.899 -11.094 1.00 90.88 349 LEU A O 1
ATOM 2816 N N . GLU A 1 350 ? 5.040 9.155 -11.942 1.00 91.94 350 GLU A N 1
ATOM 2817 C CA . GLU A 1 350 ? 5.675 9.442 -10.647 1.00 91.94 350 GLU A CA 1
ATOM 2818 C C . GLU A 1 350 ? 4.697 10.190 -9.714 1.00 91.94 350 GLU A C 1
ATOM 2820 O O . GLU A 1 350 ? 4.517 9.782 -8.566 1.00 91.94 350 GLU A O 1
ATOM 2825 N N . ALA A 1 351 ? 3.971 11.194 -10.218 1.00 91.31 351 ALA A N 1
ATOM 2826 C CA . ALA A 1 351 ? 2.938 11.902 -9.459 1.00 91.31 351 ALA A CA 1
ATOM 2827 C C . ALA A 1 351 ? 1.745 11.002 -9.075 1.00 91.31 351 ALA A C 1
ATOM 2829 O O . ALA A 1 351 ? 1.289 11.043 -7.932 1.00 91.31 351 ALA A O 1
ATOM 2830 N N . GLU A 1 352 ? 1.261 10.151 -9.987 1.00 88.69 352 GLU A N 1
ATOM 2831 C CA . GLU A 1 352 ? 0.167 9.216 -9.697 1.00 88.69 352 GLU A CA 1
ATOM 2832 C C . GLU A 1 352 ? 0.580 8.169 -8.649 1.00 88.69 352 GLU A C 1
ATOM 2834 O O . GLU A 1 352 ? -0.193 7.860 -7.740 1.00 88.69 352 GLU A O 1
ATOM 2839 N N . THR A 1 353 ? 1.807 7.641 -8.725 1.00 88.12 353 THR A N 1
ATOM 2840 C CA . THR A 1 353 ? 2.315 6.701 -7.711 1.00 88.12 353 THR A CA 1
ATOM 2841 C C . THR A 1 353 ? 2.430 7.354 -6.335 1.00 88.12 353 THR A C 1
ATOM 2843 O O . THR A 1 353 ? 1.998 6.744 -5.359 1.00 88.12 353 THR A O 1
ATOM 2846 N N . ALA A 1 354 ? 2.893 8.606 -6.251 1.00 89.25 354 ALA A N 1
ATOM 2847 C CA . ALA A 1 354 ? 2.929 9.358 -4.998 1.00 89.25 354 ALA A CA 1
ATOM 2848 C C . ALA A 1 354 ? 1.521 9.555 -4.402 1.00 89.25 354 ALA A C 1
ATOM 2850 O O . ALA A 1 354 ? 1.310 9.259 -3.226 1.00 89.25 354 ALA A O 1
ATOM 2851 N N . ALA A 1 355 ? 0.539 9.952 -5.219 1.00 90.38 355 ALA A N 1
ATOM 2852 C CA . ALA A 1 355 ? -0.852 10.112 -4.783 1.00 90.38 355 ALA A CA 1
ATOM 2853 C C . ALA A 1 355 ? -1.491 8.783 -4.327 1.00 90.38 355 ALA A C 1
ATOM 2855 O O . ALA A 1 355 ? -2.213 8.740 -3.330 1.00 90.38 355 ALA A O 1
ATOM 2856 N N . ARG A 1 356 ? -1.199 7.671 -5.018 1.00 86.31 356 ARG A N 1
ATOM 2857 C CA . ARG A 1 356 ? -1.653 6.327 -4.615 1.00 86.31 356 ARG A CA 1
ATOM 2858 C C . ARG A 1 356 ? -0.991 5.853 -3.319 1.00 86.31 356 ARG A C 1
ATOM 2860 O O . ARG A 1 356 ? -1.656 5.210 -2.509 1.00 86.31 356 ARG A O 1
ATOM 2867 N N . GLU A 1 357 ? 0.287 6.161 -3.097 1.00 89.31 357 GLU A N 1
ATOM 2868 C CA . GLU A 1 357 ? 0.960 5.874 -1.826 1.00 89.31 357 GLU A CA 1
ATOM 2869 C C . GLU A 1 357 ? 0.378 6.685 -0.665 1.00 89.31 357 GLU A C 1
ATOM 2871 O O . GLU A 1 357 ? 0.164 6.126 0.410 1.00 89.31 357 GLU A O 1
ATOM 2876 N N . GLU A 1 358 ? 0.098 7.972 -0.870 1.00 88.56 358 GLU A N 1
ATOM 2877 C CA . GLU A 1 358 ? -0.522 8.839 0.136 1.00 88.56 358 GLU A CA 1
ATOM 2878 C C . GLU A 1 358 ? -1.915 8.322 0.521 1.00 88.56 358 GLU A C 1
ATOM 2880 O O . GLU A 1 358 ? -2.135 7.981 1.685 1.00 88.56 358 GLU A O 1
ATOM 2885 N N . ALA A 1 359 ? -2.789 8.078 -0.462 1.00 87.00 359 ALA A N 1
ATOM 2886 C CA . ALA A 1 359 ? -4.102 7.469 -0.238 1.00 87.00 359 ALA A CA 1
ATOM 2887 C C . ALA A 1 359 ? -4.015 6.084 0.441 1.00 87.00 359 ALA A C 1
ATOM 2889 O O . ALA A 1 359 ? -4.840 5.743 1.291 1.00 87.00 359 ALA A O 1
ATOM 2890 N N . SER A 1 360 ? -2.993 5.277 0.126 1.00 86.94 360 SER A N 1
ATOM 2891 C CA . SER A 1 360 ? -2.761 3.989 0.795 1.00 86.94 360 SER A CA 1
ATOM 2892 C C . SER A 1 360 ? -2.322 4.150 2.257 1.00 86.94 360 SER A C 1
ATOM 2894 O O . SER A 1 360 ? -2.669 3.304 3.089 1.00 86.94 360 SER A O 1
ATOM 2896 N N . ARG A 1 361 ? -1.559 5.198 2.595 1.00 88.81 361 ARG A N 1
ATOM 2897 C CA . ARG A 1 361 ? -1.164 5.515 3.980 1.00 88.81 361 ARG A CA 1
ATOM 2898 C C . ARG A 1 361 ? -2.359 6.032 4.778 1.00 88.81 361 ARG A C 1
ATOM 2900 O O . ARG A 1 361 ? -2.569 5.565 5.895 1.00 88.81 361 ARG A O 1
ATOM 2907 N N . GLU A 1 362 ? -3.177 6.903 4.191 1.00 88.00 362 GLU A N 1
ATOM 2908 C CA . GLU A 1 362 ? -4.429 7.385 4.789 1.00 88.00 362 GLU A CA 1
ATOM 2909 C C . GLU A 1 362 ? -5.411 6.237 5.052 1.00 88.00 362 GLU A C 1
ATOM 2911 O O . GLU A 1 362 ? -5.894 6.085 6.175 1.00 88.00 362 GLU A O 1
ATOM 2916 N N . ALA A 1 363 ? -5.637 5.358 4.069 1.00 80.56 363 ALA A N 1
ATOM 2917 C CA . ALA A 1 363 ? -6.473 4.169 4.241 1.00 80.56 363 ALA A CA 1
ATOM 2918 C C . ALA A 1 363 ? -5.941 3.239 5.349 1.00 80.56 363 ALA A C 1
ATOM 2920 O O . ALA A 1 363 ? -6.712 2.733 6.166 1.00 80.56 363 ALA A O 1
ATOM 2921 N N . SER A 1 364 ? -4.619 3.059 5.435 1.00 86.69 364 SER A N 1
ATOM 2922 C CA . SER A 1 364 ? -3.986 2.272 6.505 1.00 86.69 364 SER A CA 1
ATOM 2923 C C . SER A 1 364 ? -4.175 2.915 7.886 1.00 86.69 364 SER A C 1
ATOM 2925 O O . SER A 1 364 ? -4.465 2.213 8.856 1.00 86.69 364 SER A O 1
ATOM 2927 N N . ALA A 1 365 ? -4.067 4.244 7.982 1.00 87.00 365 ALA A N 1
ATOM 2928 C CA . ALA A 1 365 ? -4.322 4.991 9.212 1.00 87.00 365 ALA A CA 1
ATOM 2929 C C . ALA A 1 365 ? -5.803 4.922 9.630 1.00 87.00 365 ALA A C 1
ATOM 2931 O O . ALA A 1 365 ? -6.095 4.728 10.810 1.00 87.00 365 ALA A O 1
ATOM 2932 N N . ALA A 1 366 ? -6.734 4.993 8.675 1.00 86.50 366 ALA A N 1
ATOM 2933 C CA . ALA A 1 366 ? -8.166 4.829 8.919 1.00 86.50 366 ALA A CA 1
ATOM 2934 C C . ALA A 1 366 ? -8.512 3.415 9.421 1.00 86.50 366 ALA A C 1
ATOM 2936 O O . ALA A 1 366 ? -9.268 3.276 10.383 1.00 86.50 366 ALA A O 1
ATOM 2937 N N . ILE A 1 367 ? -7.910 2.366 8.844 1.00 86.62 367 ILE A N 1
ATOM 2938 C CA . ILE A 1 367 ? -8.056 0.979 9.323 1.00 86.62 367 ILE A CA 1
ATOM 2939 C C . ILE A 1 367 ? -7.479 0.827 10.738 1.00 86.62 367 ILE A C 1
ATOM 2941 O O . ILE A 1 367 ? -8.115 0.219 11.599 1.00 86.62 367 ILE A O 1
ATOM 2945 N N . ALA A 1 368 ? -6.309 1.407 11.021 1.00 85.38 368 ALA A N 1
ATOM 2946 C CA . ALA A 1 368 ? -5.734 1.394 12.366 1.00 85.38 368 ALA A CA 1
ATOM 2947 C C . ALA A 1 368 ? -6.650 2.102 13.383 1.00 85.38 368 ALA A C 1
ATOM 2949 O O . ALA A 1 368 ? -6.927 1.548 14.449 1.00 85.38 368 ALA A O 1
ATOM 2950 N N . ALA A 1 369 ? -7.191 3.273 13.036 1.00 86.00 369 ALA A N 1
ATOM 2951 C CA . ALA A 1 369 ? -8.157 3.990 13.862 1.00 86.00 369 ALA A CA 1
ATOM 2952 C C . ALA A 1 369 ? -9.426 3.152 14.110 1.00 86.00 369 ALA A C 1
ATOM 2954 O O . ALA A 1 369 ? -9.821 2.984 15.266 1.00 86.00 369 ALA A O 1
ATOM 2955 N N . ALA A 1 370 ? -10.004 2.546 13.067 1.00 87.50 370 ALA A N 1
ATOM 2956 C CA . ALA A 1 370 ? -11.165 1.662 13.176 1.00 87.50 370 ALA A CA 1
ATOM 2957 C C . ALA A 1 370 ? -10.896 0.451 14.090 1.00 87.50 370 ALA A C 1
ATOM 2959 O O . ALA A 1 370 ? -11.715 0.150 14.957 1.00 87.50 370 ALA A O 1
ATOM 2960 N N . ASN A 1 371 ? -9.723 -0.180 13.983 1.00 86.62 371 ASN A N 1
ATOM 2961 C CA . ASN A 1 371 ? -9.324 -1.284 14.860 1.00 86.62 371 ASN A CA 1
ATOM 2962 C C . ASN A 1 371 ? -9.188 -0.835 16.327 1.00 86.62 371 ASN A C 1
ATOM 2964 O O . ASN A 1 371 ? -9.661 -1.529 17.228 1.00 86.62 371 ASN A O 1
ATOM 2968 N N . THR A 1 372 ? -8.604 0.342 16.596 1.00 87.75 372 THR A N 1
ATOM 2969 C CA . THR A 1 372 ? -8.544 0.878 17.973 1.00 87.75 372 THR A CA 1
ATOM 2970 C C . THR A 1 372 ? -9.923 1.251 18.520 1.00 87.75 372 THR A C 1
ATOM 2972 O O . THR A 1 372 ? -10.175 1.081 19.713 1.00 87.75 372 THR A O 1
ATOM 2975 N N . PHE A 1 373 ? -10.841 1.709 17.665 1.00 86.75 373 PHE A N 1
ATOM 2976 C CA . PHE A 1 373 ? -12.230 1.959 18.041 1.00 86.75 373 PHE A CA 1
ATOM 2977 C C . PHE A 1 373 ? -12.966 0.650 18.354 1.00 86.75 373 PHE A C 1
ATOM 2979 O O . PHE A 1 373 ? -13.592 0.546 19.405 1.00 86.75 373 PHE A O 1
ATOM 2986 N N . GLN A 1 374 ? -12.823 -0.383 17.519 1.00 88.31 374 GLN A N 1
ATOM 2987 C CA . GLN A 1 374 ? -13.403 -1.708 17.759 1.00 88.31 374 GLN A CA 1
ATOM 2988 C C . GLN A 1 374 ? -12.873 -2.349 19.052 1.00 88.31 374 GLN A C 1
ATOM 2990 O O . GLN A 1 374 ? -13.648 -2.949 19.800 1.00 88.31 374 GLN A O 1
ATOM 2995 N N . ALA A 1 375 ? -11.582 -2.187 19.356 1.00 87.88 375 ALA A N 1
ATOM 2996 C CA . ALA A 1 375 ? -10.999 -2.628 20.622 1.00 87.88 375 ALA A CA 1
ATOM 2997 C C . ALA A 1 375 ? -11.639 -1.907 21.823 1.00 87.88 375 ALA A C 1
ATOM 2999 O O . ALA A 1 375 ? -12.058 -2.568 22.770 1.00 87.88 375 ALA A O 1
ATOM 3000 N N . LYS A 1 376 ? -11.811 -0.578 21.754 1.00 89.81 376 LYS A N 1
ATOM 3001 C CA . LYS A 1 376 ? -12.510 0.206 22.791 1.00 89.81 376 LYS A CA 1
ATOM 3002 C C . LYS A 1 376 ? -13.979 -0.187 22.945 1.00 89.81 376 LYS A C 1
ATOM 3004 O O . LYS A 1 376 ? -14.450 -0.297 24.068 1.00 89.81 376 LYS A O 1
ATOM 3009 N N . VAL A 1 377 ? -14.702 -0.430 21.849 1.00 89.38 377 VAL A N 1
ATOM 3010 C CA . VAL A 1 377 ? -16.090 -0.926 21.901 1.00 89.38 377 VAL A CA 1
ATOM 3011 C C . VAL A 1 377 ? -16.145 -2.298 22.576 1.00 89.38 377 VAL A C 1
ATOM 3013 O O . VAL A 1 377 ? -16.999 -2.523 23.424 1.00 89.38 377 VAL A O 1
ATOM 3016 N N . SER A 1 378 ? -15.199 -3.188 22.269 1.00 88.19 378 SER A N 1
ATOM 3017 C CA . SER A 1 378 ? -15.111 -4.512 22.903 1.00 88.19 378 SER A CA 1
ATOM 3018 C C . SER A 1 378 ? -14.794 -4.415 24.403 1.00 88.19 378 SER A C 1
ATOM 3020 O O . SER A 1 378 ? -15.380 -5.140 25.201 1.00 88.19 378 SER A O 1
ATOM 3022 N N . GLU A 1 379 ? -13.914 -3.490 24.802 1.00 91.38 379 GLU A N 1
ATOM 3023 C CA . GLU A 1 379 ? -13.615 -3.197 26.210 1.00 91.38 379 GLU A CA 1
ATOM 3024 C C . GLU A 1 379 ? -14.834 -2.614 26.947 1.00 91.38 379 GLU A C 1
ATOM 3026 O O . GLU A 1 379 ? -15.116 -3.006 28.077 1.00 91.38 379 GLU A O 1
ATOM 3031 N N . LEU A 1 380 ? -15.580 -1.705 26.311 1.00 87.69 380 LEU A N 1
ATOM 3032 C CA . LEU A 1 380 ? -16.798 -1.124 26.880 1.00 87.69 380 LEU A CA 1
ATOM 3033 C C . LEU A 1 380 ? -17.900 -2.173 27.058 1.00 87.69 380 LEU A C 1
ATOM 3035 O O . LEU A 1 380 ? -18.477 -2.228 28.137 1.00 87.69 380 LEU A O 1
ATOM 3039 N N . LEU A 1 381 ? -18.128 -3.045 26.071 1.00 88.38 381 LEU A N 1
ATOM 3040 C CA . LEU A 1 381 ? -19.088 -4.154 26.174 1.00 88.38 381 LEU A CA 1
ATOM 3041 C C . LEU A 1 381 ? -18.691 -5.167 27.263 1.00 88.38 381 LEU A C 1
ATOM 3043 O O . LEU A 1 381 ? -19.550 -5.674 27.980 1.00 88.38 381 LEU A O 1
ATOM 3047 N N . ALA A 1 382 ? -17.393 -5.442 27.433 1.00 89.12 382 ALA A N 1
ATOM 3048 C CA . ALA A 1 382 ? -16.914 -6.286 28.528 1.00 89.12 382 ALA A CA 1
ATOM 3049 C C . ALA A 1 382 ? -17.173 -5.638 29.902 1.00 89.12 382 ALA A C 1
ATOM 3051 O O . ALA A 1 382 ? -17.666 -6.301 30.813 1.00 89.12 382 ALA A O 1
ATOM 3052 N N . ARG A 1 383 ? -16.910 -4.329 30.040 1.00 89.44 383 ARG A N 1
ATOM 3053 C CA . ARG A 1 383 ? -17.220 -3.564 31.261 1.00 89.44 383 ARG A CA 1
ATOM 3054 C C . ARG A 1 383 ? -18.722 -3.462 31.528 1.00 89.44 383 ARG A C 1
ATOM 3056 O O . ARG A 1 383 ? -19.118 -3.486 32.686 1.00 89.44 383 ARG A O 1
ATOM 3063 N N . GLU A 1 384 ? -19.546 -3.352 30.490 1.00 87.38 384 GLU A N 1
ATOM 3064 C CA . GLU A 1 384 ? -21.008 -3.368 30.596 1.00 87.38 384 GLU A CA 1
ATOM 3065 C C . GLU A 1 384 ? -21.482 -4.711 31.168 1.00 87.38 384 GLU A C 1
ATOM 3067 O O . GLU A 1 384 ? -22.143 -4.717 32.202 1.00 87.38 384 GLU A O 1
ATOM 3072 N N . GLY A 1 385 ? -21.011 -5.840 30.623 1.00 88.50 385 GLY A N 1
ATOM 3073 C CA . GLY A 1 385 ? -21.296 -7.171 31.174 1.00 88.50 385 GLY A CA 1
ATOM 3074 C C . GLY A 1 385 ? -20.786 -7.385 32.610 1.00 88.50 385 GLY A C 1
ATOM 3075 O O . GLY A 1 385 ? -21.473 -8.000 33.426 1.00 88.50 385 GLY A O 1
ATOM 3076 N N . GLU A 1 386 ? -19.616 -6.842 32.973 1.00 89.19 386 GLU A N 1
ATOM 3077 C CA . GLU A 1 386 ? -19.147 -6.837 34.371 1.00 89.19 386 GLU A CA 1
ATOM 3078 C C . GLU A 1 386 ? -20.073 -6.028 35.296 1.00 89.19 386 GLU A C 1
ATOM 3080 O O . GLU A 1 386 ? -20.322 -6.434 36.435 1.00 89.19 386 GLU A O 1
ATOM 3085 N N . LEU A 1 387 ? -20.576 -4.879 34.833 1.00 88.88 387 LEU A N 1
ATOM 3086 C CA . LEU A 1 387 ? -21.495 -4.035 35.595 1.00 88.88 387 LEU A CA 1
ATOM 3087 C C . LEU A 1 387 ? -22.883 -4.673 35.719 1.00 88.88 387 LEU A C 1
ATOM 3089 O O . LEU A 1 387 ? -23.459 -4.612 36.803 1.00 88.88 387 LEU A O 1
ATOM 3093 N N . GLU A 1 388 ? -23.388 -5.337 34.678 1.00 88.44 388 GLU A N 1
ATOM 3094 C CA . GLU A 1 388 ? -24.621 -6.131 34.733 1.00 88.44 388 GLU A CA 1
ATOM 3095 C C . GLU A 1 388 ? -24.497 -7.298 35.726 1.00 88.44 388 GLU A C 1
ATOM 3097 O O . GLU A 1 388 ? -25.386 -7.486 36.558 1.00 88.44 388 GLU A O 1
ATOM 3102 N N . SER A 1 389 ? -23.370 -8.026 35.727 1.00 89.12 389 SER A N 1
ATOM 3103 C CA . SER A 1 389 ? -23.107 -9.083 36.719 1.00 89.12 389 SER A CA 1
ATOM 3104 C C . SER A 1 389 ? -23.109 -8.528 38.146 1.00 89.12 389 SER A C 1
ATOM 3106 O O . SER A 1 389 ? -23.794 -9.061 39.019 1.00 89.12 389 SER A O 1
ATOM 3108 N N . ARG A 1 390 ? -22.424 -7.401 38.390 1.00 88.56 390 ARG A N 1
ATOM 3109 C CA . ARG A 1 390 ? -22.422 -6.733 39.706 1.00 88.56 390 ARG A CA 1
ATOM 3110 C C . ARG A 1 390 ? -23.797 -6.183 40.089 1.00 88.56 390 ARG A C 1
ATOM 3112 O O . ARG A 1 390 ? -24.149 -6.189 41.269 1.00 88.56 390 ARG A O 1
ATOM 3119 N N . ALA A 1 391 ? -24.597 -5.722 39.130 1.00 88.31 391 ALA A N 1
ATOM 3120 C CA . ALA A 1 391 ? -25.971 -5.296 39.379 1.00 88.31 391 ALA A CA 1
ATOM 3121 C C . ALA A 1 391 ? -26.829 -6.490 39.829 1.00 88.31 391 ALA A C 1
ATOM 3123 O O . ALA A 1 391 ? -27.503 -6.403 40.853 1.00 88.31 391 ALA A O 1
ATOM 3124 N N . ALA A 1 392 ? -26.719 -7.638 39.156 1.00 88.25 392 ALA A N 1
ATOM 3125 C CA . ALA A 1 392 ? -27.412 -8.862 39.553 1.00 88.25 392 ALA A CA 1
ATOM 3126 C C . ALA A 1 392 ? -26.944 -9.383 40.929 1.00 88.25 392 ALA A C 1
ATOM 3128 O O . ALA A 1 392 ? -27.770 -9.733 41.772 1.00 88.25 392 ALA A O 1
ATOM 3129 N N . GLU A 1 393 ? -25.636 -9.377 41.208 1.00 88.31 393 GLU A N 1
ATOM 3130 C CA . GLU A 1 393 ? -25.075 -9.733 42.523 1.00 88.31 393 GLU A CA 1
ATOM 3131 C C . GLU A 1 393 ? -25.564 -8.799 43.642 1.00 88.31 393 GLU A C 1
ATOM 3133 O O . GLU A 1 393 ? -25.917 -9.261 44.731 1.00 88.31 393 GLU A O 1
ATOM 3138 N N . THR A 1 394 ? -25.626 -7.486 43.391 1.00 87.62 394 THR A N 1
ATOM 3139 C CA . THR A 1 394 ? -26.143 -6.517 44.375 1.00 87.62 394 THR A CA 1
ATOM 3140 C C . THR A 1 394 ? -27.656 -6.641 44.555 1.00 87.62 394 THR A C 1
ATOM 3142 O O . THR A 1 394 ? -28.127 -6.512 45.684 1.00 87.62 394 THR A O 1
ATOM 3145 N N . GLU A 1 395 ? -28.422 -6.982 43.513 1.00 88.12 395 GLU A N 1
ATOM 3146 C CA . GLU A 1 395 ? -29.853 -7.278 43.633 1.00 88.12 395 GLU A CA 1
ATOM 3147 C C . GLU A 1 395 ? -30.100 -8.541 44.474 1.00 88.12 395 GLU A C 1
ATOM 3149 O O . GLU A 1 395 ? -30.914 -8.513 45.399 1.00 88.12 395 GLU A O 1
ATOM 3154 N N . LEU A 1 396 ? -29.357 -9.627 44.228 1.00 90.75 396 LEU A N 1
ATOM 3155 C CA . LEU A 1 396 ? -29.408 -10.847 45.044 1.00 90.75 396 LEU A CA 1
ATOM 3156 C C . LEU A 1 396 ? -29.020 -10.570 46.506 1.00 90.75 396 LEU A C 1
ATOM 3158 O O . LEU A 1 396 ? -29.705 -11.028 47.420 1.00 90.75 396 LEU A O 1
ATOM 3162 N N . SER A 1 397 ? -27.979 -9.765 46.734 1.00 90.00 397 SER A N 1
ATOM 3163 C CA . SER A 1 397 ? -27.554 -9.328 48.072 1.00 90.00 397 SER A CA 1
ATOM 3164 C C . SER A 1 397 ? -28.625 -8.483 48.778 1.00 90.00 397 SER A C 1
ATOM 3166 O O . SER A 1 397 ? -28.907 -8.690 49.959 1.00 90.00 397 SER A O 1
ATOM 3168 N N . CYS A 1 398 ? -29.291 -7.575 48.059 1.00 87.56 398 CYS A N 1
ATOM 3169 C CA . CYS A 1 398 ? -30.420 -6.803 48.580 1.00 87.56 398 CYS A CA 1
ATOM 3170 C C . CYS A 1 398 ? -31.622 -7.690 48.925 1.00 87.56 398 CYS A C 1
ATOM 3172 O O . CYS A 1 398 ? -32.212 -7.505 49.987 1.00 87.56 398 CYS A O 1
ATOM 3174 N N . ARG A 1 399 ? -31.966 -8.675 48.083 1.00 88.94 399 ARG A N 1
ATOM 3175 C CA . ARG A 1 399 ? -33.036 -9.646 48.379 1.00 88.94 399 ARG A CA 1
ATOM 3176 C C . ARG A 1 399 ? -32.717 -10.455 49.640 1.00 88.94 399 ARG A C 1
ATOM 3178 O O . ARG A 1 399 ? -33.552 -10.498 50.538 1.00 88.94 399 ARG A O 1
ATOM 3185 N N . ALA A 1 400 ? -31.495 -10.978 49.769 1.00 89.44 400 ALA A N 1
ATOM 3186 C CA . ALA A 1 400 ? -31.053 -11.687 50.973 1.00 89.44 400 ALA A CA 1
ATOM 3187 C C . ALA A 1 400 ? -31.140 -10.807 52.237 1.00 89.44 400 ALA A C 1
ATOM 3189 O O . ALA A 1 400 ? -31.680 -11.235 53.254 1.00 89.44 400 ALA A O 1
ATOM 3190 N N . ARG A 1 401 ? -30.701 -9.541 52.167 1.00 87.06 401 ARG A N 1
ATOM 3191 C CA . ARG A 1 401 ? -30.826 -8.584 53.285 1.00 87.06 401 ARG A CA 1
ATOM 3192 C C . ARG A 1 401 ? -32.277 -8.258 53.647 1.00 87.06 401 ARG A C 1
ATOM 3194 O O . ARG A 1 401 ? -32.566 -8.041 54.820 1.00 87.06 401 ARG A O 1
ATOM 3201 N N . LEU A 1 402 ? -33.187 -8.209 52.673 1.00 89.06 402 LEU A N 1
ATOM 3202 C CA . LEU A 1 402 ? -34.619 -8.011 52.922 1.00 89.06 402 LEU A CA 1
ATOM 3203 C C . LEU A 1 402 ? -35.251 -9.240 53.594 1.00 89.06 402 LEU A C 1
ATOM 3205 O O . LEU A 1 402 ? -36.052 -9.081 54.513 1.00 89.06 402 LEU A O 1
ATOM 3209 N N . GLU A 1 403 ? -34.857 -10.452 53.196 1.00 89.56 403 GLU A N 1
ATOM 3210 C CA . GLU A 1 403 ? -35.269 -11.698 53.856 1.00 89.56 403 GLU A CA 1
ATOM 3211 C C . GLU A 1 403 ? -34.738 -11.779 55.299 1.00 89.56 403 GLU A C 1
ATOM 3213 O O . GLU A 1 403 ? -35.497 -12.089 56.222 1.00 89.56 403 GLU A O 1
ATOM 3218 N N . GLU A 1 404 ? -33.470 -11.418 55.531 1.00 86.81 404 GLU A N 1
ATOM 3219 C CA . GLU A 1 404 ? -32.890 -11.299 56.876 1.00 86.81 404 GLU A CA 1
ATOM 3220 C C . GLU A 1 404 ? -33.618 -10.250 57.729 1.00 86.81 404 GLU A C 1
ATOM 3222 O O . GLU A 1 404 ? -33.944 -10.520 58.888 1.00 86.81 404 GLU A O 1
ATOM 3227 N N . ALA A 1 405 ? -33.924 -9.075 57.167 1.00 86.31 405 ALA A N 1
ATOM 3228 C CA . ALA A 1 405 ? -34.659 -8.018 57.857 1.00 86.31 405 ALA A CA 1
ATOM 3229 C C . ALA A 1 405 ? -36.073 -8.472 58.254 1.00 86.31 405 ALA A C 1
ATOM 3231 O O . ALA A 1 405 ? -36.451 -8.328 59.417 1.00 86.31 405 ALA A O 1
ATOM 3232 N N . ALA A 1 406 ? -36.819 -9.104 57.342 1.00 87.38 406 ALA A N 1
ATOM 3233 C CA . ALA A 1 406 ? -38.146 -9.653 57.625 1.00 87.38 406 ALA A CA 1
ATOM 3234 C C . ALA A 1 406 ? -38.100 -10.771 58.687 1.00 87.38 406 ALA A C 1
ATOM 3236 O O . ALA A 1 406 ? -38.952 -10.837 59.578 1.00 87.38 406 ALA A O 1
ATOM 3237 N N . ALA A 1 407 ? -37.073 -11.628 58.658 1.00 87.19 407 ALA A N 1
ATOM 3238 C CA . ALA A 1 407 ? -36.857 -12.643 59.688 1.00 87.19 407 ALA A CA 1
ATOM 3239 C C . ALA A 1 407 ? -36.521 -12.025 61.060 1.00 87.19 407 ALA A C 1
ATOM 3241 O O . ALA A 1 407 ? -36.957 -12.538 62.096 1.00 87.19 407 ALA A O 1
ATOM 3242 N N . MET A 1 408 ? -35.772 -10.920 61.092 1.00 86.12 408 MET A N 1
ATOM 3243 C CA . MET A 1 408 ? -35.465 -10.177 62.318 1.00 86.12 408 MET A CA 1
ATOM 3244 C C . MET A 1 408 ? -36.684 -9.420 62.860 1.00 86.12 408 MET A C 1
ATOM 3246 O O . MET A 1 408 ? -36.912 -9.450 64.067 1.00 86.12 408 MET A O 1
ATOM 3250 N N . GLU A 1 409 ? -37.518 -8.833 62.002 1.00 89.06 409 GLU A N 1
ATOM 3251 C CA . GLU A 1 409 ? -38.792 -8.208 62.386 1.00 89.06 409 GLU A CA 1
ATOM 3252 C C . GLU A 1 409 ? -39.785 -9.243 62.946 1.00 89.06 409 GLU A C 1
ATOM 3254 O O . GLU A 1 409 ? -40.414 -9.026 63.986 1.00 89.06 409 GLU A O 1
ATOM 3259 N N . SER A 1 410 ? -39.862 -10.429 62.333 1.00 87.88 410 SER A N 1
ATOM 3260 C CA . SER A 1 410 ? -40.644 -11.557 62.856 1.00 87.88 410 SER A CA 1
ATOM 3261 C C . SER A 1 410 ? -40.158 -12.005 64.245 1.00 87.88 410 SER A C 1
ATOM 3263 O O . SER A 1 410 ? -40.964 -12.206 65.157 1.00 87.88 410 SER A O 1
ATOM 3265 N N . LYS A 1 411 ? -38.837 -12.085 64.462 1.00 87.75 411 LYS A N 1
ATOM 3266 C CA . LYS A 1 411 ? -38.258 -12.365 65.790 1.00 87.75 411 LYS A CA 1
ATOM 3267 C C . LYS A 1 411 ? -38.554 -11.250 66.794 1.00 87.75 411 LYS A C 1
ATOM 3269 O O . LYS A 1 411 ? -38.926 -11.553 67.926 1.00 87.75 411 LYS A O 1
ATOM 3274 N N . ALA A 1 412 ? -38.419 -9.985 66.398 1.00 83.12 412 ALA A N 1
ATOM 3275 C CA . ALA A 1 412 ? -38.679 -8.833 67.256 1.00 83.12 412 ALA A CA 1
ATOM 3276 C C . ALA A 1 412 ? -40.147 -8.792 67.701 1.00 83.12 412 ALA A C 1
ATOM 3278 O O . ALA A 1 412 ? -40.421 -8.757 68.896 1.00 83.12 412 ALA A O 1
ATOM 3279 N N . THR A 1 413 ? -41.095 -8.918 66.770 1.00 87.69 413 THR A N 1
ATOM 3280 C CA . THR A 1 413 ? -42.533 -8.965 67.085 1.00 87.69 413 THR A CA 1
ATOM 3281 C C . THR A 1 413 ? -42.908 -10.173 67.952 1.00 87.69 413 THR A C 1
ATOM 3283 O O . THR A 1 413 ? -43.729 -10.041 68.863 1.00 87.69 413 THR A O 1
ATOM 3286 N N . ALA A 1 414 ? -42.280 -11.338 67.751 1.00 84.75 414 ALA A N 1
ATOM 3287 C CA . ALA A 1 414 ? -42.452 -12.497 68.630 1.00 84.75 414 ALA A CA 1
ATOM 3288 C C . ALA A 1 414 ? -41.905 -12.255 70.052 1.00 84.75 414 ALA A C 1
ATOM 3290 O O . ALA A 1 414 ? -42.537 -12.666 71.029 1.00 84.75 414 ALA A O 1
ATOM 3291 N N . LEU A 1 415 ? -40.766 -11.565 70.187 1.00 85.56 415 LEU A N 1
ATOM 3292 C CA . LEU A 1 415 ? -40.210 -11.161 71.482 1.00 85.56 415 LEU A CA 1
ATOM 3293 C C . LEU A 1 415 ? -41.088 -10.110 72.173 1.00 85.56 415 LEU A C 1
ATOM 3295 O O . LEU A 1 415 ? -41.389 -10.285 73.348 1.00 85.56 415 LEU A O 1
ATOM 3299 N N . SER A 1 416 ? -41.586 -9.095 71.461 1.00 84.56 416 SER A N 1
ATOM 3300 C CA . SER A 1 416 ? -42.515 -8.098 72.017 1.00 84.56 416 SER A CA 1
ATOM 3301 C C . SER A 1 416 ? -43.804 -8.734 72.542 1.00 84.56 416 SER A C 1
ATOM 3303 O O . SER A 1 416 ? -44.261 -8.372 73.621 1.00 84.56 416 SER A O 1
ATOM 3305 N N . ARG A 1 417 ? -44.364 -9.736 71.843 1.00 87.06 417 ARG A N 1
ATOM 3306 C CA . ARG A 1 417 ? -45.528 -10.501 72.335 1.00 87.06 417 ARG A CA 1
ATOM 3307 C C . ARG A 1 417 ? -45.213 -11.301 73.601 1.00 87.06 417 ARG A C 1
ATOM 3309 O O . ARG A 1 417 ? -46.039 -11.350 74.508 1.00 87.06 417 ARG A O 1
ATOM 3316 N N . ARG A 1 418 ? -44.029 -11.921 73.680 1.00 86.62 418 ARG A N 1
ATOM 3317 C CA . ARG A 1 418 ? -43.570 -12.620 74.896 1.00 86.62 418 ARG A CA 1
ATOM 3318 C C . ARG A 1 418 ? -43.361 -11.657 76.063 1.00 86.62 418 ARG A C 1
ATOM 3320 O O . ARG A 1 418 ? -43.695 -12.013 77.184 1.00 86.62 418 ARG A O 1
ATOM 3327 N N . LEU A 1 419 ? -42.833 -10.465 75.792 1.00 83.00 419 LEU A N 1
ATOM 3328 C CA . LEU A 1 419 ? -42.568 -9.442 76.799 1.00 83.00 419 LEU A CA 1
ATOM 3329 C C . LEU A 1 419 ? -43.880 -8.864 77.349 1.00 83.00 419 LEU A C 1
ATOM 3331 O O . LEU A 1 419 ? -44.087 -8.929 78.551 1.00 83.00 419 LEU A O 1
ATOM 3335 N N . ALA A 1 420 ? -44.832 -8.491 76.486 1.00 83.06 420 ALA A N 1
ATOM 3336 C CA . ALA A 1 420 ? -46.175 -8.078 76.911 1.00 83.06 420 ALA A CA 1
ATOM 3337 C C . ALA A 1 420 ? -46.910 -9.167 77.723 1.00 83.06 420 ALA A C 1
ATOM 3339 O O . ALA A 1 420 ? -47.561 -8.875 78.722 1.00 83.06 420 ALA A O 1
ATOM 3340 N N . SER A 1 421 ? -46.768 -10.443 77.341 1.00 87.06 421 SER A N 1
ATOM 3341 C CA . SER A 1 421 ? -47.308 -11.562 78.125 1.00 87.06 421 SER A CA 1
ATOM 3342 C C . SER A 1 421 ? -46.620 -11.708 79.491 1.00 87.06 421 SER A C 1
ATOM 3344 O O . SER A 1 421 ? -47.292 -12.020 80.473 1.00 87.06 421 SER A O 1
ATOM 3346 N N . ALA A 1 422 ? -45.308 -11.472 79.577 1.00 80.50 422 ALA A N 1
ATOM 3347 C CA . ALA A 1 422 ? -44.583 -11.463 80.845 1.00 80.50 422 ALA A CA 1
ATOM 3348 C C . ALA A 1 422 ? -45.013 -10.284 81.734 1.00 80.50 422 ALA A C 1
ATOM 3350 O O . ALA A 1 422 ? -45.236 -10.496 82.924 1.00 80.50 422 ALA A O 1
ATOM 3351 N N . ASP A 1 423 ? -45.217 -9.095 81.164 1.00 84.56 423 ASP A N 1
ATOM 3352 C CA . ASP A 1 423 ? -45.721 -7.917 81.877 1.00 84.56 423 ASP A CA 1
ATOM 3353 C C . ASP A 1 423 ? -47.129 -8.169 82.441 1.00 84.56 423 ASP A C 1
ATOM 3355 O O . ASP A 1 423 ? -47.351 -7.969 83.633 1.00 84.56 423 ASP A O 1
ATOM 3359 N N . GLU A 1 424 ? -48.051 -8.743 81.655 1.00 84.38 424 GLU A N 1
ATOM 3360 C CA . GLU A 1 424 ? -49.362 -9.188 82.157 1.00 84.38 424 GLU A CA 1
ATOM 3361 C C . GLU A 1 424 ? -49.248 -10.180 83.331 1.00 84.38 424 GLU A C 1
ATOM 3363 O O . GLU A 1 424 ? -50.062 -10.159 84.259 1.00 84.38 424 GLU A O 1
ATOM 3368 N N . HIS A 1 425 ? -48.277 -11.098 83.286 1.00 82.69 425 HIS A N 1
ATOM 3369 C CA . HIS A 1 425 ? -48.025 -12.036 84.381 1.00 82.69 425 HIS A CA 1
ATOM 3370 C C . HIS A 1 425 ? -47.458 -11.327 85.619 1.00 82.69 425 HIS A C 1
ATOM 3372 O O . HIS A 1 425 ? -47.869 -11.651 86.735 1.00 82.69 425 HIS A O 1
ATOM 3378 N N . ILE A 1 426 ? -46.570 -10.347 85.440 1.00 82.81 426 ILE A N 1
ATOM 3379 C CA . ILE A 1 426 ? -46.016 -9.519 86.519 1.00 82.81 426 ILE A CA 1
ATOM 3380 C C . ILE A 1 426 ? -47.121 -8.678 87.168 1.00 82.81 426 ILE A C 1
ATOM 3382 O O . ILE A 1 426 ? -47.220 -8.670 88.393 1.00 82.81 426 ILE A O 1
ATOM 3386 N N . GLU A 1 427 ? -48.002 -8.045 86.390 1.00 82.50 427 GLU A N 1
ATOM 3387 C CA . GLU A 1 427 ? -49.142 -7.284 86.917 1.00 82.50 427 GLU A CA 1
ATOM 3388 C C . GLU A 1 427 ? -50.101 -8.168 87.725 1.00 82.50 427 GLU A C 1
ATOM 3390 O O . GLU A 1 427 ? -50.477 -7.803 88.843 1.00 82.50 427 GLU A O 1
ATOM 3395 N N . LYS A 1 428 ? -50.440 -9.364 87.218 1.00 83.69 428 LYS A N 1
ATOM 3396 C CA . LYS A 1 428 ? -51.272 -10.348 87.938 1.00 83.69 428 LYS A CA 1
ATOM 3397 C C . LYS A 1 428 ? -50.616 -10.778 89.257 1.00 83.69 428 LYS A C 1
ATOM 3399 O O . LYS A 1 428 ? -51.281 -10.793 90.292 1.00 83.69 428 LYS A O 1
ATOM 3404 N N . MET A 1 429 ? -49.310 -11.057 89.257 1.00 79.00 429 MET A N 1
ATOM 3405 C CA . MET A 1 429 ? -48.560 -11.391 90.478 1.00 79.00 429 MET A CA 1
ATOM 3406 C C . MET A 1 429 ? -48.494 -10.215 91.466 1.00 79.00 429 MET A C 1
ATOM 3408 O O . MET A 1 429 ? -48.698 -10.408 92.662 1.00 79.00 429 MET A O 1
ATOM 3412 N N . ALA A 1 430 ? -48.280 -8.989 90.984 1.00 78.38 430 ALA A N 1
ATOM 3413 C CA . ALA A 1 430 ? -48.275 -7.777 91.804 1.00 78.38 430 ALA A CA 1
ATOM 3414 C C . ALA A 1 430 ? -49.669 -7.414 92.354 1.00 78.38 430 ALA A C 1
ATOM 3416 O O . ALA A 1 430 ? -49.768 -6.713 93.363 1.00 78.38 430 ALA A O 1
ATOM 3417 N N . GLY A 1 431 ? -50.749 -7.861 91.707 1.00 78.44 431 GLY A N 1
ATOM 3418 C CA . GLY A 1 431 ? -52.108 -7.828 92.252 1.00 78.44 431 GLY A CA 1
ATOM 3419 C C . GLY A 1 431 ? -52.272 -8.805 93.419 1.00 78.44 431 GLY A C 1
ATOM 3420 O O . GLY A 1 431 ? -52.599 -8.386 94.526 1.00 78.44 431 GLY A O 1
ATOM 3421 N N . LEU A 1 432 ? -51.940 -10.083 93.200 1.00 79.50 432 LEU A N 1
ATOM 3422 C CA . LEU A 1 432 ? -52.038 -11.143 94.215 1.00 79.50 432 LEU A CA 1
ATOM 3423 C C . LEU A 1 432 ? -51.188 -10.870 95.469 1.00 79.50 432 LEU A C 1
ATOM 3425 O O . LEU A 1 432 ? -51.605 -11.197 96.580 1.00 79.50 432 LEU A O 1
ATOM 3429 N N . LEU A 1 433 ? -50.009 -10.257 95.311 1.00 77.19 433 LEU A N 1
ATOM 3430 C CA . LEU A 1 433 ? -49.175 -9.830 96.441 1.00 77.19 433 LEU A CA 1
ATOM 3431 C C . LEU A 1 433 ? -49.847 -8.714 97.256 1.00 77.19 433 LEU A C 1
ATOM 3433 O O . LEU A 1 433 ? -49.928 -8.823 98.476 1.00 77.19 433 LEU A O 1
ATOM 3437 N N . ARG A 1 434 ? -50.427 -7.699 96.599 1.00 80.56 434 ARG A N 1
ATOM 3438 C CA . ARG A 1 434 ? -51.165 -6.623 97.287 1.00 80.56 434 ARG A CA 1
ATOM 3439 C C . ARG A 1 434 ? -52.392 -7.139 98.047 1.00 80.56 434 ARG A C 1
ATOM 3441 O O . ARG A 1 434 ? -52.666 -6.663 99.144 1.00 80.56 434 ARG A O 1
ATOM 3448 N N . GLU A 1 435 ? -53.108 -8.125 97.508 1.00 75.31 435 GLU A N 1
ATOM 3449 C CA . GLU A 1 435 ? -54.215 -8.781 98.223 1.00 75.31 435 GLU A CA 1
ATOM 3450 C C . GLU A 1 435 ? -53.722 -9.551 99.461 1.00 75.31 435 GLU A C 1
ATOM 3452 O O . GLU A 1 435 ? -54.294 -9.413 100.545 1.00 75.31 435 GLU A O 1
ATOM 3457 N N . ARG A 1 436 ? -52.616 -10.300 99.329 1.00 77.12 436 ARG A N 1
ATOM 3458 C CA . ARG A 1 436 ? -51.962 -11.017 100.439 1.00 77.12 436 ARG A CA 1
ATOM 3459 C C . ARG A 1 436 ? -51.511 -10.082 101.562 1.00 77.12 436 ARG A C 1
ATOM 3461 O O . ARG A 1 436 ? -51.718 -10.414 102.730 1.00 77.12 436 ARG A O 1
ATOM 3468 N N . ASP A 1 437 ? -50.926 -8.936 101.225 1.00 75.81 437 ASP A N 1
ATOM 3469 C CA . ASP A 1 437 ? -50.464 -7.952 102.208 1.00 75.81 437 ASP A CA 1
ATOM 3470 C C . ASP A 1 437 ? -51.636 -7.324 102.977 1.00 75.81 437 ASP A C 1
ATOM 3472 O O . ASP A 1 437 ? -51.602 -7.266 104.209 1.00 75.81 437 ASP A O 1
ATOM 3476 N N . LEU A 1 438 ? -52.720 -6.954 102.281 1.00 77.88 438 LEU A N 1
ATOM 3477 C CA . LEU A 1 438 ? -53.944 -6.438 102.908 1.00 77.88 438 LEU A CA 1
ATOM 3478 C C . LEU A 1 438 ? -54.592 -7.460 103.856 1.00 77.88 438 LEU A C 1
ATOM 3480 O O . LEU A 1 438 ? -55.056 -7.095 104.939 1.00 77.88 438 LEU A O 1
ATOM 3484 N N . ASP A 1 439 ? -54.609 -8.744 103.496 1.00 75.88 439 ASP A N 1
ATOM 3485 C CA . ASP A 1 439 ? -55.118 -9.799 104.380 1.00 75.88 439 ASP A CA 1
ATOM 3486 C C . ASP A 1 439 ? -54.198 -10.060 105.584 1.00 75.88 439 ASP A C 1
ATOM 3488 O O . ASP A 1 439 ? -54.689 -10.301 106.693 1.00 75.88 439 ASP A O 1
ATOM 3492 N N . ALA A 1 440 ? -52.878 -9.922 105.423 1.00 73.81 440 ALA A N 1
ATOM 3493 C CA . ALA A 1 440 ? -51.935 -9.966 106.539 1.00 73.81 440 ALA A CA 1
ATOM 3494 C C . ALA A 1 440 ? -52.116 -8.775 107.503 1.00 73.81 440 ALA A C 1
ATOM 3496 O O . ALA A 1 440 ? -52.065 -8.956 108.722 1.00 73.81 440 ALA A O 1
ATOM 3497 N N . GLU A 1 441 ? -52.382 -7.568 106.995 1.00 73.75 441 GLU A N 1
ATOM 3498 C CA . GLU A 1 441 ? -52.707 -6.390 107.814 1.00 73.75 441 GLU A CA 1
ATOM 3499 C C . GLU A 1 441 ? -54.029 -6.547 108.572 1.00 73.75 441 GLU A C 1
ATOM 3501 O O . GLU A 1 441 ? -54.071 -6.326 109.787 1.00 73.75 441 GLU A O 1
ATOM 3506 N N . ARG A 1 442 ? -55.087 -7.020 107.900 1.00 78.69 442 ARG A N 1
ATOM 3507 C CA . ARG A 1 442 ? -56.373 -7.365 108.537 1.00 78.69 442 ARG A CA 1
ATOM 3508 C C . ARG A 1 442 ? -56.195 -8.409 109.644 1.00 78.69 442 ARG A C 1
ATOM 3510 O O . ARG A 1 442 ? -56.827 -8.301 110.695 1.00 78.69 442 ARG A O 1
ATOM 3517 N N . GLY A 1 443 ? -55.321 -9.397 109.433 1.00 74.81 443 GLY A N 1
ATOM 3518 C CA . GLY A 1 443 ? -54.947 -10.390 110.442 1.00 74.81 443 GLY A CA 1
ATOM 3519 C C . GLY A 1 443 ? -54.257 -9.769 111.662 1.00 74.81 443 GLY A C 1
ATOM 3520 O O . GLY A 1 443 ? -54.685 -10.006 112.792 1.00 74.81 443 GLY A O 1
ATOM 3521 N N . ARG A 1 444 ? -53.238 -8.924 111.440 1.00 75.50 444 ARG A N 1
ATOM 3522 C CA . ARG A 1 444 ? -52.508 -8.211 112.508 1.00 75.50 444 ARG A CA 1
ATOM 3523 C C . ARG A 1 444 ? -53.425 -7.316 113.349 1.00 75.50 444 ARG A C 1
ATOM 3525 O O . ARG A 1 444 ? -53.335 -7.345 114.573 1.00 75.50 444 ARG A O 1
ATOM 3532 N N . SER A 1 445 ? -54.337 -6.581 112.711 1.00 75.44 445 SER A N 1
ATOM 3533 C CA . SER A 1 445 ? -55.290 -5.702 113.402 1.00 75.44 445 SER A CA 1
ATOM 3534 C C . SER A 1 445 ? -56.231 -6.476 114.340 1.00 75.44 445 SER A C 1
ATOM 3536 O O . SER A 1 445 ? -56.365 -6.108 115.506 1.00 75.44 445 SER A O 1
ATOM 3538 N N . ARG A 1 446 ? -56.804 -7.602 113.884 1.00 76.06 446 ARG A N 1
ATOM 3539 C CA . ARG A 1 446 ? -57.673 -8.459 114.719 1.00 76.06 446 ARG A CA 1
ATOM 3540 C C . ARG A 1 446 ? -56.940 -9.094 115.902 1.00 76.06 446 ARG A C 1
ATOM 3542 O O . ARG A 1 446 ? -57.538 -9.275 116.959 1.00 76.06 446 ARG A O 1
ATOM 3549 N N . PHE A 1 447 ? -55.663 -9.438 115.729 1.00 77.81 447 PHE A N 1
ATOM 3550 C CA . PHE A 1 447 ? -54.829 -9.979 116.805 1.00 77.81 447 PHE A CA 1
ATOM 3551 C C . PHE A 1 447 ? -54.620 -8.938 117.918 1.00 77.81 447 PHE A C 1
ATOM 3553 O O . PHE A 1 447 ? -54.862 -9.229 119.087 1.00 77.81 447 PHE A O 1
ATOM 3560 N N . GLN A 1 448 ? -54.261 -7.702 117.550 1.00 79.75 448 GLN A N 1
ATOM 3561 C CA . GLN A 1 448 ? -54.079 -6.593 118.498 1.00 79.75 448 GLN A CA 1
ATOM 3562 C C . GLN A 1 448 ? -55.375 -6.233 119.242 1.00 79.75 448 GLN A C 1
ATOM 3564 O O . GLN A 1 448 ? -55.346 -6.009 120.450 1.00 79.75 448 GLN A O 1
ATOM 3569 N N . GLU A 1 449 ? -56.517 -6.215 118.546 1.00 78.94 449 GLU A N 1
ATOM 3570 C CA . GLU A 1 449 ? -57.824 -5.932 119.154 1.00 78.94 449 GLU A CA 1
ATOM 3571 C C . GLU A 1 449 ? -58.199 -6.964 120.232 1.00 78.94 449 GLU A C 1
ATOM 3573 O O . GLU A 1 449 ? -58.684 -6.597 121.304 1.00 78.94 449 GLU A O 1
ATOM 3578 N N . GLN A 1 450 ? -57.931 -8.251 119.989 1.00 79.44 450 GLN A N 1
ATOM 3579 C CA . GLN A 1 450 ? -58.184 -9.296 120.981 1.00 79.44 450 GLN A CA 1
ATOM 3580 C C . GLN A 1 450 ? -57.182 -9.306 122.133 1.00 79.44 450 GLN A C 1
ATOM 3582 O O . GLN A 1 450 ? -57.588 -9.530 123.272 1.00 79.44 450 GLN A O 1
ATOM 3587 N N . GLN A 1 451 ? -55.905 -9.018 121.880 1.00 79.75 451 GLN A N 1
ATOM 3588 C CA . GLN A 1 451 ? -54.916 -8.890 122.950 1.00 79.75 451 GLN A CA 1
ATOM 3589 C C . GLN A 1 451 ? -55.305 -7.759 123.922 1.00 79.75 451 GLN A C 1
ATOM 3591 O O . GLN A 1 451 ? -55.393 -7.983 125.129 1.00 79.75 451 GLN A O 1
ATOM 3596 N N . ALA A 1 452 ? -55.707 -6.598 123.394 1.00 79.12 452 ALA A N 1
ATOM 3597 C CA . ALA A 1 452 ? -56.242 -5.493 124.194 1.00 79.12 452 ALA A CA 1
ATOM 3598 C C . ALA A 1 452 ? -57.578 -5.826 124.897 1.00 79.12 452 ALA A C 1
ATOM 3600 O O . ALA A 1 452 ? -57.927 -5.197 125.900 1.00 79.12 452 ALA A O 1
ATOM 3601 N N . MET A 1 453 ? -58.355 -6.794 124.393 1.00 81.56 453 MET A N 1
ATOM 3602 C CA . MET A 1 453 ? -59.546 -7.297 125.085 1.00 81.56 453 MET A CA 1
ATOM 3603 C C . MET A 1 453 ? -59.165 -8.139 126.308 1.00 81.56 453 MET A C 1
ATOM 3605 O O . MET A 1 453 ? -59.762 -7.939 127.365 1.00 81.56 453 MET A O 1
ATOM 3609 N N . ILE A 1 454 ? -58.177 -9.034 126.185 1.00 80.50 454 ILE A N 1
ATOM 3610 C CA . ILE A 1 454 ? -57.686 -9.870 127.294 1.00 80.50 454 ILE A CA 1
ATOM 3611 C C . ILE A 1 454 ? -57.147 -8.988 128.420 1.00 80.50 454 ILE A C 1
ATOM 3613 O O . ILE A 1 454 ? -57.652 -9.083 129.534 1.00 80.50 454 ILE A O 1
ATOM 3617 N N . GLU A 1 455 ? -56.244 -8.052 128.116 1.00 82.19 455 GLU A N 1
ATOM 3618 C CA . GLU A 1 455 ? -55.651 -7.134 129.104 1.00 82.19 455 GLU A CA 1
ATOM 3619 C C . GLU A 1 455 ? -56.726 -6.379 129.918 1.00 82.19 455 GLU A C 1
ATOM 3621 O O . GLU A 1 455 ? -56.634 -6.243 131.140 1.00 82.19 455 GLU A O 1
ATOM 3626 N N . ARG A 1 456 ? -57.817 -5.940 129.267 1.00 85.06 456 ARG A N 1
ATOM 3627 C CA . ARG A 1 456 ? -58.966 -5.317 129.956 1.00 85.06 456 ARG A CA 1
ATOM 3628 C C . ARG A 1 456 ? -59.708 -6.299 130.863 1.00 85.06 456 ARG A C 1
ATOM 3630 O O . ARG A 1 456 ? -60.042 -5.940 131.992 1.00 85.06 456 ARG A O 1
ATOM 3637 N N . GLN A 1 457 ? -59.974 -7.521 130.393 1.00 82.69 457 GLN A N 1
ATOM 3638 C CA . GLN A 1 457 ? -60.638 -8.545 131.208 1.00 82.69 457 GLN A CA 1
ATOM 3639 C C . GLN A 1 457 ? -59.784 -8.934 132.424 1.00 82.69 457 GLN A C 1
ATOM 3641 O O . GLN A 1 457 ? -60.330 -9.047 133.519 1.00 82.69 457 GLN A O 1
ATOM 3646 N N . GLU A 1 458 ? -58.465 -9.075 132.266 1.00 82.00 458 GLU A N 1
ATOM 3647 C CA . GLU A 1 458 ? -57.523 -9.371 133.352 1.00 82.00 458 GLU A CA 1
ATOM 3648 C C . GLU A 1 458 ? -57.467 -8.249 134.397 1.00 82.00 458 GLU A C 1
ATOM 3650 O O . GLU A 1 458 ? -57.485 -8.516 135.602 1.00 82.00 458 GLU A O 1
ATOM 3655 N N . HIS A 1 459 ? -57.446 -6.982 133.972 1.00 84.31 459 HIS A N 1
ATOM 3656 C CA . HIS A 1 459 ? -57.508 -5.847 134.896 1.00 84.31 459 HIS A CA 1
ATOM 3657 C C . HIS A 1 459 ? -58.822 -5.816 135.693 1.00 84.31 459 HIS A C 1
ATOM 3659 O O . HIS A 1 459 ? -58.793 -5.649 136.917 1.00 84.31 459 HIS A O 1
ATOM 3665 N N . GLU A 1 460 ? -59.968 -6.023 135.037 1.00 82.94 460 GLU A N 1
ATOM 3666 C CA . GLU A 1 460 ? -61.271 -6.103 135.711 1.00 82.94 460 GLU A CA 1
ATOM 3667 C C . GLU A 1 460 ? -61.327 -7.291 136.692 1.00 82.94 460 GLU A C 1
ATOM 3669 O O . GLU A 1 460 ? -61.745 -7.131 137.843 1.00 82.94 460 GLU A O 1
ATOM 3674 N N . LEU A 1 461 ? -60.845 -8.465 136.270 1.00 85.69 461 LEU A N 1
ATOM 3675 C CA . LEU A 1 461 ? -60.743 -9.686 137.074 1.00 85.69 461 LEU A CA 1
ATOM 3676 C C . LEU A 1 461 ? -59.885 -9.485 138.330 1.00 85.69 461 LEU A C 1
ATOM 3678 O O . LEU A 1 461 ? -60.313 -9.841 139.429 1.00 85.69 461 LEU A O 1
ATOM 3682 N N . ASN A 1 462 ? -58.704 -8.880 138.195 1.00 86.50 462 ASN A N 1
ATOM 3683 C CA . ASN A 1 462 ? -57.826 -8.574 139.325 1.00 86.50 462 ASN A CA 1
ATOM 3684 C C . ASN A 1 462 ? -58.492 -7.599 140.311 1.00 86.50 462 ASN A C 1
ATOM 3686 O O . ASN A 1 462 ? -58.401 -7.792 141.526 1.00 86.50 462 ASN A O 1
ATOM 3690 N N . GLY A 1 463 ? -59.252 -6.618 139.811 1.00 84.12 463 GLY A N 1
ATOM 3691 C CA . GLY A 1 463 ? -60.099 -5.758 140.641 1.00 84.12 463 GLY A CA 1
ATOM 3692 C C . GLY A 1 463 ? -61.149 -6.540 141.443 1.00 84.12 463 GLY A C 1
ATOM 3693 O O . GLY A 1 463 ? -61.304 -6.316 142.645 1.00 84.12 463 GLY A O 1
ATOM 3694 N N . MET A 1 464 ? -61.834 -7.502 140.816 1.00 84.31 464 MET A N 1
ATOM 3695 C CA . MET A 1 464 ? -62.818 -8.365 141.490 1.00 84.31 464 MET A CA 1
ATOM 3696 C C . MET A 1 464 ? -62.177 -9.324 142.505 1.00 84.31 464 MET A C 1
ATOM 3698 O O . MET A 1 464 ? -62.725 -9.508 143.592 1.00 84.31 464 MET A O 1
ATOM 3702 N N . ARG A 1 465 ? -60.992 -9.879 142.214 1.00 84.88 465 ARG A N 1
ATOM 3703 C CA . ARG A 1 465 ? -60.229 -10.726 143.152 1.00 84.88 465 ARG A CA 1
ATOM 3704 C C . ARG A 1 465 ? -59.824 -9.951 144.415 1.00 84.88 465 ARG A C 1
ATOM 3706 O O . ARG A 1 465 ? -60.049 -10.435 145.523 1.00 84.88 465 ARG A O 1
ATOM 3713 N N . LEU A 1 466 ? -59.358 -8.707 144.278 1.00 85.94 466 LEU A N 1
ATOM 3714 C CA . LEU A 1 466 ? -59.067 -7.826 145.422 1.00 85.94 466 LEU A CA 1
ATOM 3715 C C . LEU A 1 466 ? -60.324 -7.483 146.246 1.00 85.94 466 LEU A C 1
ATOM 3717 O O . LEU A 1 466 ? -60.281 -7.479 147.480 1.00 85.94 466 LEU A O 1
ATOM 3721 N N . GLN A 1 467 ? -61.462 -7.233 145.587 1.00 83.50 467 GLN A N 1
ATOM 3722 C CA . GLN A 1 467 ? -62.744 -7.035 146.277 1.00 83.50 467 GLN A CA 1
ATOM 3723 C C . GLN A 1 467 ? -63.158 -8.280 147.075 1.00 83.50 467 GLN A C 1
ATOM 3725 O O . GLN A 1 467 ? -63.618 -8.147 148.213 1.00 83.50 467 GLN A O 1
ATOM 3730 N N . TYR A 1 468 ? -62.944 -9.472 146.510 1.00 85.50 468 TYR A N 1
ATOM 3731 C CA . TYR A 1 468 ? -63.256 -10.756 147.134 1.00 85.50 468 TYR A CA 1
ATOM 3732 C C . TYR A 1 468 ? -62.408 -10.995 148.387 1.00 85.50 468 TYR A C 1
ATOM 3734 O O . TYR A 1 468 ? -62.958 -11.251 149.458 1.00 85.50 468 TYR A O 1
ATOM 3742 N N . GLU A 1 469 ? -61.091 -10.788 148.318 1.00 84.50 469 GLU A N 1
ATOM 3743 C CA . GLU A 1 469 ? -60.219 -10.868 149.498 1.00 84.50 469 GLU A CA 1
ATOM 3744 C C . GLU A 1 469 ? -60.630 -9.888 150.609 1.00 84.50 469 GLU A C 1
ATOM 3746 O O . GLU A 1 469 ? -60.697 -10.254 151.787 1.00 84.50 469 GLU A O 1
ATOM 3751 N N . GLY A 1 470 ? -60.929 -8.634 150.252 1.00 83.88 470 GLY A N 1
ATOM 3752 C CA . GLY A 1 470 ? -61.387 -7.620 151.207 1.00 83.88 470 GLY A CA 1
ATOM 3753 C C . GLY A 1 470 ? -62.757 -7.942 151.815 1.00 83.88 470 GLY A C 1
ATOM 3754 O O . GLY A 1 470 ? -63.054 -7.579 152.956 1.00 83.88 470 GLY A O 1
ATOM 3755 N N . GLN A 1 471 ? -63.615 -8.643 151.078 1.00 83.38 471 GLN A N 1
ATOM 3756 C CA . GLN A 1 471 ? -64.894 -9.136 151.571 1.00 83.38 471 GLN A CA 1
ATOM 3757 C C . GLN A 1 471 ? -64.734 -10.332 152.517 1.00 83.38 471 GLN A C 1
ATOM 3759 O O . GLN A 1 471 ? -65.336 -10.325 153.592 1.00 83.38 471 GLN A O 1
ATOM 3764 N N . MET A 1 472 ? -63.872 -11.293 152.179 1.00 80.38 472 MET A N 1
ATOM 3765 C CA . MET A 1 472 ? -63.559 -12.439 153.036 1.00 80.38 472 MET A CA 1
ATOM 3766 C C . MET A 1 472 ? -62.985 -12.003 154.387 1.00 80.38 472 MET A C 1
ATOM 3768 O O . MET A 1 472 ? -63.442 -12.474 155.428 1.00 80.38 472 MET A O 1
ATOM 3772 N N . LYS A 1 473 ? -62.068 -11.024 154.395 1.00 83.88 473 LYS A N 1
ATOM 3773 C CA . LYS A 1 473 ? -61.520 -10.432 155.631 1.00 83.88 473 LYS A CA 1
ATOM 3774 C C . LYS A 1 473 ? -62.621 -9.837 156.526 1.00 83.88 473 LYS A C 1
ATOM 3776 O O . LYS A 1 473 ? -62.651 -10.126 157.721 1.00 83.88 473 LYS A O 1
ATOM 3781 N N . ARG A 1 474 ? -63.573 -9.087 155.952 1.00 82.75 474 ARG A N 1
ATOM 3782 C CA . ARG A 1 474 ? -64.730 -8.531 156.690 1.00 82.75 474 ARG A CA 1
ATOM 3783 C C . ARG A 1 474 ? -65.656 -9.617 157.239 1.00 82.75 474 ARG A C 1
ATOM 3785 O O . ARG A 1 474 ? -66.059 -9.545 158.395 1.00 82.75 474 ARG A O 1
ATOM 3792 N N . MET A 1 475 ? -65.950 -10.656 156.458 1.00 80.50 475 MET A N 1
ATOM 3793 C CA . MET A 1 475 ? -66.743 -11.792 156.941 1.00 80.50 475 MET A CA 1
ATOM 3794 C C . MET A 1 475 ? -66.060 -12.557 158.075 1.00 80.50 475 MET A C 1
ATOM 3796 O O . MET A 1 475 ? -66.729 -13.008 159.004 1.00 80.50 475 MET A O 1
ATOM 3800 N N . GLN A 1 476 ? -64.738 -12.711 158.013 1.00 82.88 476 GLN A N 1
ATOM 3801 C CA . GLN A 1 476 ? -63.968 -13.377 159.059 1.00 82.88 476 GLN A CA 1
ATOM 3802 C C . GLN A 1 476 ? -63.987 -12.569 160.366 1.00 82.88 476 GLN A C 1
ATOM 3804 O O . GLN A 1 476 ? -64.162 -13.159 161.430 1.00 82.88 476 GLN A O 1
ATOM 3809 N N . GLN A 1 477 ? -63.913 -11.235 160.286 1.00 82.31 477 GLN A N 1
ATOM 3810 C CA . GLN A 1 477 ? -64.114 -10.334 161.429 1.00 82.31 477 GLN A CA 1
ATOM 3811 C C . GLN A 1 477 ? -65.535 -10.460 162.009 1.00 82.31 477 GLN A C 1
ATOM 3813 O O . GLN A 1 477 ? -65.677 -10.755 163.193 1.00 82.31 477 GLN A O 1
ATOM 3818 N N . GLN A 1 478 ? -66.581 -10.370 161.175 1.00 78.88 478 GLN A N 1
ATOM 3819 C CA . GLN A 1 478 ? -67.984 -10.536 161.602 1.00 78.88 478 GLN A CA 1
ATOM 3820 C C . GLN A 1 478 ? -68.246 -11.902 162.274 1.00 78.88 478 GLN A C 1
ATOM 3822 O O . GLN A 1 478 ? -69.008 -11.989 163.237 1.00 78.88 478 GLN A O 1
ATOM 3827 N N . ARG A 1 479 ? -67.594 -12.982 161.809 1.00 80.31 479 ARG A N 1
ATOM 3828 C CA . ARG A 1 479 ? -67.642 -14.304 162.467 1.00 80.31 479 ARG A CA 1
ATOM 3829 C C . ARG A 1 479 ? -66.948 -14.298 163.831 1.00 80.31 479 ARG A C 1
ATOM 3831 O O . ARG A 1 479 ? -67.536 -14.770 164.798 1.00 80.31 479 ARG A O 1
ATOM 3838 N N . GLN A 1 480 ? -65.747 -13.728 163.929 1.00 80.62 480 GLN A N 1
ATOM 3839 C CA . GLN A 1 480 ? -65.018 -13.625 165.200 1.00 80.62 480 GLN A CA 1
ATOM 3840 C C . GLN A 1 480 ? -65.775 -12.789 166.244 1.00 80.62 480 GLN A C 1
ATOM 3842 O O . GLN A 1 480 ? -65.760 -13.131 167.424 1.00 80.62 480 GLN A O 1
ATOM 3847 N N . GLU A 1 481 ? -66.472 -11.728 165.835 1.00 78.44 481 GLU A N 1
ATOM 3848 C CA . GLU A 1 481 ? -67.326 -10.930 166.725 1.00 78.44 481 GLU A CA 1
ATOM 3849 C C . GLU A 1 481 ? -68.561 -11.706 167.201 1.00 78.44 481 GLU A C 1
ATOM 3851 O O . GLU A 1 481 ? -68.858 -11.709 168.397 1.00 78.44 481 GLU A O 1
ATOM 3856 N N . LEU A 1 482 ? -69.228 -12.448 166.307 1.00 75.00 482 LEU A N 1
ATOM 3857 C CA . LEU A 1 482 ? -70.317 -13.359 166.680 1.00 75.00 482 LEU A CA 1
ATOM 3858 C C . LEU A 1 482 ? -69.877 -14.429 167.685 1.00 75.00 482 LEU A C 1
ATOM 3860 O O . LEU A 1 482 ? -70.633 -14.753 168.601 1.00 75.00 482 LEU A O 1
ATOM 3864 N N . ASP A 1 483 ? -68.679 -14.987 167.520 1.00 75.62 483 ASP A N 1
ATOM 3865 C CA . ASP A 1 483 ? -68.166 -16.020 168.420 1.00 75.62 483 ASP A CA 1
ATOM 3866 C C . ASP A 1 483 ? -67.704 -15.441 169.768 1.00 75.62 483 ASP A C 1
ATOM 3868 O O . ASP A 1 483 ? -67.928 -16.076 170.798 1.00 75.62 483 ASP A O 1
ATOM 3872 N N . ARG A 1 484 ? -67.184 -14.202 169.803 1.00 77.00 484 ARG A N 1
ATOM 3873 C CA . ARG A 1 484 ? -66.943 -13.461 171.058 1.00 77.00 484 ARG A CA 1
ATOM 3874 C C . ARG A 1 484 ? -68.239 -13.242 171.845 1.00 77.00 484 ARG A C 1
ATOM 3876 O O . ARG A 1 484 ? -68.269 -13.531 173.037 1.00 77.00 484 ARG A O 1
ATOM 3883 N N . LEU A 1 485 ? -69.310 -12.792 171.185 1.00 66.31 485 LEU A N 1
ATOM 3884 C CA . LEU A 1 485 ? -70.603 -12.518 171.835 1.00 66.31 485 LEU A CA 1
ATOM 3885 C C . LEU A 1 485 ? -71.294 -13.789 172.364 1.00 66.31 485 LEU A C 1
ATOM 3887 O O . LEU A 1 485 ? -71.968 -13.746 173.389 1.00 66.31 485 LEU A O 1
ATOM 3891 N N . LYS A 1 486 ? -71.098 -14.955 171.734 1.00 63.81 486 LYS A N 1
ATOM 3892 C CA . LYS A 1 486 ? -71.599 -16.235 172.280 1.00 63.81 486 LYS A CA 1
ATOM 3893 C C . LYS A 1 486 ? -70.946 -16.634 173.612 1.00 63.81 486 LYS A C 1
ATOM 3895 O O . LYS A 1 486 ? -71.501 -17.477 174.311 1.00 63.81 486 LYS A O 1
ATOM 3900 N N . GLY A 1 487 ? -69.782 -16.076 173.952 1.00 56.28 487 GLY A N 1
ATOM 3901 C CA . GLY A 1 487 ? -69.006 -16.448 175.139 1.00 56.28 487 GLY A CA 1
ATOM 3902 C C . GLY A 1 487 ? -69.485 -15.848 176.468 1.00 56.28 487 GLY A C 1
ATOM 3903 O O . GLY A 1 487 ? -68.939 -16.210 177.507 1.00 56.28 487 GLY A O 1
ATOM 3904 N N . SER A 1 488 ? -70.467 -14.938 176.470 1.00 53.31 488 SER A N 1
ATOM 3905 C CA . SER A 1 488 ? -70.790 -14.096 177.636 1.00 53.31 488 SER A CA 1
ATOM 3906 C C . SER A 1 488 ? -72.242 -14.203 178.135 1.00 53.31 488 SER A C 1
ATOM 3908 O O . SER A 1 488 ? -73.153 -13.626 177.546 1.00 53.31 488 SER A O 1
ATOM 3910 N N . ARG A 1 489 ? -72.453 -14.845 179.299 1.00 47.03 489 ARG A N 1
ATOM 3911 C CA . ARG A 1 489 ? -73.634 -14.657 180.179 1.00 47.03 489 ARG A CA 1
ATOM 3912 C C . ARG A 1 489 ? -73.255 -14.773 181.678 1.00 47.03 489 ARG A C 1
ATOM 3914 O O . ARG A 1 489 ? -72.199 -15.331 181.971 1.00 47.03 489 ARG A O 1
ATOM 3921 N N . PRO A 1 490 ? -74.056 -14.225 182.624 1.00 53.41 490 PRO A N 1
ATOM 3922 C CA . PRO A 1 490 ? -73.562 -13.849 183.958 1.00 53.41 490 PRO A CA 1
ATOM 3923 C C . PRO A 1 490 ? -74.104 -14.676 185.144 1.00 53.41 490 PRO A C 1
ATOM 3925 O O . PRO A 1 490 ? -75.265 -15.065 185.138 1.00 53.41 490 PRO A O 1
ATOM 3928 N N . PHE A 1 491 ? -73.260 -14.858 186.172 1.00 41.50 491 PHE A N 1
ATOM 3929 C CA . PHE A 1 491 ? -73.480 -14.916 187.644 1.00 41.50 491 PHE A CA 1
ATOM 3930 C C . PHE A 1 491 ? -72.250 -15.627 188.262 1.00 41.50 491 PHE A C 1
ATOM 3932 O O . PHE A 1 491 ? -71.735 -16.563 187.660 1.00 41.50 491 PHE A O 1
ATOM 3939 N N . GLY A 1 492 ? -71.706 -15.165 189.400 1.00 38.72 492 GLY A N 1
ATOM 3940 C CA . GLY A 1 492 ? -70.317 -15.500 189.790 1.00 38.72 492 GLY A CA 1
ATOM 3941 C C . GLY A 1 492 ? -70.070 -15.936 191.240 1.00 38.72 492 GLY A C 1
ATOM 3942 O O . GLY A 1 492 ? -70.974 -15.933 192.072 1.00 38.72 492 GLY A O 1
ATOM 3943 N N . SER A 1 493 ? -68.803 -16.252 191.559 1.00 40.91 493 SER A N 1
ATOM 3944 C CA . SER A 1 493 ? -68.324 -16.454 192.939 1.00 40.91 493 SER A CA 1
ATOM 3945 C C . SER A 1 493 ? -66.803 -16.239 193.124 1.00 40.91 493 SER A C 1
ATOM 3947 O O . SER A 1 493 ? -66.009 -16.937 192.506 1.00 40.91 493 SER A O 1
ATOM 3949 N N . ARG A 1 494 ? -66.438 -15.357 194.075 1.00 36.22 494 ARG A N 1
ATOM 3950 C CA . ARG A 1 494 ? -65.176 -15.277 194.871 1.00 36.22 494 ARG A CA 1
ATOM 3951 C C . ARG A 1 494 ? -63.790 -15.090 194.180 1.00 36.22 494 ARG A C 1
ATOM 3953 O O . ARG A 1 494 ? -63.144 -16.066 193.837 1.00 36.22 494 ARG A O 1
ATOM 3960 N N . ARG A 1 495 ? -63.323 -13.818 194.174 1.00 40.38 495 ARG A N 1
ATOM 3961 C CA . ARG A 1 495 ? -62.046 -13.211 194.705 1.00 40.38 495 ARG A CA 1
ATOM 3962 C C . ARG A 1 495 ? -60.692 -13.990 194.690 1.00 40.38 495 ARG A C 1
ATOM 3964 O O . ARG A 1 495 ? -60.731 -15.189 194.929 1.00 40.38 495 ARG A O 1
ATOM 3971 N N . PRO A 1 496 ? -59.500 -13.311 194.693 1.00 52.34 496 PRO A N 1
ATOM 3972 C CA . PRO A 1 496 ? -59.229 -11.848 194.701 1.00 52.34 496 PRO A CA 1
ATOM 3973 C C . PRO A 1 496 ? -58.082 -11.320 193.772 1.00 52.34 496 PRO A C 1
ATOM 3975 O O . PRO A 1 496 ? -57.355 -12.086 193.150 1.00 52.34 496 PRO A O 1
ATOM 3978 N N . SER A 1 497 ? -57.848 -9.993 193.842 1.00 35.81 497 SER A N 1
ATOM 3979 C CA . SER A 1 497 ? -56.700 -9.198 193.319 1.00 35.81 497 SER A CA 1
ATOM 3980 C C . SER A 1 497 ? -56.759 -8.799 191.823 1.00 35.81 497 SER A C 1
ATOM 3982 O O . SER A 1 497 ? -57.200 -9.603 191.012 1.00 35.81 497 SER A O 1
ATOM 3984 N N . LEU A 1 498 ? -56.368 -7.585 191.391 1.00 40.97 498 LEU A N 1
ATOM 3985 C CA . LEU A 1 498 ? -55.791 -6.409 192.089 1.00 40.97 498 LEU A CA 1
ATOM 3986 C C . LEU A 1 498 ? -56.027 -5.114 191.248 1.00 40.97 498 LEU A C 1
ATOM 3988 O O . LEU A 1 498 ? -55.921 -5.200 190.032 1.00 40.97 498 LEU A O 1
ATOM 3992 N N . VAL A 1 499 ? -56.241 -3.948 191.898 1.00 44.00 499 VAL A N 1
ATOM 3993 C CA . VAL A 1 499 ? -56.250 -2.549 191.345 1.00 44.00 499 VAL A CA 1
ATOM 3994 C C . VAL A 1 499 ? -57.432 -2.217 190.388 1.00 44.00 499 VAL A C 1
ATOM 3996 O O . VAL A 1 499 ? -57.549 -2.826 189.334 1.00 44.00 499 VAL A O 1
ATOM 3999 N N . SER A 1 500 ? -58.452 -1.408 190.744 1.00 43.00 500 SER A N 1
ATOM 4000 C CA . SER A 1 500 ? -58.519 0.055 191.051 1.00 43.00 500 SER A CA 1
ATOM 4001 C C . SER A 1 500 ? -58.404 0.975 189.818 1.00 43.00 500 SER A C 1
ATOM 4003 O O . SER A 1 500 ? -57.631 0.666 188.922 1.00 43.00 500 SER A O 1
ATOM 4005 N N . ASP A 1 501 ? -59.040 2.152 189.698 1.00 42.22 501 ASP A N 1
ATOM 4006 C CA . ASP A 1 501 ? -60.210 2.835 190.326 1.00 42.22 501 ASP A CA 1
ATOM 4007 C C . ASP A 1 501 ? -60.411 4.178 189.553 1.00 42.22 501 ASP A C 1
ATOM 4009 O O . ASP A 1 501 ? -59.486 4.582 188.851 1.00 42.22 501 ASP A O 1
ATOM 4013 N N . HIS A 1 502 ? -61.501 4.965 189.546 1.00 40.09 502 HIS A N 1
ATOM 4014 C CA . HIS A 1 502 ? -62.869 4.999 190.121 1.00 40.09 502 HIS A CA 1
ATOM 4015 C C . HIS A 1 502 ? -63.855 5.364 188.957 1.00 40.09 502 HIS A C 1
ATOM 4017 O O . HIS A 1 502 ? -63.396 5.610 187.844 1.00 40.09 502 HIS A O 1
ATOM 4023 N N . GLY A 1 503 ? -65.187 5.510 189.071 1.00 35.75 503 GLY A N 1
ATOM 4024 C CA . GLY A 1 503 ? -66.168 5.222 190.128 1.00 35.75 503 GLY A CA 1
ATOM 4025 C C . GLY A 1 503 ? -67.562 5.798 189.779 1.00 35.75 503 GLY A C 1
ATOM 4026 O O . GLY A 1 503 ? -67.631 6.897 189.244 1.00 35.75 503 GLY A O 1
ATOM 4027 N N . MET A 1 504 ? -68.612 5.006 190.062 1.00 45.34 504 MET A N 1
ATOM 4028 C CA . MET A 1 504 ? -69.937 5.314 190.667 1.00 45.34 504 MET A CA 1
ATOM 4029 C C . MET A 1 504 ? -70.710 6.602 190.287 1.00 45.34 504 MET A C 1
ATOM 4031 O O . MET A 1 504 ? -70.129 7.670 190.177 1.00 45.34 504 MET A O 1
ATOM 4035 N N . GLU A 1 505 ? -72.046 6.662 190.194 1.00 43.09 505 GLU A N 1
ATOM 4036 C CA . GLU A 1 505 ? -73.207 5.742 190.325 1.00 43.09 505 GLU A CA 1
ATOM 4037 C C . GLU A 1 505 ? -74.410 6.495 189.657 1.00 43.09 505 GLU A C 1
ATOM 4039 O O . GLU A 1 505 ? -74.300 7.692 189.405 1.00 43.09 505 GLU A O 1
ATOM 4044 N N . SER A 1 506 ? -75.580 5.957 189.285 1.00 40.81 506 SER A N 1
ATOM 4045 C CA . SER A 1 506 ? -76.403 4.875 189.845 1.00 40.81 506 SER A CA 1
ATOM 4046 C C . SER A 1 506 ? -77.397 4.289 188.805 1.00 40.81 506 SER A C 1
ATOM 4048 O O . SER A 1 506 ? -77.558 4.800 187.701 1.00 40.81 506 SER A O 1
ATOM 4050 N N . GLU A 1 507 ? -78.020 3.181 189.215 1.00 44.53 507 GLU A N 1
ATOM 4051 C CA . GLU A 1 507 ? -79.092 2.327 188.654 1.00 44.53 507 GLU A CA 1
ATOM 4052 C C . GLU A 1 507 ? -80.303 2.967 187.900 1.00 44.53 507 GLU A C 1
ATOM 4054 O O . GLU A 1 507 ? -80.479 4.181 187.972 1.00 44.53 507 GLU A O 1
ATOM 4059 N N . PRO A 1 508 ? -81.180 2.184 187.196 1.00 46.84 508 PRO A N 1
ATOM 4060 C CA . PRO A 1 508 ? -81.504 0.766 187.448 1.00 46.84 508 PRO A CA 1
ATOM 4061 C C . PRO A 1 508 ? -81.481 -0.227 186.272 1.00 46.84 508 PRO A C 1
ATOM 4063 O O . PRO A 1 508 ? -81.600 0.097 185.092 1.00 46.84 508 PRO A O 1
ATOM 4066 N N . ALA A 1 509 ? -81.379 -1.505 186.644 1.00 44.53 509 ALA A N 1
ATOM 4067 C CA . ALA A 1 509 ? -81.339 -2.645 185.738 1.00 44.53 509 ALA A CA 1
ATOM 4068 C C . ALA A 1 509 ? -82.728 -3.058 185.218 1.00 44.53 509 ALA A C 1
ATOM 4070 O O . ALA A 1 509 ? -83.587 -3.424 186.022 1.00 44.53 509 ALA A O 1
ATOM 4071 N N . ARG A 1 510 ? -82.906 -3.099 183.882 1.00 45.53 510 ARG A N 1
ATOM 4072 C CA . ARG A 1 510 ? -83.868 -3.967 183.148 1.00 45.53 510 ARG A CA 1
ATOM 4073 C C . ARG A 1 510 ? -83.805 -3.812 181.608 1.00 45.53 510 ARG A C 1
ATOM 4075 O O . ARG A 1 510 ? -84.840 -3.622 180.990 1.00 45.53 510 ARG A O 1
ATOM 4082 N N . ASP A 1 511 ? -82.628 -3.899 180.963 1.00 50.59 511 ASP A N 1
ATOM 4083 C CA . ASP A 1 511 ? -82.602 -3.877 179.472 1.00 50.59 511 ASP A CA 1
ATOM 4084 C C . ASP A 1 511 ? -81.356 -4.459 178.752 1.00 50.59 511 ASP A C 1
ATOM 4086 O O . ASP A 1 511 ? -81.168 -4.288 177.547 1.00 50.59 511 ASP A O 1
ATOM 4090 N N . THR A 1 512 ? -80.454 -5.153 179.455 1.00 52.59 512 THR A N 1
ATOM 4091 C CA . THR A 1 512 ? -79.170 -5.601 178.869 1.00 52.59 512 THR A CA 1
ATOM 4092 C C . THR A 1 512 ? -79.248 -6.902 178.064 1.00 52.59 512 THR A C 1
ATOM 4094 O O . THR A 1 512 ? -78.360 -7.162 177.255 1.00 52.59 512 THR A O 1
ATOM 4097 N N . ALA A 1 513 ? -80.295 -7.714 178.244 1.00 53.12 513 ALA A N 1
ATOM 4098 C CA . ALA A 1 513 ? -80.455 -8.978 177.519 1.00 53.12 513 ALA A CA 1
ATOM 4099 C C . ALA A 1 513 ? -80.930 -8.776 176.067 1.00 53.12 513 ALA A C 1
ATOM 4101 O O . ALA A 1 513 ? -80.361 -9.379 175.160 1.00 53.12 513 ALA A O 1
ATOM 4102 N N . HIS A 1 514 ? -81.913 -7.897 175.831 1.00 54.56 514 HIS A N 1
ATOM 4103 C CA . HIS A 1 514 ? -82.472 -7.677 174.491 1.00 54.56 514 HIS A CA 1
ATOM 4104 C C . HIS A 1 514 ? -81.444 -7.094 173.515 1.00 54.56 514 HIS A C 1
ATOM 4106 O O . HIS A 1 514 ? -81.254 -7.644 172.432 1.00 54.56 514 HIS A O 1
ATOM 4112 N N . ARG A 1 515 ? -80.673 -6.081 173.940 1.00 60.47 515 ARG A N 1
ATOM 4113 C CA . ARG A 1 515 ? -79.605 -5.490 173.111 1.00 60.47 515 ARG A CA 1
ATOM 4114 C C . ARG A 1 515 ? -78.555 -6.508 172.655 1.00 60.47 515 ARG A C 1
ATOM 4116 O O . ARG A 1 515 ? -77.999 -6.366 171.570 1.00 60.47 515 ARG A O 1
ATOM 4123 N N . HIS A 1 516 ? -78.283 -7.527 173.471 1.00 63.56 516 HIS A N 1
ATOM 4124 C CA . HIS A 1 516 ? -77.314 -8.569 173.143 1.00 63.56 516 HIS A CA 1
ATOM 4125 C C . HIS A 1 516 ? -77.840 -9.512 172.048 1.00 63.56 516 HIS A C 1
ATOM 4127 O O . HIS A 1 516 ? -77.109 -9.850 171.115 1.00 63.56 516 HIS A O 1
ATOM 4133 N N . ASP A 1 517 ? -79.111 -9.911 172.127 1.00 69.19 517 ASP A N 1
ATOM 4134 C CA . ASP A 1 517 ? -79.733 -10.770 171.115 1.00 69.19 517 ASP A CA 1
ATOM 4135 C C . ASP A 1 517 ? -79.961 -10.010 169.791 1.00 69.19 517 ASP A C 1
ATOM 4137 O O . ASP A 1 517 ? -79.699 -10.568 168.721 1.00 69.19 517 ASP A O 1
ATOM 4141 N N . ASP A 1 518 ? -80.306 -8.717 169.844 1.00 74.62 518 ASP A N 1
ATOM 4142 C CA . ASP A 1 518 ? -80.402 -7.839 168.667 1.00 74.62 518 ASP A CA 1
ATOM 4143 C C . ASP A 1 518 ? -79.051 -7.674 167.952 1.00 74.62 518 ASP A C 1
ATOM 4145 O O . ASP A 1 518 ? -78.974 -7.769 166.724 1.00 74.62 518 ASP A O 1
ATOM 4149 N N . GLN A 1 519 ? -77.958 -7.488 168.700 1.00 75.00 519 GLN A N 1
ATOM 4150 C CA . GLN A 1 519 ? -76.611 -7.362 168.133 1.00 75.00 519 GLN A CA 1
ATOM 4151 C C . GLN A 1 519 ? -76.140 -8.672 167.472 1.00 75.00 519 GLN A C 1
ATOM 4153 O O . GLN A 1 519 ? -75.536 -8.651 166.395 1.00 75.00 519 GLN A O 1
ATOM 4158 N N . VAL A 1 520 ? -76.482 -9.827 168.056 1.00 76.00 520 VAL A N 1
ATOM 4159 C CA . VAL A 1 520 ? -76.237 -11.147 167.449 1.00 76.00 520 VAL A CA 1
ATOM 4160 C C . VAL A 1 520 ? -77.102 -11.359 166.199 1.00 76.00 520 VAL A C 1
ATOM 4162 O O . VAL A 1 520 ? -76.606 -11.887 165.200 1.00 76.00 520 VAL A O 1
ATOM 4165 N N . ALA A 1 521 ? -78.372 -10.945 166.209 1.00 76.06 521 ALA A N 1
ATOM 4166 C CA . ALA A 1 521 ? -79.255 -11.032 165.046 1.00 76.06 521 ALA A CA 1
ATOM 4167 C C . ALA A 1 521 ? -78.768 -10.140 163.890 1.00 76.06 521 ALA A C 1
ATOM 4169 O O . ALA A 1 521 ? -78.699 -10.600 162.746 1.00 76.06 521 ALA A O 1
ATOM 4170 N N . PHE A 1 522 ? -78.347 -8.908 164.195 1.00 82.75 522 PHE A N 1
ATOM 4171 C CA . PHE A 1 522 ? -77.756 -7.974 163.238 1.00 82.75 522 PHE A CA 1
ATOM 4172 C C . PHE A 1 522 ? -76.521 -8.575 162.558 1.00 82.75 522 PHE A C 1
ATOM 4174 O O . PHE A 1 522 ? -76.503 -8.698 161.332 1.00 82.75 522 PHE A O 1
ATOM 4181 N N . LEU A 1 523 ? -75.536 -9.049 163.331 1.00 79.31 523 LEU A N 1
ATOM 4182 C CA . LEU A 1 523 ? -74.316 -9.646 162.777 1.00 79.31 523 LEU A CA 1
ATOM 4183 C C . LEU A 1 523 ? -74.590 -10.931 161.975 1.00 79.31 523 LEU A C 1
ATOM 4185 O O . LEU A 1 523 ? -73.938 -11.167 160.959 1.00 79.31 523 LEU A O 1
ATOM 4189 N N . ARG A 1 524 ? -75.584 -11.753 162.353 1.00 81.81 524 ARG A N 1
ATOM 4190 C CA . ARG A 1 524 ? -76.016 -12.909 161.534 1.00 81.81 524 ARG A CA 1
ATOM 4191 C C . ARG A 1 524 ? -76.634 -12.474 160.202 1.00 81.81 524 ARG A C 1
ATOM 4193 O O . ARG A 1 524 ? -76.358 -13.093 159.171 1.00 81.81 524 ARG A O 1
ATOM 4200 N N . ALA A 1 525 ? -77.451 -11.421 160.203 1.00 77.75 525 ALA A N 1
ATOM 4201 C CA . ALA A 1 525 ? -78.064 -10.869 158.996 1.00 77.75 525 ALA A CA 1
ATOM 4202 C C . ALA A 1 525 ? -77.041 -10.154 158.095 1.00 77.75 525 ALA A C 1
ATOM 4204 O O . ALA A 1 525 ? -77.146 -10.211 156.869 1.00 77.75 525 ALA A O 1
ATOM 4205 N N . GLU A 1 526 ? -76.033 -9.498 158.671 1.00 80.31 526 GLU A N 1
ATOM 4206 C CA . GLU A 1 526 ? -74.891 -8.975 157.919 1.00 80.31 526 GLU A CA 1
ATOM 4207 C C . GLU A 1 526 ? -74.045 -10.094 157.323 1.00 80.31 526 GLU A C 1
ATOM 4209 O O . GLU A 1 526 ? -73.830 -10.087 156.116 1.00 80.31 526 GLU A O 1
ATOM 4214 N N . LEU A 1 527 ? -73.643 -11.097 158.111 1.00 81.00 527 LEU A N 1
ATOM 4215 C CA . LEU A 1 527 ? -72.848 -12.224 157.622 1.00 81.00 527 LEU A CA 1
ATOM 4216 C C . LEU A 1 527 ? -73.562 -12.974 156.486 1.00 81.00 527 LEU A C 1
ATOM 4218 O O . LEU A 1 527 ? -72.928 -13.349 155.504 1.00 81.00 527 LEU A O 1
ATOM 4222 N N . SER A 1 528 ? -74.884 -13.138 156.578 1.00 82.06 528 SER A N 1
ATOM 4223 C CA . SER A 1 528 ? -75.698 -13.749 155.517 1.00 82.06 528 SER A CA 1
ATOM 4224 C C . SER A 1 528 ? -75.718 -12.897 154.241 1.00 82.06 528 SER A C 1
ATOM 4226 O O . SER A 1 528 ? -75.529 -13.423 153.143 1.00 82.06 528 SER A O 1
ATOM 4228 N N . ARG A 1 529 ? -75.862 -11.569 154.367 1.00 84.19 529 ARG A N 1
ATOM 4229 C CA . ARG A 1 529 ? -75.766 -10.635 153.229 1.00 84.19 529 ARG A CA 1
ATOM 4230 C C . ARG A 1 529 ? -74.355 -10.598 152.632 1.00 84.19 529 ARG A C 1
ATOM 4232 O O . ARG A 1 529 ? -74.220 -10.520 151.412 1.00 84.19 529 ARG A O 1
ATOM 4239 N N . SER A 1 530 ? -73.317 -10.710 153.458 1.00 81.88 530 SER A N 1
ATOM 4240 C CA . SER A 1 530 ? -71.926 -10.819 153.022 1.00 81.88 530 SER A CA 1
ATOM 4241 C C . SER A 1 530 ? -71.671 -12.131 152.268 1.00 81.88 530 SER A C 1
ATOM 4243 O O . SER A 1 530 ? -71.129 -12.066 151.171 1.00 81.88 530 SER A O 1
ATOM 4245 N N . MET A 1 531 ? -72.151 -13.288 152.745 1.00 80.12 531 MET A N 1
ATOM 4246 C CA . MET A 1 531 ? -72.065 -14.563 152.002 1.00 80.12 531 MET A CA 1
ATOM 4247 C C . MET A 1 531 ? -72.818 -14.515 150.662 1.00 80.12 531 MET A C 1
ATOM 4249 O O . MET A 1 531 ? -72.379 -15.078 149.661 1.00 80.12 531 MET A O 1
ATOM 4253 N N . GLN A 1 532 ? -73.958 -13.823 150.596 1.00 80.88 532 GLN A N 1
ATOM 4254 C CA . GLN A 1 532 ? -74.713 -13.728 149.344 1.00 80.88 532 GLN A CA 1
ATOM 4255 C C . GLN A 1 532 ? -74.041 -12.800 148.318 1.00 80.88 532 GLN A C 1
ATOM 4257 O O . GLN A 1 532 ? -74.043 -13.098 147.122 1.00 80.88 532 GLN A O 1
ATOM 4262 N N . ARG A 1 533 ? -73.400 -11.715 148.775 1.00 83.56 533 ARG A N 1
ATOM 4263 C CA . ARG A 1 533 ? -72.517 -10.887 147.936 1.00 83.56 533 ARG A CA 1
ATOM 4264 C C . ARG A 1 533 ? -71.280 -11.668 147.475 1.00 83.56 533 ARG A C 1
ATOM 4266 O O . ARG A 1 533 ? -70.883 -11.529 146.327 1.00 83.56 533 ARG A O 1
ATOM 4273 N N . GLU A 1 534 ? -70.699 -12.493 148.345 1.00 81.81 534 GLU A N 1
ATOM 4274 C CA . GLU A 1 534 ? -69.518 -13.328 148.066 1.00 81.81 534 GLU A CA 1
ATOM 4275 C C . GLU A 1 534 ? -69.834 -14.321 146.943 1.00 81.81 534 GLU A C 1
ATOM 4277 O O . GLU A 1 534 ? -69.132 -14.358 145.938 1.00 81.81 534 GLU A O 1
ATOM 4282 N N . LYS A 1 535 ? -70.965 -15.031 147.048 1.00 83.81 535 LYS A N 1
ATOM 4283 C CA . LYS A 1 535 ? -71.451 -15.940 146.001 1.00 83.81 535 LYS A CA 1
ATOM 4284 C C . LYS A 1 535 ? -71.641 -15.241 144.647 1.00 83.81 535 LYS A C 1
ATOM 4286 O O . LYS A 1 535 ? -71.302 -15.816 143.619 1.00 83.81 535 LYS A O 1
ATOM 4291 N N . SER A 1 536 ? -72.158 -14.009 144.641 1.00 84.12 536 SER A N 1
ATOM 4292 C CA . SER A 1 536 ? -72.286 -13.196 143.420 1.00 84.12 536 SER A CA 1
ATOM 4293 C C . SER A 1 536 ? -70.918 -12.826 142.828 1.00 84.12 536 SER A C 1
ATOM 4295 O O . SER A 1 536 ? -70.708 -12.912 141.620 1.00 84.12 536 SER A O 1
ATOM 4297 N N . LEU A 1 537 ? -69.954 -12.468 143.680 1.00 84.69 537 LEU A N 1
ATOM 4298 C CA . LEU A 1 537 ? -68.608 -12.091 143.257 1.00 84.69 537 LEU A CA 1
ATOM 4299 C C . LEU A 1 537 ? -67.801 -13.286 142.720 1.00 84.69 537 LEU A C 1
ATOM 4301 O O . LEU A 1 537 ? -67.119 -13.134 141.712 1.00 84.69 537 LEU A O 1
ATOM 4305 N N . ILE A 1 538 ? -67.936 -14.476 143.318 1.00 84.00 538 ILE A N 1
ATOM 4306 C CA . ILE A 1 538 ? -67.334 -15.720 142.803 1.00 84.00 538 ILE A CA 1
ATOM 4307 C C . ILE A 1 538 ? -67.859 -16.040 141.397 1.00 84.00 538 ILE A C 1
ATOM 4309 O O . ILE A 1 538 ? -67.061 -16.329 140.510 1.00 84.00 538 ILE A O 1
ATOM 4313 N N . LEU A 1 539 ? -69.176 -15.948 141.172 1.00 85.31 539 LEU A N 1
ATOM 4314 C CA . LEU A 1 539 ? -69.768 -16.188 139.849 1.00 85.31 539 LEU A CA 1
ATOM 4315 C C . LEU A 1 539 ? -69.252 -15.182 138.808 1.00 85.31 539 LEU A C 1
ATOM 4317 O O . LEU A 1 539 ? -68.849 -15.584 137.723 1.00 85.31 539 LEU A O 1
ATOM 4321 N N . ASN A 1 540 ? -69.163 -13.895 139.160 1.00 85.31 540 ASN A N 1
ATOM 4322 C CA . ASN A 1 540 ? -68.583 -12.880 138.273 1.00 85.31 540 ASN A CA 1
ATOM 4323 C C . ASN A 1 540 ? -67.095 -13.125 137.965 1.00 85.31 540 ASN A C 1
ATOM 4325 O O . ASN A 1 540 ? -66.656 -12.821 136.860 1.00 85.31 540 ASN A O 1
ATOM 4329 N N . ILE A 1 541 ? -66.318 -13.662 138.912 1.00 84.88 541 ILE A N 1
ATOM 4330 C CA . ILE A 1 541 ? -64.921 -14.061 138.680 1.00 84.88 541 ILE A CA 1
ATOM 4331 C C . ILE A 1 541 ? -64.869 -15.244 137.700 1.00 84.88 541 ILE A C 1
ATOM 4333 O O . ILE A 1 541 ? -64.156 -15.162 136.705 1.00 84.88 541 ILE A O 1
ATOM 4337 N N . GLN A 1 542 ? -65.684 -16.284 137.909 1.00 84.56 542 GLN A N 1
ATOM 4338 C CA . GLN A 1 542 ? -65.745 -17.467 137.036 1.00 84.56 542 GLN A CA 1
ATOM 4339 C C . GLN A 1 542 ? -66.170 -17.126 135.596 1.00 84.56 542 GLN A C 1
ATOM 4341 O O . GLN A 1 542 ? -65.496 -17.531 134.650 1.00 84.56 542 GLN A O 1
ATOM 4346 N N . ASP A 1 543 ? -67.213 -16.309 135.421 1.00 85.94 543 ASP A N 1
ATOM 4347 C CA . ASP A 1 543 ? -67.675 -15.822 134.110 1.00 85.94 543 ASP A CA 1
ATOM 4348 C C . ASP A 1 543 ? -66.601 -15.017 133.352 1.00 85.94 543 ASP A C 1
ATOM 4350 O O . ASP A 1 543 ? -66.660 -14.878 132.127 1.00 85.94 543 ASP A O 1
ATOM 4354 N N . ARG A 1 544 ? -65.642 -14.424 134.073 1.00 82.56 544 ARG A N 1
ATOM 4355 C CA . ARG A 1 544 ? -64.581 -13.570 133.519 1.00 82.56 544 ARG A CA 1
ATOM 4356 C C . ARG A 1 544 ? -63.309 -14.355 133.237 1.00 82.56 544 ARG A C 1
ATOM 4358 O O . ARG A 1 544 ? -62.766 -14.199 132.147 1.00 82.56 544 ARG A O 1
ATOM 4365 N N . ASP A 1 545 ? -62.923 -15.259 134.135 1.00 83.94 545 ASP A N 1
ATOM 4366 C CA . ASP A 1 545 ? -61.902 -16.281 133.882 1.00 83.94 545 ASP A CA 1
ATOM 4367 C C . ASP A 1 545 ? -62.258 -17.084 132.612 1.00 83.94 545 ASP A C 1
ATOM 4369 O O . ASP A 1 545 ? -61.437 -17.211 131.707 1.00 83.94 545 ASP A O 1
ATOM 4373 N N . GLN A 1 546 ? -63.519 -17.513 132.455 1.00 86.06 546 GLN A N 1
ATOM 4374 C CA . GLN A 1 546 ? -63.966 -18.249 131.264 1.00 86.06 546 GLN A CA 1
ATOM 4375 C C . GLN A 1 546 ? -63.945 -17.405 129.971 1.00 86.06 546 GLN A C 1
ATOM 4377 O O . GLN A 1 546 ? -63.710 -17.940 128.883 1.00 86.06 546 GLN A O 1
ATOM 4382 N N . LYS A 1 547 ? -64.161 -16.083 130.060 1.00 83.94 547 LYS A N 1
ATOM 4383 C CA . LYS A 1 547 ? -64.025 -15.169 128.909 1.00 83.94 547 LYS A CA 1
ATOM 4384 C C . LYS A 1 547 ? -62.569 -15.011 128.485 1.00 83.94 547 LYS A C 1
ATOM 4386 O O . LYS A 1 547 ? -62.302 -15.101 127.287 1.00 83.94 547 LYS A O 1
ATOM 4391 N N . ILE A 1 548 ? -61.653 -14.837 129.439 1.00 82.62 548 ILE A N 1
ATOM 4392 C CA . ILE A 1 548 ? -60.205 -14.779 129.182 1.00 82.62 548 ILE A CA 1
ATOM 4393 C C . ILE A 1 548 ? -59.749 -16.075 128.511 1.00 82.62 548 ILE A C 1
ATOM 4395 O O . ILE A 1 548 ? -59.248 -16.024 127.391 1.00 82.62 548 ILE A O 1
ATOM 4399 N N . GLU A 1 549 ? -60.066 -17.231 129.099 1.00 84.44 549 GLU A N 1
ATOM 4400 C CA . GLU A 1 549 ? -59.676 -18.542 128.563 1.00 84.44 549 GLU A CA 1
ATOM 4401 C C . GLU A 1 549 ? -60.196 -18.764 127.125 1.00 84.44 549 GLU A C 1
ATOM 4403 O O . GLU A 1 549 ? -59.520 -19.344 126.272 1.00 84.44 549 GLU A O 1
ATOM 4408 N N . SER A 1 550 ? -61.401 -18.267 126.811 1.00 82.94 550 SER A N 1
ATOM 4409 C CA . SER A 1 550 ? -61.961 -18.346 125.455 1.00 82.94 550 SER A CA 1
ATOM 4410 C C . SER A 1 550 ? -61.221 -17.467 124.434 1.00 82.94 550 SER A C 1
ATOM 4412 O O . SER A 1 550 ? -61.064 -17.875 123.279 1.00 82.94 550 SER A O 1
ATOM 4414 N N . ALA A 1 551 ? -60.730 -16.297 124.856 1.00 75.75 551 ALA A N 1
ATOM 4415 C CA . ALA A 1 551 ? -59.966 -15.375 124.021 1.00 75.75 551 ALA A CA 1
ATOM 4416 C C . ALA A 1 551 ? -58.518 -15.860 123.826 1.00 75.75 551 ALA A C 1
ATOM 4418 O O . ALA A 1 551 ? -58.026 -15.883 122.698 1.00 75.75 551 ALA A O 1
ATOM 4419 N N . GLU A 1 552 ? -57.871 -16.361 124.882 1.00 80.19 552 GLU A N 1
ATOM 4420 C CA . GLU A 1 552 ? -56.556 -17.012 124.808 1.00 80.19 552 GLU A CA 1
ATOM 4421 C C . GLU A 1 552 ? -56.570 -18.205 123.841 1.00 80.19 552 GLU A C 1
ATOM 4423 O O . GLU A 1 552 ? -55.697 -18.326 122.977 1.00 80.19 552 GLU A O 1
ATOM 4428 N N . ARG A 1 553 ? -57.609 -19.056 123.907 1.00 83.75 553 ARG A N 1
ATOM 4429 C CA . ARG A 1 553 ? -57.793 -20.162 122.951 1.00 83.75 553 ARG A CA 1
ATOM 4430 C C . ARG A 1 553 ? -57.942 -19.676 121.503 1.00 83.75 553 ARG A C 1
ATOM 4432 O O . ARG A 1 553 ? -57.496 -20.371 120.588 1.00 83.75 553 ARG A O 1
ATOM 4439 N N . TYR A 1 554 ? -58.538 -18.509 121.257 1.00 80.38 554 TYR A N 1
ATOM 4440 C CA . TYR A 1 554 ? -58.610 -17.936 119.908 1.00 80.38 554 TYR A CA 1
ATOM 4441 C C . TYR A 1 554 ? -57.242 -17.407 119.443 1.00 80.38 554 TYR A C 1
ATOM 4443 O O . TYR A 1 554 ? -56.821 -17.729 118.328 1.00 80.38 554 TYR A O 1
ATOM 4451 N N . LEU A 1 555 ? -56.514 -16.668 120.291 1.00 79.44 555 LEU A N 1
ATOM 4452 C CA . LEU A 1 555 ? -55.168 -16.176 119.967 1.00 79.44 555 LEU A CA 1
ATOM 4453 C C . LEU A 1 555 ? -54.191 -17.326 119.684 1.00 79.44 555 LEU A C 1
ATOM 4455 O O . LEU A 1 555 ? -53.511 -17.306 118.658 1.00 79.44 555 LEU A O 1
ATOM 4459 N N . GLY A 1 556 ? -54.184 -18.379 120.508 1.00 78.75 556 GLY A N 1
ATOM 4460 C CA . GLY A 1 556 ? -53.349 -19.567 120.285 1.00 78.75 556 GLY A CA 1
ATOM 4461 C C . GLY A 1 556 ? -53.650 -20.280 118.957 1.00 78.75 556 GLY A C 1
ATOM 4462 O O . GLY A 1 556 ? -52.738 -20.747 118.267 1.00 78.75 556 GLY A O 1
ATOM 4463 N N . ASN A 1 557 ? -54.919 -20.297 118.532 1.00 80.44 557 ASN A N 1
ATOM 4464 C CA . ASN A 1 557 ? -55.299 -20.800 117.212 1.00 80.44 557 ASN A CA 1
ATOM 4465 C C . ASN A 1 557 ? -54.774 -19.901 116.079 1.00 80.44 557 ASN A C 1
ATOM 4467 O O . ASN A 1 557 ? -54.226 -20.432 115.104 1.00 80.44 557 ASN A O 1
ATOM 4471 N N . MET A 1 558 ? -54.876 -18.570 116.214 1.00 69.75 558 MET A N 1
ATOM 4472 C CA . MET A 1 558 ? -54.312 -17.611 115.252 1.00 69.75 558 MET A CA 1
ATOM 4473 C C . MET A 1 558 ? -52.789 -17.721 115.141 1.00 69.75 558 MET A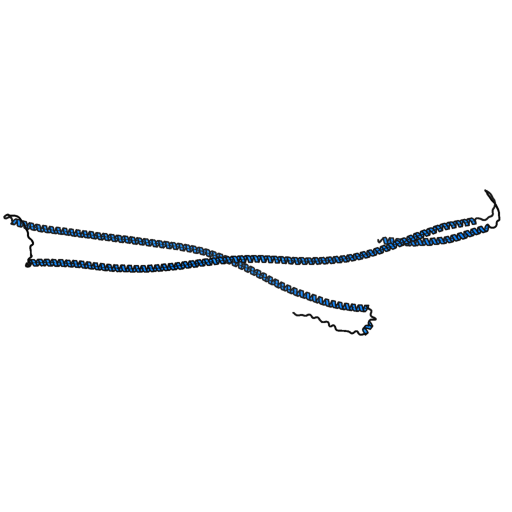 C 1
ATOM 4475 O O . MET A 1 558 ? -52.272 -17.778 114.026 1.00 69.75 558 MET A O 1
ATOM 4479 N N . GLU A 1 559 ? -52.066 -17.844 116.255 1.00 73.88 559 GLU A N 1
ATOM 4480 C CA . GLU A 1 559 ? -50.621 -18.089 116.226 1.00 73.88 559 GLU A CA 1
ATOM 4481 C C . GLU A 1 559 ? -50.261 -19.364 115.457 1.00 73.88 559 GLU A C 1
ATOM 4483 O O . GLU A 1 559 ? -49.278 -19.380 114.713 1.00 73.88 559 GLU A O 1
ATOM 4488 N N . SER A 1 560 ? -51.052 -20.434 115.599 1.00 72.00 560 SER A N 1
ATOM 4489 C CA . SER A 1 560 ? -50.826 -21.673 114.844 1.00 72.00 560 SER A CA 1
ATOM 4490 C C . SER A 1 560 ? -51.003 -21.471 113.332 1.00 72.00 560 SER A C 1
ATOM 4492 O O . SER A 1 560 ? -50.286 -22.090 112.545 1.00 72.00 560 SER A O 1
ATOM 4494 N N . VAL A 1 561 ? -51.922 -20.589 112.915 1.00 66.38 561 VAL A N 1
ATOM 4495 C CA . VAL A 1 561 ? -52.133 -20.228 111.504 1.00 66.38 561 VAL A CA 1
ATOM 4496 C C . VAL A 1 561 ? -50.968 -19.380 110.993 1.00 66.38 561 VAL A C 1
ATOM 4498 O O . VAL A 1 561 ? -50.411 -19.700 109.943 1.00 66.38 561 VAL A O 1
ATOM 4501 N N . VAL A 1 562 ? -50.520 -18.378 111.756 1.00 66.56 562 VAL A N 1
ATOM 4502 C CA . VAL A 1 562 ? -49.351 -17.548 111.409 1.00 66.56 562 VAL A CA 1
ATOM 4503 C C . VAL A 1 562 ? -48.083 -18.406 111.276 1.00 66.56 562 VAL A C 1
ATOM 4505 O O . VAL A 1 562 ? -47.411 -18.340 110.249 1.00 66.56 562 VAL A O 1
ATOM 4508 N N . LYS A 1 563 ? -47.813 -19.302 112.239 1.00 67.31 563 LYS A N 1
ATOM 4509 C CA . LYS A 1 563 ? -46.681 -20.257 112.213 1.00 67.31 563 LYS A CA 1
ATOM 4510 C C . LYS A 1 563 ? -46.764 -21.289 111.075 1.00 67.31 563 LYS A C 1
ATOM 4512 O O . LYS A 1 563 ? -45.748 -21.886 110.718 1.00 67.31 563 LYS A O 1
ATOM 4517 N N . LYS A 1 564 ? -47.954 -21.546 110.514 1.00 67.81 564 LYS A N 1
ATOM 4518 C CA . LYS A 1 564 ? -48.128 -22.380 109.309 1.00 67.81 564 LYS A CA 1
ATOM 4519 C C . LYS A 1 564 ? -47.867 -21.586 108.032 1.00 67.81 564 LYS A C 1
ATOM 4521 O O . LYS A 1 564 ? -47.235 -22.121 107.130 1.00 67.81 564 LYS A O 1
ATOM 4526 N N . LEU A 1 565 ? -48.318 -20.333 107.960 1.00 61.41 565 LEU A N 1
ATOM 4527 C CA . LEU A 1 565 ? -48.095 -19.460 106.804 1.00 61.41 565 LEU A CA 1
ATOM 4528 C C . LEU A 1 565 ? -46.610 -19.106 106.635 1.00 61.41 565 LEU A C 1
ATOM 4530 O O . LEU A 1 565 ? -46.104 -19.181 105.519 1.00 61.41 565 LEU A O 1
ATOM 4534 N N . SER A 1 566 ? -45.884 -18.857 107.731 1.00 60.69 566 SER A N 1
ATOM 4535 C CA . SER A 1 566 ? -44.445 -18.540 107.712 1.00 60.69 566 SER A CA 1
ATOM 4536 C C . SER A 1 566 ? -43.518 -19.709 107.329 1.00 60.69 566 SER A C 1
ATOM 4538 O O . SER A 1 566 ? -42.304 -19.578 107.432 1.00 60.69 566 SER A O 1
ATOM 4540 N N . LYS A 1 567 ? -44.063 -20.881 106.967 1.00 63.47 567 LYS A N 1
ATOM 4541 C CA . LYS A 1 567 ? -43.306 -22.008 106.383 1.00 63.47 567 LYS A CA 1
ATOM 4542 C C . LYS A 1 567 ? -43.375 -22.057 104.852 1.00 63.47 567 LYS A C 1
ATOM 4544 O O . LYS A 1 567 ? -42.711 -22.897 104.255 1.00 63.47 567 LYS A O 1
ATOM 4549 N N . TYR A 1 568 ? -44.206 -21.211 104.242 1.00 52.97 568 TYR A N 1
ATOM 4550 C CA . TYR A 1 568 ? -44.413 -21.124 102.791 1.00 52.97 568 TYR A CA 1
ATOM 4551 C C . TYR A 1 568 ? -44.020 -19.749 102.220 1.00 52.97 568 TYR A C 1
ATOM 4553 O O . TYR A 1 568 ? -44.335 -19.446 101.070 1.00 52.97 568 TYR A O 1
ATOM 4561 N N . THR A 1 569 ? -43.348 -18.941 103.042 1.00 51.22 569 THR A N 1
ATOM 4562 C CA . THR A 1 569 ? -42.582 -17.738 102.698 1.00 51.22 569 THR A CA 1
ATOM 4563 C C . THR A 1 569 ? -41.108 -18.044 102.906 1.00 51.22 569 THR A C 1
ATOM 4565 O O . THR A 1 569 ? -40.324 -17.796 101.972 1.00 51.22 569 THR A O 1
#

Foldseek 3Di:
DDDDDDDDDDDPDDDDDDDPVVVVPPPPDDVVVVVVVVVVVVVVVVVVVVVVVVVVVVVVVVVVVVVVVVVVVVVVVVVVVVVVVVVVVVVVVVVVVVVVVVVVVVVVVVVVVVVVVVVVVVVVVVVVVVVVVVVVVVVVVVVVVVVVVVVVVVVVVVVVVVVVVVVVVVVVVVVVVVVVVVVVVVVVVVVVVVVVVVVVVVVVVVVVVVVVVVVVVVVVVVVVVPPDDDDDDDDDDDDDDDDDDPDPPDPVSVVVVVVVVVVVVVVVVVVVVVVVVVVVVVVVVVVVVVVVVVVVVVVVVVVVVVVVVVVVVVVVVVVVVVVVVVVVVVVVVVVVVVVVVVVVVVVVVVVVVVVVVVVVVVVVVVVVVVVVVVVVVVVVVVVVVVVVVVVVVVVVVVVVVVVVVVVVVVVVVVVVVVVVVVVVVVVVVVVVVVVVVVVVVVLVVVLVVLVVVLVVLVVVLVVLVVVLVVLVVVLVVLVVVLVVLVVDDDDDDDDDDDDDDDDDDDDDDDDPPVVSVVVNVVSVVVSVVSVVVSVVSVVVSVVSVVVSVVSVVVSVVSVVVVVVVVVVD